Protein AF-A0A838JSY7-F1 (afdb_monomer_lite)

Foldseek 3Di:
DPQDFFQKEFEDACVCVDDQLLLLVVVRHAAYEYEAFEQQPPVRHGDGGPCRVVVQVNNVVNNHQYAYEYEAWADQQQVSLVSRCVRVPQLASYQYEYEQEQDDPPVRNRRHFPVRLLRNLVNNCVVNPPQAYEYEYELCGAVVVGNAEALCVSPRYAYAYEDEPDQDADQPSVVCVVCVVPFFDPSGRNDTHQKYQHYQAYCGSNDGTGMMTGRDDPQVVSVSSVNHPPHDDDDPDPPPPPPPPPPPDDDDDDDDDDDDDDDDDDDDDDDDDDDDDDDDDPQDAPPLRHGPLQVQLLVQLVLLFQAFADDDQAWFQDPPHQQLQDLDQRDHSVSCRDHFYAFLSSLSNLQSNSVNDDPPSVVVRDSFQQCVCCVCCPPVVQKDWDDPPDDAAFQKKFWFHQDDDDPLSSIGIWTQHSVQFTQGADPPRTGDRPHHQVRQQVVSCVPRVGGTTIIHHCCRRSHHD

Radius of gyration: 28.92 Å; chains: 1; bounding box: 60×78×85 Å

Secondary structure (DSSP, 8-state):
--PPPPEEEEEE-TTSTT--HHHHHHTT--EEEEEEEESS-TTS--EE-TTHHHHHHHHHHTTPEEEEEEE--SS-HHHHHHHHHHHH---TTEEEEEE--PPPTT-GGGPPPHHHHHHHHHHHHHHHTT---EEEEEHHHHHSSSS-SBGGGGSS-EEEEE--S-SS-B-HHHHHHHHGGGS-S--BBTB--SEEEEEEEEEETTEEEEEEEE-S-HHHHHHHTT-TTT--------TTSTTSSSS-------------------------------------B-TTS-BHHHHHHHHHHHTTTTPPB----S----TTS-TTSSSSPPPPHHHHHHH-B-TTHHHHHHHHHTT---TTSTT-TTTTHHHHIIIIIIIS---EE--TTS---TT-EEEE---SSSGGGS-EEEEE-TTSSEEEEETTTEEE----HHHHHHHHHHHSS----EEE-GGGTTS--

pLDDT: mean 79.58, std 21.8, range [27.89, 98.88]

Sequence (465 aa):
MTKSRPIWGIDVSHWQQAIDMKKVKHEGYDFVVVKATEGPYRDGSSYTDDRYKQHMRNAQAADLIVGAYHFLVETPAKPQVEHFLSTVGDVRGKIIMIDFEEYPAPHDALTPTNNTLKDFVHELRSRIGKHPILIYASRGFWNSGKPTGDAGQFGDVTTWDAYYLTMDRVKPKAFYGKYKNRGWGKPWGGQEPMIWQFTPAGNVAGLNIDVNAFQGTRKELLDLAGLGDGDARPEHDRDRDEHAEHDRDHERDHDKDRDEHAEHDRDHDREHDRHPDHKRGRKHRSKDGIPEWVSEPLEYLEGTKGGRYVAWESGRFTDSAPAWVAGNQPPPPTHIRERGAFCAALPNLAMRKNGVRHSDMANAWYGGVLWYGNYFVDERNLAKRLRPDRDYPPGTLFIRRYTGPALAQQGHVGIMGRHGRLLQSDVPLGINEERTLAQTQAFLTRGEGGGFQWIVLPQHWLKPD

Structure (mmCIF, N/CA/C/O backbone):
data_AF-A0A838JSY7-F1
#
_entry.id   AF-A0A838JSY7-F1
#
loop_
_atom_site.group_PDB
_atom_site.id
_atom_site.type_symbol
_atom_site.label_atom_id
_atom_site.label_alt_id
_atom_site.label_comp_id
_atom_site.label_asym_id
_atom_site.label_entity_id
_atom_site.label_seq_id
_atom_site.pdbx_PDB_ins_code
_atom_site.Cartn_x
_atom_site.Cartn_y
_atom_site.Cartn_z
_atom_site.occupancy
_atom_site.B_iso_or_equiv
_atom_site.auth_seq_id
_atom_site.auth_comp_id
_atom_site.auth_asym_id
_atom_site.auth_atom_id
_atom_site.pdbx_PDB_model_num
ATOM 1 N N . MET A 1 1 ? 6.281 -16.673 25.455 1.00 32.84 1 MET A N 1
ATOM 2 C CA . MET A 1 1 ? 4.805 -16.685 25.411 1.00 32.84 1 MET A CA 1
ATOM 3 C C . MET A 1 1 ? 4.395 -16.775 23.954 1.00 32.84 1 MET A C 1
ATOM 5 O O . MET A 1 1 ? 4.788 -15.919 23.170 1.00 32.84 1 MET A O 1
ATOM 9 N N . THR A 1 2 ? 3.732 -17.856 23.553 1.00 34.97 2 THR A N 1
ATOM 10 C CA . THR A 1 2 ? 3.165 -17.995 22.206 1.00 34.97 2 THR A CA 1
ATOM 11 C C . THR A 1 2 ? 2.094 -16.925 22.038 1.00 34.97 2 THR A C 1
ATOM 13 O O . THR A 1 2 ? 1.073 -16.986 22.716 1.00 34.97 2 THR A O 1
ATOM 16 N N . LYS A 1 3 ? 2.354 -15.912 21.198 1.00 47.22 3 LYS A N 1
ATOM 17 C CA . LYS A 1 3 ? 1.354 -14.898 20.840 1.00 47.22 3 LYS A CA 1
ATOM 18 C C . LYS A 1 3 ? 0.095 -15.636 20.359 1.00 47.22 3 LYS A C 1
ATOM 20 O O . LYS A 1 3 ? 0.211 -16.537 19.523 1.00 47.22 3 LYS A O 1
ATOM 25 N N . SER A 1 4 ? -1.053 -15.314 20.953 1.00 57.81 4 SER A N 1
ATOM 26 C CA . SER A 1 4 ? -2.366 -15.872 20.613 1.00 57.81 4 SER A CA 1
ATOM 27 C C . SER A 1 4 ? -2.629 -15.780 19.104 1.00 57.81 4 SER A C 1
ATOM 29 O O . SER A 1 4 ? -2.008 -14.979 18.397 1.00 57.81 4 SER A O 1
ATOM 31 N N . ARG A 1 5 ? -3.537 -16.615 18.579 1.00 82.06 5 ARG A N 1
ATOM 32 C CA . ARG A 1 5 ? -4.037 -16.438 17.204 1.00 82.06 5 ARG A CA 1
ATOM 33 C C . ARG A 1 5 ? -4.505 -14.983 17.032 1.00 82.06 5 ARG A C 1
ATOM 35 O O . ARG A 1 5 ? -5.220 -14.504 17.911 1.00 82.06 5 ARG A O 1
ATOM 42 N N . PRO A 1 6 ? -4.130 -14.293 15.938 1.00 93.06 6 PRO A N 1
ATOM 43 C CA . PRO A 1 6 ? -4.590 -12.930 15.714 1.00 93.06 6 PRO A CA 1
ATOM 44 C C . PRO A 1 6 ? -6.106 -12.910 15.508 1.00 93.06 6 PRO A C 1
ATOM 46 O O . PRO A 1 6 ? -6.691 -13.887 15.024 1.00 93.06 6 PRO A O 1
ATOM 49 N N . ILE A 1 7 ? -6.723 -11.774 15.821 1.00 97.06 7 ILE A N 1
ATOM 50 C CA . ILE A 1 7 ? -8.101 -11.502 15.412 1.00 97.06 7 ILE A CA 1
ATOM 51 C C . ILE A 1 7 ? -8.062 -11.068 13.948 1.00 97.06 7 ILE A C 1
ATOM 53 O O . ILE A 1 7 ? -7.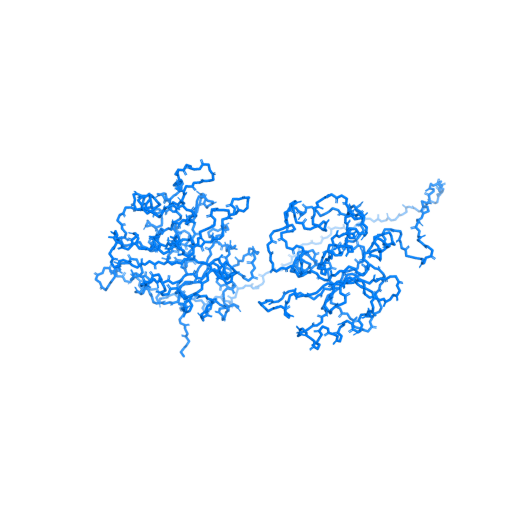283 -10.192 13.572 1.00 97.06 7 ILE A O 1
ATOM 57 N N . TRP A 1 8 ? -8.865 -11.708 13.105 1.00 98.38 8 TRP A N 1
ATOM 58 C CA . TRP A 1 8 ? -8.861 -11.438 11.670 1.00 98.38 8 TRP A CA 1
ATOM 59 C C . TRP A 1 8 ? -9.826 -10.316 11.324 1.00 98.38 8 TRP A C 1
ATOM 61 O O . TRP A 1 8 ? -10.948 -10.281 11.832 1.00 98.38 8 TRP A O 1
ATOM 71 N N . GLY A 1 9 ? -9.425 -9.464 10.391 1.00 98.56 9 GLY A N 1
ATOM 72 C CA . GLY A 1 9 ? -10.315 -8.473 9.806 1.00 98.56 9 GLY A CA 1
ATOM 73 C C . GLY A 1 9 ? -10.041 -8.242 8.336 1.00 98.56 9 GLY A C 1
ATOM 74 O O . GLY A 1 9 ? -9.095 -8.790 7.767 1.00 98.56 9 GLY A O 1
ATOM 75 N N . ILE A 1 10 ? -10.895 -7.431 7.735 1.00 98.81 10 ILE A N 1
ATOM 76 C CA . ILE A 1 10 ? -10.790 -6.994 6.345 1.00 98.81 10 ILE A CA 1
ATOM 77 C C . ILE A 1 10 ? -10.924 -5.476 6.275 1.00 98.81 10 ILE A C 1
ATOM 79 O O . ILE A 1 10 ? -11.451 -4.851 7.196 1.00 98.81 10 ILE A O 1
ATOM 83 N N . ASP A 1 11 ? -10.489 -4.883 5.182 1.00 98.81 11 ASP A N 1
ATOM 84 C CA . ASP A 1 11 ? -10.873 -3.525 4.824 1.00 98.81 11 ASP A CA 1
ATOM 85 C C . ASP A 1 11 ? -11.440 -3.509 3.406 1.00 98.81 11 ASP A C 1
ATOM 87 O O . ASP A 1 11 ? -11.142 -4.374 2.582 1.00 98.81 11 ASP A O 1
ATOM 91 N N . VAL A 1 12 ? -12.420 -2.631 3.188 1.00 97.12 12 VAL A N 1
ATOM 92 C CA . VAL A 1 12 ? -13.239 -2.636 1.970 1.00 97.12 12 VAL A CA 1
ATOM 93 C C . VAL A 1 12 ? -13.610 -1.227 1.535 1.00 97.12 12 VAL A C 1
ATOM 95 O O . VAL A 1 12 ? -13.719 -0.302 2.340 1.00 97.12 12 VAL A O 1
ATOM 98 N N . SER A 1 13 ? -13.897 -1.092 0.248 1.00 94.25 13 SER A N 1
ATOM 99 C CA . SER A 1 13 ? -14.425 0.122 -0.374 1.00 94.25 13 SER A CA 1
ATOM 100 C C . SER A 1 13 ? -15.535 -0.236 -1.372 1.00 94.25 13 SER A C 1
ATOM 102 O O . SER A 1 13 ? -16.024 -1.376 -1.412 1.00 94.25 13 SER A O 1
ATOM 104 N N . HIS A 1 14 ? -15.926 0.716 -2.215 1.00 88.00 14 HIS A N 1
ATOM 105 C CA . HIS A 1 14 ? -16.816 0.473 -3.343 1.00 88.00 14 HIS A CA 1
ATOM 106 C C . HIS A 1 14 ? -16.330 -0.620 -4.301 1.00 88.00 14 HIS A C 1
ATOM 108 O O . HIS A 1 14 ? -17.163 -1.246 -4.954 1.00 88.00 14 HIS A O 1
ATOM 114 N N . TRP A 1 15 ? -15.027 -0.917 -4.366 1.00 76.50 15 TRP A N 1
ATOM 115 C CA . TRP A 1 15 ? -14.500 -2.005 -5.199 1.00 76.50 15 TRP A CA 1
ATOM 116 C C . TRP A 1 15 ? -15.091 -3.376 -4.826 1.00 76.50 15 TRP A C 1
ATOM 118 O O . TRP A 1 15 ? -15.269 -4.239 -5.686 1.00 76.50 15 TRP A O 1
ATOM 128 N N . GLN A 1 16 ? -15.500 -3.564 -3.569 1.00 90.00 16 GLN A N 1
ATOM 129 C CA . GLN A 1 16 ? -16.112 -4.792 -3.055 1.00 90.00 16 GLN A CA 1
ATOM 130 C C . GLN A 1 16 ? -17.654 -4.748 -3.121 1.00 90.00 16 GLN A C 1
ATOM 132 O O . GLN A 1 16 ? -18.345 -4.991 -2.131 1.00 90.00 16 GLN A O 1
ATOM 137 N N . GLN A 1 17 ? -18.214 -4.443 -4.298 1.00 81.12 17 GLN A N 1
ATOM 138 C CA . GLN A 1 17 ? -19.629 -4.069 -4.511 1.00 81.12 17 GLN A CA 1
ATOM 139 C C . GLN A 1 17 ? -20.702 -5.029 -3.954 1.00 81.12 17 GLN A C 1
ATOM 141 O O . GLN A 1 17 ? -21.817 -4.586 -3.672 1.00 81.12 17 GLN A O 1
ATOM 146 N N . ALA A 1 18 ? -20.403 -6.325 -3.819 1.00 82.94 18 ALA A N 1
ATOM 147 C CA . ALA A 1 18 ? -21.372 -7.371 -3.470 1.00 82.94 18 ALA A CA 1
ATOM 148 C C . ALA A 1 18 ? -20.892 -8.292 -2.334 1.00 82.94 18 ALA A C 1
ATOM 150 O O . ALA A 1 18 ? -21.233 -9.474 -2.296 1.00 82.94 18 ALA A O 1
ATOM 151 N N . ILE A 1 19 ? -20.062 -7.779 -1.424 1.00 91.81 19 ILE A N 1
ATOM 152 C CA . ILE A 1 19 ? -19.544 -8.582 -0.316 1.00 91.81 19 ILE A CA 1
ATOM 153 C C . ILE A 1 19 ? -20.658 -9.016 0.654 1.00 91.81 19 ILE A C 1
ATOM 155 O O . ILE A 1 19 ? -21.426 -8.201 1.170 1.00 91.81 19 ILE A O 1
ATOM 159 N N . ASP A 1 20 ? -20.725 -10.320 0.927 1.00 95.62 20 ASP A N 1
ATOM 160 C CA . ASP A 1 20 ? -21.596 -10.889 1.954 1.00 95.62 20 ASP A CA 1
ATOM 161 C C . ASP A 1 20 ? -20.886 -10.863 3.315 1.00 95.62 20 ASP A C 1
ATOM 163 O O . ASP A 1 20 ? -20.069 -11.729 3.635 1.00 95.62 20 ASP A O 1
ATOM 167 N N . MET A 1 21 ? -21.228 -9.869 4.138 1.00 98.06 21 MET A N 1
ATOM 168 C CA . MET A 1 21 ? -20.642 -9.695 5.471 1.00 98.06 21 MET A CA 1
ATOM 169 C C . MET A 1 21 ? -20.983 -10.835 6.443 1.00 98.06 21 MET A C 1
ATOM 171 O O . MET A 1 21 ? -20.209 -11.102 7.362 1.00 98.06 21 MET A O 1
ATOM 175 N N . LYS A 1 22 ? -22.098 -11.554 6.246 1.00 98.19 22 LYS A N 1
ATOM 176 C CA . LYS A 1 22 ? -22.415 -12.735 7.066 1.00 98.19 22 LYS A CA 1
ATOM 177 C C . LYS A 1 22 ? -21.476 -13.881 6.723 1.00 98.19 22 LYS A C 1
ATOM 179 O O . LYS A 1 22 ? -20.979 -14.551 7.625 1.00 98.19 22 LYS A O 1
ATOM 184 N N . LYS A 1 23 ? -21.184 -14.070 5.434 1.00 98.31 23 LYS A N 1
ATOM 185 C CA . LYS A 1 23 ? -20.181 -15.042 4.986 1.00 98.31 23 LYS A CA 1
ATOM 186 C C . LYS A 1 23 ? -18.781 -14.676 5.484 1.00 98.31 23 LYS A C 1
ATOM 188 O O . LYS A 1 23 ? -18.083 -15.557 5.970 1.00 98.31 23 LYS A O 1
ATOM 193 N N . VAL A 1 24 ? -18.408 -13.392 5.460 1.00 98.50 24 VAL A N 1
ATOM 194 C CA . VAL A 1 24 ? -17.163 -12.894 6.082 1.00 98.50 24 VAL A CA 1
ATOM 195 C C . VAL A 1 24 ? -17.100 -13.293 7.563 1.00 98.50 24 VAL A C 1
ATOM 197 O O . VAL A 1 24 ? -16.128 -13.912 7.993 1.00 98.50 24 VAL A O 1
ATOM 200 N N . LYS A 1 25 ? -18.154 -13.017 8.343 1.00 98.25 25 LYS A N 1
ATOM 201 C CA . LYS A 1 25 ? -18.220 -13.411 9.759 1.00 98.25 25 LYS A CA 1
ATOM 202 C C . LYS A 1 25 ? -18.092 -14.927 9.943 1.00 98.25 25 LYS A C 1
ATOM 204 O O . LYS A 1 25 ? -17.312 -15.375 10.781 1.00 98.25 25 LYS A O 1
ATOM 209 N N . HIS A 1 26 ? -18.815 -15.711 9.143 1.00 98.12 26 HIS A N 1
ATOM 210 C CA . HIS A 1 26 ? -18.790 -17.177 9.179 1.00 98.12 26 HIS A CA 1
ATOM 211 C C . HIS A 1 26 ? -17.412 -17.760 8.823 1.00 98.12 26 HIS A C 1
ATOM 213 O O . HIS A 1 26 ? -16.977 -18.737 9.422 1.00 98.12 26 HIS A O 1
ATOM 219 N N . GLU A 1 27 ? -16.673 -17.138 7.901 1.00 97.88 27 GLU A N 1
ATOM 220 C CA . GLU A 1 27 ? -15.285 -17.509 7.587 1.00 97.88 27 GLU A CA 1
ATOM 221 C C . GLU A 1 27 ? -14.301 -17.162 8.724 1.00 97.88 27 GLU A C 1
ATOM 223 O O . GLU A 1 27 ? -13.111 -17.481 8.644 1.00 97.88 27 GLU A O 1
ATOM 228 N N . GLY A 1 28 ? -14.783 -16.560 9.817 1.00 97.31 28 GLY A N 1
ATOM 229 C CA . GLY A 1 28 ? -14.047 -16.304 11.050 1.00 97.31 28 GLY A CA 1
ATOM 230 C C . GLY A 1 28 ? -13.231 -15.017 11.006 1.00 97.31 28 GLY A C 1
ATOM 231 O O . GLY A 1 28 ? -12.067 -15.039 11.417 1.00 97.31 28 GLY A O 1
ATOM 232 N N . TYR A 1 29 ? -13.816 -13.957 10.450 1.00 98.50 29 TYR A N 1
ATOM 233 C CA . TYR A 1 29 ? -13.357 -12.570 10.547 1.00 98.50 29 TYR A CA 1
ATOM 234 C C . TYR A 1 29 ? -14.232 -11.821 11.555 1.00 98.50 29 TYR A C 1
ATOM 236 O O . TYR A 1 29 ? -15.436 -12.059 11.618 1.00 98.50 29 TYR A O 1
ATOM 244 N N . ASP A 1 30 ? -13.647 -10.929 12.351 1.00 98.00 30 ASP A N 1
ATOM 245 C CA . ASP A 1 30 ? -14.337 -10.279 13.472 1.00 98.00 30 ASP A CA 1
ATOM 246 C C . ASP A 1 30 ? -14.423 -8.758 13.361 1.00 98.00 30 ASP A C 1
ATOM 248 O O . ASP A 1 30 ? -15.244 -8.164 14.064 1.00 98.00 30 ASP A O 1
ATOM 252 N N . PHE A 1 31 ? -13.644 -8.132 12.474 1.00 98.75 31 PHE A N 1
ATOM 253 C CA . PHE A 1 31 ? -13.748 -6.701 12.205 1.00 98.75 31 PHE A CA 1
ATOM 254 C C . PHE A 1 31 ? -13.648 -6.351 10.720 1.00 98.75 31 PHE A C 1
ATOM 256 O O . PHE A 1 31 ? -13.080 -7.098 9.921 1.00 98.75 31 PHE A O 1
ATOM 263 N N . VAL A 1 32 ? -14.201 -5.193 10.365 1.00 98.88 32 VAL A N 1
ATOM 264 C CA . VAL A 1 32 ? -14.081 -4.591 9.036 1.00 98.88 32 VAL A CA 1
ATOM 265 C C . VAL A 1 32 ? -13.934 -3.080 9.131 1.00 98.88 32 VAL A C 1
ATOM 267 O O . VAL A 1 32 ? -14.686 -2.436 9.860 1.00 98.88 32 VAL A O 1
ATOM 270 N N . VAL A 1 33 ? -13.003 -2.505 8.371 1.00 98.88 33 VAL A N 1
ATOM 271 C CA . VAL A 1 33 ? -12.860 -1.047 8.234 1.00 98.88 33 VAL A CA 1
ATOM 272 C C . VAL A 1 33 ? -13.234 -0.632 6.813 1.00 98.88 33 VAL A C 1
ATOM 274 O O . VAL A 1 33 ? -12.748 -1.192 5.838 1.00 98.88 33 VAL A O 1
ATOM 277 N N . VAL A 1 34 ? -14.170 0.305 6.687 1.00 98.88 34 VAL A N 1
ATOM 278 C CA . VAL A 1 34 ? -14.813 0.656 5.414 1.00 98.88 34 VAL A CA 1
ATOM 279 C C . VAL A 1 34 ? -14.362 2.044 4.965 1.00 98.88 34 VAL A C 1
ATOM 281 O O . VAL A 1 34 ? -14.390 2.978 5.772 1.00 98.88 34 VAL A O 1
ATOM 284 N N . LYS A 1 35 ? -14.014 2.219 3.684 1.00 98.75 35 LYS A N 1
ATOM 285 C CA . LYS A 1 35 ? -13.744 3.551 3.117 1.00 98.75 35 LYS A CA 1
ATOM 286 C C . LYS A 1 35 ? -14.969 4.429 3.306 1.00 98.75 35 LYS A C 1
ATOM 288 O O . LYS A 1 35 ? -16.049 4.063 2.852 1.00 98.75 35 LYS A O 1
ATOM 293 N N . ALA A 1 36 ? -14.814 5.566 3.973 1.00 98.69 36 ALA A N 1
ATOM 294 C CA . ALA A 1 36 ? -15.892 6.536 4.134 1.00 98.69 36 ALA A CA 1
ATOM 295 C C . ALA A 1 36 ? -15.728 7.685 3.146 1.00 98.69 36 ALA A C 1
ATOM 297 O O . ALA A 1 36 ? -16.630 7.978 2.359 1.00 98.69 36 ALA A O 1
ATOM 298 N N . THR A 1 37 ? -14.562 8.321 3.178 1.00 98.62 37 THR A N 1
ATOM 299 C CA . THR A 1 37 ? -14.247 9.482 2.350 1.00 98.62 37 THR A CA 1
ATOM 300 C C . THR A 1 37 ? -12.809 9.417 1.855 1.00 98.62 37 THR A C 1
ATOM 302 O O . THR A 1 37 ? -11.969 8.689 2.383 1.00 98.62 37 THR A O 1
ATOM 305 N N . GLU A 1 38 ? -12.538 10.188 0.820 1.00 96.25 38 GLU A N 1
ATOM 306 C CA . GLU A 1 38 ? -11.199 10.583 0.393 1.00 96.25 38 GLU A CA 1
ATOM 307 C C . GLU A 1 38 ? -11.133 12.102 0.539 1.00 96.25 38 GLU A C 1
ATOM 309 O O . GLU A 1 38 ? -12.178 12.760 0.628 1.00 96.25 38 GLU A O 1
ATOM 314 N N . GLY A 1 39 ? -9.935 12.678 0.583 1.00 87.44 39 GLY A N 1
ATOM 315 C CA . GLY A 1 39 ? -9.794 14.106 0.332 1.00 87.44 39 GLY A CA 1
ATOM 316 C C . GLY A 1 39 ? -10.414 14.514 -1.015 1.00 87.44 39 GLY A C 1
ATOM 317 O O . GLY A 1 39 ? -10.988 13.679 -1.722 1.00 87.44 39 GLY A O 1
ATOM 318 N N . PRO A 1 40 ? -10.353 15.800 -1.401 1.00 87.12 40 PRO A N 1
ATOM 319 C CA . PRO A 1 40 ? -10.834 16.209 -2.712 1.00 87.12 40 PRO A CA 1
ATOM 320 C C . PRO A 1 40 ? -10.281 15.279 -3.792 1.00 87.12 40 PRO A C 1
ATOM 322 O O . PRO A 1 40 ? -9.079 15.004 -3.829 1.00 87.12 40 PRO A O 1
ATOM 325 N N . TYR A 1 41 ? -11.171 14.767 -4.637 1.00 78.94 41 TYR A N 1
ATOM 326 C CA . TYR A 1 41 ? -10.801 13.881 -5.722 1.00 78.94 41 TYR A CA 1
ATOM 327 C C . TYR A 1 41 ? -9.922 14.634 -6.725 1.00 78.94 41 TYR A C 1
ATOM 329 O O . TYR A 1 41 ? -9.701 15.842 -6.630 1.00 78.94 41 TYR A O 1
ATOM 337 N N . ARG A 1 42 ? -9.418 13.929 -7.735 1.00 84.31 42 ARG A N 1
ATOM 338 C CA . ARG A 1 42 ? -8.457 14.467 -8.720 1.00 84.31 42 ARG A CA 1
ATOM 339 C C . ARG A 1 42 ? -8.957 15.704 -9.471 1.00 84.31 42 ARG A C 1
ATOM 341 O O . ARG A 1 42 ? -8.150 16.461 -10.001 1.00 84.31 42 ARG A O 1
ATOM 348 N N . ASP A 1 43 ? -10.271 15.887 -9.532 1.00 84.69 43 ASP A N 1
ATOM 349 C CA . ASP A 1 43 ? -10.962 17.024 -10.143 1.00 84.69 43 ASP A CA 1
ATOM 350 C C . ASP A 1 43 ? -11.359 18.124 -9.133 1.00 84.69 43 ASP A C 1
ATOM 352 O O . ASP A 1 43 ? -12.006 19.102 -9.503 1.00 84.69 43 ASP A O 1
ATOM 356 N N . GLY A 1 44 ? -10.971 17.980 -7.864 1.00 84.88 44 GLY A N 1
ATOM 357 C CA . GLY A 1 44 ? -11.297 18.886 -6.764 1.00 84.88 44 GLY A CA 1
ATOM 358 C C . GLY A 1 44 ? -12.674 18.658 -6.133 1.00 84.88 44 GLY A C 1
ATOM 359 O O . GLY A 1 44 ? -13.041 19.398 -5.220 1.00 84.88 44 GLY A O 1
ATOM 360 N N . SER A 1 45 ? -13.444 17.663 -6.585 1.00 85.44 45 SER A N 1
ATOM 361 C CA . SER A 1 45 ? -14.755 17.342 -6.009 1.00 85.44 45 SER A CA 1
ATOM 362 C C . SER A 1 45 ? -14.640 16.617 -4.663 1.00 85.44 45 SER A C 1
ATOM 364 O O . SER A 1 45 ? -13.689 15.884 -4.409 1.00 85.44 45 SER A O 1
ATOM 366 N N . SER A 1 46 ? -15.610 16.800 -3.764 1.00 90.94 46 SER A N 1
ATOM 367 C CA . SER A 1 46 ? -15.686 15.996 -2.535 1.00 90.94 46 SER A CA 1
ATOM 368 C C . SER A 1 46 ? -16.084 14.555 -2.863 1.00 90.94 46 SER A C 1
ATOM 370 O O . SER A 1 46 ? -17.089 14.340 -3.540 1.00 90.94 46 SER A O 1
ATOM 372 N N . TYR A 1 47 ? -15.352 13.569 -2.334 1.00 93.25 47 TYR A N 1
ATOM 373 C CA . TYR A 1 47 ? -15.602 12.150 -2.604 1.00 93.25 47 TYR A CA 1
ATOM 374 C C . TYR A 1 47 ? -16.039 11.372 -1.355 1.00 93.25 47 TYR A C 1
ATOM 376 O O . TYR A 1 47 ? -15.290 11.224 -0.386 1.00 93.25 47 TYR A O 1
ATOM 384 N N . THR A 1 48 ? -17.261 10.839 -1.389 1.00 97.44 48 THR A N 1
ATOM 385 C CA . THR A 1 48 ? -17.770 9.858 -0.420 1.00 97.44 48 THR A CA 1
ATOM 386 C C . THR A 1 48 ? -17.880 8.512 -1.119 1.00 97.44 48 THR A C 1
ATOM 388 O O . THR A 1 48 ? -18.447 8.438 -2.207 1.00 97.44 48 THR A O 1
ATOM 391 N N . ASP A 1 49 ? -17.386 7.449 -0.486 1.00 96.31 49 ASP A N 1
ATOM 392 C CA . ASP A 1 49 ? -17.530 6.100 -1.029 1.00 96.31 49 ASP A CA 1
ATOM 393 C C . ASP A 1 49 ? -19.018 5.708 -1.072 1.00 96.31 49 ASP A C 1
ATOM 395 O O . ASP A 1 49 ? -19.721 5.709 -0.054 1.00 96.31 49 ASP A O 1
ATOM 399 N N . ASP A 1 50 ? -19.515 5.394 -2.268 1.00 95.38 50 ASP A N 1
ATOM 400 C CA . ASP A 1 50 ? -20.936 5.147 -2.528 1.00 95.38 50 ASP A CA 1
ATOM 401 C C . ASP A 1 50 ? -21.459 3.876 -1.835 1.00 95.38 50 ASP A C 1
ATOM 403 O O . ASP A 1 50 ? -22.669 3.730 -1.620 1.00 95.38 50 ASP A O 1
ATOM 407 N N . ARG A 1 51 ? -20.561 2.974 -1.412 1.00 92.19 51 ARG A N 1
ATOM 408 C CA . ARG A 1 51 ? -20.900 1.757 -0.667 1.00 92.19 51 ARG A CA 1
ATOM 409 C C . ARG A 1 51 ? -20.740 1.888 0.839 1.00 92.19 51 ARG A C 1
ATOM 411 O O . ARG A 1 51 ? -21.257 1.014 1.539 1.00 92.19 51 ARG A O 1
ATOM 418 N N . TYR A 1 52 ? -20.156 2.970 1.360 1.00 97.62 52 TYR A N 1
ATOM 419 C CA . TYR A 1 52 ? -19.887 3.141 2.796 1.00 97.62 52 TYR A CA 1
ATOM 420 C C . TYR A 1 52 ? -21.089 2.782 3.684 1.00 97.62 52 TYR A C 1
ATOM 422 O O . TYR A 1 52 ? -21.018 1.885 4.525 1.00 97.62 52 TYR A O 1
ATOM 430 N N . LYS A 1 53 ? -22.241 3.434 3.462 1.00 97.38 53 LYS A N 1
ATOM 431 C CA . LYS A 1 53 ? -23.449 3.230 4.285 1.00 97.38 53 LYS A CA 1
ATOM 432 C C . LYS A 1 53 ? -23.967 1.793 4.219 1.00 97.38 53 LYS A C 1
ATOM 434 O O . LYS A 1 53 ? -24.451 1.267 5.222 1.00 97.38 53 LYS A O 1
ATOM 439 N N . GLN A 1 54 ? -23.891 1.173 3.043 1.00 96.88 54 GLN A N 1
ATOM 440 C CA . GLN A 1 54 ? -24.367 -0.190 2.832 1.00 96.88 54 GLN A CA 1
ATOM 441 C C . GLN A 1 54 ? -23.440 -1.207 3.507 1.00 96.88 54 GLN A C 1
ATOM 443 O O . GLN A 1 54 ? -23.925 -2.087 4.219 1.00 96.88 54 GLN A O 1
ATOM 448 N N . HIS A 1 55 ? -22.125 -1.058 3.336 1.00 98.00 55 HIS A N 1
ATOM 449 C CA . HIS A 1 55 ? -21.115 -1.915 3.959 1.00 98.00 55 HIS A CA 1
ATOM 450 C C . HIS A 1 55 ? -21.159 -1.819 5.480 1.00 98.00 55 HIS A C 1
ATOM 452 O O . HIS A 1 55 ? -21.218 -2.852 6.141 1.00 98.00 55 HIS A O 1
ATOM 458 N N . MET A 1 56 ? -21.241 -0.605 6.036 1.00 98.31 56 MET A N 1
ATOM 459 C CA . MET A 1 56 ? -21.367 -0.389 7.482 1.00 98.31 56 MET A CA 1
ATOM 460 C C . MET A 1 56 ? -22.609 -1.077 8.055 1.00 98.31 56 MET A C 1
ATOM 462 O O . MET A 1 56 ? -22.507 -1.822 9.028 1.00 98.31 56 MET A O 1
ATOM 466 N N . ARG A 1 57 ? -23.778 -0.890 7.423 1.00 97.94 57 ARG A N 1
ATOM 467 C CA . ARG A 1 57 ? -25.032 -1.521 7.866 1.00 97.94 57 ARG A CA 1
ATOM 468 C C . ARG A 1 57 ? -24.946 -3.046 7.816 1.00 97.94 57 ARG A C 1
ATOM 470 O O . ARG A 1 57 ? -25.352 -3.711 8.766 1.00 97.94 57 ARG A O 1
ATOM 477 N N . ASN A 1 58 ? -24.426 -3.598 6.721 1.00 98.25 58 ASN A N 1
ATOM 478 C CA . ASN A 1 58 ? -24.297 -5.044 6.548 1.00 98.25 58 ASN A CA 1
ATOM 479 C C . ASN A 1 58 ? -23.308 -5.652 7.545 1.00 98.25 58 ASN A C 1
ATOM 481 O O . ASN A 1 58 ? -23.569 -6.724 8.082 1.00 98.25 58 ASN A O 1
ATOM 485 N N . ALA A 1 59 ? -22.200 -4.962 7.812 1.00 98.38 59 ALA A N 1
ATOM 486 C CA . ALA A 1 59 ? -21.196 -5.398 8.769 1.00 98.38 59 ALA A CA 1
ATOM 487 C C . ALA A 1 59 ? -21.729 -5.395 10.207 1.00 98.38 59 ALA A C 1
ATOM 489 O O . ALA A 1 59 ? -21.581 -6.387 10.917 1.00 98.38 59 ALA A O 1
ATOM 490 N N . GLN A 1 60 ? -22.433 -4.331 10.606 1.00 97.62 60 GLN A N 1
ATOM 491 C CA . GLN A 1 60 ? -23.105 -4.260 11.907 1.00 97.62 60 GLN A CA 1
ATOM 492 C C . GLN A 1 60 ? -24.163 -5.361 12.059 1.00 97.62 60 GLN A C 1
ATOM 494 O O . GLN A 1 60 ? -24.231 -6.016 13.096 1.00 97.62 60 GLN A O 1
ATOM 499 N N . ALA A 1 61 ? -24.960 -5.613 11.014 1.00 98.19 61 ALA A N 1
ATOM 500 C CA . ALA A 1 61 ? -25.955 -6.688 11.009 1.00 98.19 61 ALA A CA 1
ATOM 501 C C . ALA A 1 61 ? -25.335 -8.099 11.051 1.00 98.19 61 ALA A C 1
ATOM 503 O O . ALA A 1 61 ? -26.020 -9.054 11.414 1.00 98.19 61 ALA A O 1
ATOM 504 N N . ALA A 1 62 ? -24.060 -8.236 10.675 1.00 98.38 62 ALA A N 1
ATOM 505 C CA . ALA A 1 62 ? -23.284 -9.470 10.755 1.00 98.38 62 ALA A CA 1
ATOM 506 C C . ALA A 1 62 ? -22.453 -9.586 12.050 1.00 98.38 62 ALA A C 1
ATOM 508 O O . ALA A 1 62 ? -21.653 -10.512 12.169 1.00 98.38 62 ALA A O 1
ATOM 509 N N . ASP A 1 63 ? -22.627 -8.670 13.012 1.00 96.88 63 ASP A N 1
ATOM 510 C CA . ASP A 1 63 ? -21.884 -8.646 14.281 1.00 96.88 63 ASP A CA 1
ATOM 511 C C . ASP A 1 63 ? -20.351 -8.550 14.094 1.00 96.88 63 ASP A C 1
ATOM 513 O O . ASP A 1 63 ? -19.545 -9.166 14.804 1.00 96.88 63 ASP A O 1
ATOM 517 N N . LEU A 1 64 ? -19.926 -7.787 13.084 1.00 98.25 64 LEU A N 1
ATOM 518 C CA . LEU A 1 64 ? -18.534 -7.375 12.918 1.00 98.25 64 LEU A CA 1
ATOM 519 C C . LEU A 1 64 ? -18.281 -6.082 13.699 1.00 98.25 64 LEU A C 1
ATOM 521 O O . LEU A 1 64 ? -19.111 -5.171 13.698 1.00 98.25 64 LEU A O 1
ATOM 525 N N . ILE A 1 65 ? -17.107 -5.978 14.323 1.00 98.44 65 ILE A N 1
ATOM 526 C CA . ILE A 1 65 ? -16.601 -4.700 14.832 1.00 98.44 65 ILE A CA 1
ATOM 527 C C . ILE A 1 65 ? -16.302 -3.828 13.613 1.00 98.44 65 ILE A C 1
ATOM 529 O O . ILE A 1 65 ? -15.562 -4.232 12.718 1.00 98.44 65 ILE A O 1
ATOM 533 N N . VAL A 1 66 ? -16.913 -2.651 13.546 1.00 98.62 66 VAL A N 1
ATOM 534 C CA . VAL A 1 66 ? -16.826 -1.795 12.363 1.00 98.62 66 VAL A CA 1
ATOM 535 C C . VAL A 1 66 ? -15.825 -0.667 12.547 1.00 98.62 66 VAL A C 1
ATOM 537 O O . VAL A 1 66 ? -15.574 -0.196 13.654 1.00 98.62 66 VAL A O 1
ATOM 540 N N . GLY A 1 67 ? -15.284 -0.196 11.436 1.00 98.62 67 GLY A N 1
ATOM 541 C CA . GLY A 1 67 ? -14.464 0.995 11.365 1.00 98.62 67 GLY A CA 1
ATOM 542 C C . GLY A 1 67 ? -14.716 1.778 10.094 1.00 98.62 67 GLY A C 1
ATOM 543 O O . GLY A 1 67 ? -15.312 1.278 9.140 1.00 98.62 67 GLY A O 1
ATOM 544 N N . ALA A 1 68 ? -14.242 3.013 10.090 1.00 98.88 68 ALA A N 1
ATOM 545 C CA . ALA A 1 68 ? -14.276 3.896 8.945 1.00 98.88 68 ALA A CA 1
ATOM 546 C C . ALA A 1 68 ? -12.879 4.452 8.691 1.00 98.88 68 ALA A C 1
ATOM 548 O O . ALA A 1 68 ? -12.186 4.825 9.643 1.00 98.88 68 ALA A O 1
ATOM 549 N N . TYR A 1 69 ? -12.496 4.545 7.419 1.00 98.88 69 TYR A N 1
ATOM 550 C CA . TYR A 1 69 ? -11.253 5.201 7.044 1.00 98.88 69 TYR A CA 1
ATOM 551 C C . TYR A 1 69 ? -11.442 6.377 6.095 1.00 98.88 69 TYR A C 1
ATOM 553 O O . TYR A 1 69 ? -12.393 6.425 5.306 1.00 98.88 69 TYR A O 1
ATOM 561 N N . HIS A 1 70 ? -10.512 7.321 6.208 1.00 98.88 70 HIS A N 1
ATOM 562 C CA . HIS A 1 70 ? -10.358 8.462 5.321 1.00 98.88 70 HIS A CA 1
ATOM 563 C C . HIS A 1 70 ? -9.058 8.332 4.530 1.00 98.88 70 HIS A C 1
ATOM 565 O O . HIS A 1 70 ? -7.998 8.262 5.147 1.00 98.88 70 HIS A O 1
ATOM 571 N N . PHE A 1 71 ? -9.137 8.334 3.199 1.00 98.56 71 PHE A N 1
ATOM 572 C CA . PHE A 1 71 ? -7.957 8.429 2.336 1.00 98.56 71 PHE A CA 1
ATOM 573 C C . PHE A 1 71 ? -7.464 9.875 2.316 1.00 98.56 71 PHE A C 1
ATOM 575 O O . PHE A 1 71 ? -8.118 10.746 1.738 1.00 98.56 71 PHE A O 1
ATOM 582 N N . LEU A 1 72 ? -6.323 10.123 2.959 1.00 98.50 72 LEU A N 1
ATOM 583 C CA . LEU A 1 72 ? -5.752 11.456 3.106 1.00 98.50 72 LEU A CA 1
ATOM 584 C C . LEU A 1 72 ? -5.065 11.910 1.813 1.00 98.50 72 LEU A C 1
ATOM 586 O O . LEU A 1 72 ? -4.298 11.161 1.214 1.00 98.50 72 LEU A O 1
ATOM 590 N N . VAL A 1 73 ? -5.276 13.167 1.422 1.00 97.31 73 VAL A N 1
ATOM 591 C CA . VAL A 1 73 ? -4.556 13.793 0.298 1.00 97.31 73 VAL A CA 1
ATOM 592 C C . VAL A 1 73 ? -3.937 15.128 0.714 1.00 97.31 73 VAL A C 1
ATOM 594 O O . VAL A 1 73 ? -4.372 15.734 1.698 1.00 97.31 73 VAL A O 1
ATOM 597 N N . GLU A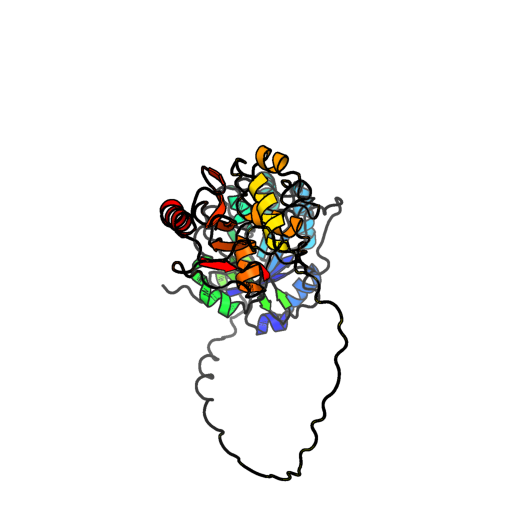 1 74 ? -2.950 15.609 -0.048 1.00 96.38 74 GLU A N 1
ATOM 598 C CA . GLU A 1 74 ? -2.218 16.874 0.160 1.00 96.38 74 GLU A CA 1
ATOM 599 C C . GLU A 1 74 ? -3.091 18.115 -0.119 1.00 96.38 74 GLU A C 1
ATOM 601 O O . GLU A 1 74 ? -2.879 18.894 -1.047 1.00 96.38 74 GLU A O 1
ATOM 606 N N . THR A 1 75 ? -4.124 18.291 0.701 1.00 94.38 75 THR A N 1
ATOM 607 C CA . THR A 1 75 ? -5.022 19.451 0.735 1.00 94.38 75 THR A CA 1
ATOM 608 C C . THR A 1 75 ? -5.275 19.854 2.193 1.00 94.38 75 THR A C 1
ATOM 610 O O . THR A 1 75 ? -4.964 19.082 3.104 1.00 94.38 75 THR A O 1
ATOM 613 N N . PRO A 1 76 ? -5.832 21.047 2.475 1.00 95.00 76 PRO A N 1
ATOM 614 C CA . PRO A 1 76 ? -6.060 21.483 3.850 1.00 95.00 76 PRO A CA 1
ATOM 615 C C . PRO A 1 76 ? -6.836 20.457 4.691 1.00 95.00 76 PRO A C 1
ATOM 617 O O . PRO A 1 76 ? -7.859 19.925 4.262 1.00 95.00 76 PRO A O 1
ATOM 620 N N . ALA A 1 77 ? -6.366 20.210 5.914 1.00 97.19 77 ALA A N 1
ATOM 621 C CA . ALA A 1 77 ? -6.908 19.187 6.808 1.00 97.19 77 ALA A CA 1
ATOM 622 C C . ALA A 1 77 ? -8.374 19.421 7.211 1.00 97.19 77 ALA A C 1
ATOM 624 O O . ALA A 1 77 ? -9.176 18.489 7.234 1.00 97.19 77 ALA A O 1
ATOM 625 N N . LYS A 1 78 ? -8.744 20.669 7.521 1.00 97.00 78 LYS A N 1
ATOM 626 C CA . LYS A 1 78 ? -10.058 20.996 8.095 1.00 97.00 78 LYS A CA 1
ATOM 627 C C . LYS A 1 78 ? -11.253 20.571 7.224 1.00 97.00 78 LYS A C 1
ATOM 629 O O . LYS A 1 78 ? -12.117 19.872 7.753 1.00 97.00 78 LYS A O 1
ATOM 634 N N . PRO A 1 79 ? -11.315 20.908 5.919 1.00 97.06 79 PRO A N 1
ATOM 635 C CA . PRO A 1 79 ? -12.377 20.410 5.043 1.00 97.06 79 PRO A CA 1
ATOM 636 C C . PRO A 1 79 ? -12.443 18.880 4.975 1.00 97.06 79 PRO A C 1
ATOM 638 O O . PRO A 1 79 ? -13.534 18.313 4.978 1.00 97.06 79 PRO A O 1
ATOM 641 N N . GLN A 1 80 ? -11.288 18.208 4.959 1.00 98.19 80 GLN A N 1
ATOM 642 C CA . GLN A 1 80 ? -11.225 16.749 4.914 1.00 98.19 80 GLN A CA 1
ATOM 643 C C . GLN A 1 80 ? -11.787 16.118 6.205 1.00 98.19 80 GLN A C 1
ATOM 645 O O . GLN A 1 80 ? -12.615 15.209 6.137 1.00 98.19 80 GLN A O 1
ATOM 650 N N . VAL A 1 81 ? -11.424 16.644 7.384 1.00 98.69 81 VAL A N 1
ATOM 651 C CA . VAL A 1 81 ? -11.963 16.186 8.680 1.00 98.69 81 VAL A CA 1
ATOM 652 C C . VAL A 1 81 ? -13.465 16.449 8.792 1.00 98.69 81 VAL A C 1
ATOM 654 O O . VAL A 1 81 ? -14.209 15.584 9.256 1.00 98.69 81 VAL A O 1
ATOM 657 N N . GLU A 1 82 ? -13.938 17.620 8.363 1.00 98.25 82 GLU A N 1
ATOM 658 C CA . GLU A 1 82 ? -15.366 17.954 8.374 1.00 98.25 82 GLU A CA 1
ATOM 659 C C . GLU A 1 82 ? -16.180 16.997 7.492 1.00 98.25 82 GLU A C 1
ATOM 661 O O . GLU A 1 82 ? -17.222 16.479 7.910 1.00 98.25 82 GLU A O 1
ATOM 666 N N . HIS A 1 83 ? -15.680 16.695 6.294 1.00 98.38 83 HIS A N 1
ATOM 667 C CA . HIS A 1 83 ? -16.319 15.748 5.386 1.00 98.38 83 HIS A CA 1
ATOM 668 C C . HIS A 1 83 ? -16.294 14.312 5.924 1.00 98.38 83 HIS A C 1
ATOM 670 O O . HIS A 1 83 ? -17.309 13.610 5.883 1.00 98.38 83 HIS A O 1
ATOM 676 N N . PHE A 1 84 ? -15.170 13.885 6.500 1.00 98.75 84 PHE A N 1
ATOM 677 C CA . PHE A 1 84 ? -15.058 12.571 7.124 1.00 98.75 84 PHE A CA 1
ATOM 678 C C . PHE A 1 84 ? -16.037 12.413 8.295 1.00 98.75 84 PHE A C 1
ATOM 680 O O . PHE A 1 84 ? -16.834 11.476 8.305 1.00 98.75 84 PHE A O 1
ATOM 687 N N . LEU A 1 85 ? -16.068 13.358 9.239 1.00 98.62 85 LEU A N 1
ATOM 688 C CA . LEU A 1 85 ? -16.951 13.277 10.407 1.00 98.62 85 LEU A CA 1
ATOM 689 C C . LEU A 1 85 ? -18.434 13.446 10.057 1.00 98.62 85 LEU A C 1
ATOM 691 O O . LEU A 1 85 ? -19.275 12.788 10.667 1.00 98.62 85 LEU A O 1
ATOM 695 N N . SER A 1 86 ? -18.778 14.267 9.060 1.00 98.25 86 SER A N 1
ATOM 696 C CA . SER A 1 86 ? -20.167 14.358 8.576 1.00 98.25 86 SER A CA 1
ATOM 697 C C . SER A 1 86 ? -20.642 13.068 7.896 1.00 98.25 86 SER A C 1
ATOM 699 O O . SER A 1 86 ? -21.828 12.744 7.961 1.00 98.25 86 SER A O 1
ATOM 701 N N . THR A 1 87 ? -19.726 12.298 7.301 1.00 98.44 87 THR A N 1
ATOM 702 C CA . THR A 1 87 ? -20.023 10.988 6.705 1.00 98.44 87 THR A CA 1
ATOM 703 C C . THR A 1 87 ? -20.115 9.886 7.764 1.00 98.44 87 THR A C 1
ATOM 705 O O . THR A 1 87 ? -21.040 9.071 7.728 1.00 98.44 87 THR A O 1
ATOM 708 N N . VAL A 1 88 ? -19.178 9.860 8.718 1.00 98.12 88 VAL A N 1
ATOM 709 C CA . VAL A 1 88 ? -19.086 8.828 9.766 1.00 98.12 88 VAL A CA 1
ATOM 710 C C . VAL A 1 88 ? -20.153 9.001 10.851 1.00 98.12 88 VAL A C 1
ATOM 712 O O . VAL A 1 88 ? -20.664 8.003 11.376 1.00 98.12 88 VAL A O 1
ATOM 715 N N . GLY A 1 89 ? -20.509 10.241 11.188 1.00 96.94 89 GLY A N 1
ATOM 716 C CA . GLY A 1 89 ? -21.356 10.561 12.334 1.00 96.94 89 GLY A CA 1
ATOM 717 C C . GLY A 1 89 ? -20.640 10.288 13.660 1.00 96.94 89 GLY A C 1
ATOM 718 O O . GLY A 1 89 ? -19.451 10.565 13.798 1.00 96.94 89 GLY A O 1
ATOM 719 N N . ASP A 1 90 ? -21.361 9.735 14.639 1.00 95.00 90 ASP A N 1
ATOM 720 C CA . ASP A 1 90 ? -20.784 9.370 15.941 1.00 95.00 90 ASP A CA 1
ATOM 721 C C . ASP A 1 90 ? -19.640 8.357 15.778 1.00 95.00 90 ASP A C 1
ATOM 723 O O . ASP A 1 90 ? -19.817 7.307 15.158 1.00 95.00 90 ASP A O 1
ATOM 727 N N . VAL A 1 91 ? -18.467 8.669 16.324 1.00 97.62 91 VAL A N 1
ATOM 728 C CA . VAL A 1 91 ? -17.281 7.805 16.254 1.00 97.62 91 VAL A CA 1
ATOM 729 C C . VAL A 1 91 ? -17.320 6.668 17.274 1.00 97.62 91 VAL A C 1
ATOM 731 O O . VAL A 1 91 ? -16.615 5.677 17.096 1.00 97.62 91 VAL A O 1
ATOM 734 N N . ARG A 1 92 ? -18.153 6.760 18.321 1.00 96.06 92 ARG A N 1
ATOM 735 C CA . ARG A 1 92 ? -18.264 5.712 19.340 1.00 96.06 92 ARG A CA 1
ATOM 736 C C . ARG A 1 92 ? -18.696 4.389 18.703 1.00 96.06 92 ARG A C 1
ATOM 738 O O . ARG A 1 92 ? -19.647 4.327 17.925 1.00 96.06 92 ARG A O 1
ATOM 745 N N . GLY A 1 93 ? -17.994 3.312 19.048 1.00 96.25 93 GLY A N 1
ATOM 746 C CA . GLY A 1 93 ? -18.219 1.989 18.471 1.00 96.25 93 GLY A CA 1
ATOM 747 C C . GLY A 1 93 ? -17.637 1.798 17.072 1.00 96.25 93 GLY A C 1
ATOM 748 O O . GLY A 1 93 ? -17.975 0.809 16.422 1.00 96.25 93 GLY A O 1
ATOM 749 N N . LYS A 1 94 ? -16.782 2.717 16.601 1.00 98.31 94 LYS A N 1
ATOM 750 C CA . LYS A 1 94 ? -16.111 2.627 15.301 1.00 98.31 94 LYS A CA 1
ATOM 751 C C . LYS A 1 94 ? -14.604 2.791 15.455 1.00 98.31 94 LYS A C 1
ATOM 753 O O . LYS A 1 94 ? -14.133 3.738 16.080 1.00 98.31 94 LYS A O 1
ATOM 758 N N . ILE A 1 95 ? -13.844 1.898 14.828 1.00 98.62 95 ILE A N 1
ATOM 759 C CA . ILE A 1 95 ? -12.411 2.113 14.593 1.00 98.62 95 ILE A CA 1
ATOM 760 C C . ILE A 1 95 ? -12.270 3.298 13.627 1.00 98.62 95 ILE A C 1
ATOM 762 O O . ILE A 1 95 ? -12.939 3.326 12.593 1.00 98.62 95 ILE A O 1
ATOM 766 N N . ILE A 1 96 ? -11.423 4.274 13.955 1.00 98.62 96 ILE A N 1
ATOM 767 C CA . ILE A 1 96 ? -11.184 5.459 13.121 1.00 98.62 96 ILE A CA 1
ATOM 768 C C . ILE A 1 96 ? -9.761 5.409 12.576 1.00 98.62 96 ILE A C 1
ATOM 770 O O . ILE A 1 96 ? -8.804 5.411 13.350 1.00 98.62 96 ILE A O 1
ATOM 774 N N . MET A 1 97 ? -9.630 5.365 11.250 1.00 98.81 97 MET A N 1
ATOM 775 C CA . MET A 1 97 ? -8.345 5.213 10.569 1.00 98.81 97 MET A CA 1
ATOM 776 C C . MET A 1 97 ? -8.106 6.330 9.551 1.00 98.81 97 MET A C 1
ATOM 778 O O . MET A 1 97 ? -8.999 6.711 8.795 1.00 98.81 97 MET A O 1
ATOM 782 N N . ILE A 1 98 ? -6.879 6.831 9.517 1.00 98.81 98 ILE A N 1
ATOM 783 C CA . ILE A 1 98 ? -6.360 7.698 8.464 1.00 98.81 98 ILE A CA 1
ATOM 784 C C . ILE A 1 98 ? -5.522 6.812 7.551 1.00 98.81 98 ILE A C 1
ATOM 786 O O . ILE A 1 98 ? -4.542 6.219 8.001 1.00 98.81 98 ILE A O 1
ATOM 790 N N . ASP A 1 99 ? -5.929 6.706 6.297 1.00 98.75 99 ASP A N 1
ATOM 791 C CA . ASP A 1 99 ? -5.172 6.043 5.247 1.00 98.75 99 ASP A CA 1
ATOM 792 C C . ASP A 1 99 ? -4.167 7.049 4.668 1.00 98.75 99 ASP A C 1
ATOM 794 O O . ASP A 1 99 ? -4.545 8.054 4.059 1.00 98.75 99 ASP A O 1
ATOM 798 N N . PHE A 1 100 ? -2.892 6.837 5.004 1.00 98.12 100 PHE A N 1
ATOM 799 C CA . PHE A 1 100 ? -1.770 7.704 4.675 1.00 98.12 100 PHE A CA 1
ATOM 800 C C . PHE A 1 100 ? -0.820 6.970 3.732 1.00 98.12 100 PHE A C 1
ATOM 802 O O . PHE A 1 100 ? 0.120 6.289 4.156 1.00 98.12 100 PHE A O 1
ATOM 809 N N . GLU A 1 101 ? -1.074 7.121 2.437 1.00 94.31 101 GLU A N 1
ATOM 810 C CA . GLU A 1 101 ? -0.338 6.433 1.383 1.00 94.31 101 GLU A CA 1
ATOM 811 C C . GLU A 1 101 ? -0.065 7.310 0.156 1.00 94.31 101 GLU A C 1
ATOM 813 O O . GLU A 1 101 ? -0.494 8.461 0.071 1.00 94.31 101 GLU A O 1
ATOM 818 N N . GLU A 1 102 ? 0.714 6.775 -0.784 1.00 89.38 102 GLU A N 1
ATOM 819 C CA . GLU A 1 102 ? 1.052 7.460 -2.029 1.00 89.38 102 GLU A CA 1
ATOM 820 C C . GLU A 1 102 ? -0.194 7.655 -2.897 1.00 89.38 102 GLU A C 1
ATOM 822 O O . GLU A 1 102 ? -0.947 6.711 -3.154 1.00 89.38 102 GLU A O 1
ATOM 827 N N . TYR A 1 103 ? -0.393 8.873 -3.404 1.00 88.25 103 TYR A N 1
ATOM 828 C CA . TYR A 1 103 ? -1.482 9.125 -4.333 1.00 88.25 103 TYR A CA 1
ATOM 829 C C . TYR A 1 103 ? -1.085 8.657 -5.739 1.00 88.25 103 TYR A C 1
ATOM 831 O O . TYR A 1 103 ? -0.018 9.038 -6.225 1.00 88.25 103 TYR A O 1
ATOM 839 N N . PRO A 1 104 ? -1.918 7.873 -6.451 1.00 76.62 104 PRO A N 1
ATOM 840 C CA . PRO A 1 104 ? -1.494 7.290 -7.715 1.00 76.62 104 PRO A CA 1
ATOM 841 C C . PRO A 1 104 ? -1.167 8.328 -8.797 1.00 76.62 104 PRO A C 1
ATOM 843 O O . PRO A 1 104 ? -1.947 9.252 -9.062 1.00 76.62 104 PRO A O 1
ATOM 846 N N . ALA A 1 105 ? -0.081 8.075 -9.529 1.00 76.19 105 ALA A N 1
ATOM 847 C CA . ALA A 1 105 ? 0.252 8.776 -10.764 1.00 76.19 105 ALA A CA 1
ATOM 848 C C . ALA A 1 105 ? -0.954 8.860 -11.732 1.00 76.19 105 ALA A C 1
ATOM 850 O O . ALA A 1 105 ? -1.728 7.898 -11.851 1.00 76.19 105 ALA A O 1
ATOM 851 N N . PRO A 1 106 ? -1.117 9.977 -12.467 1.00 86.56 106 PRO A N 1
ATOM 852 C CA . PRO A 1 106 ? -0.202 11.125 -12.565 1.00 86.56 106 PRO A CA 1
ATOM 853 C C . PRO A 1 106 ? -0.443 12.225 -11.511 1.00 86.56 106 PRO A C 1
ATOM 855 O O . PRO A 1 106 ? -0.022 13.364 -11.702 1.00 86.56 106 PRO A O 1
ATOM 858 N N . HIS A 1 107 ? -1.183 11.933 -10.438 1.00 85.31 107 HIS A N 1
ATOM 859 C CA . HIS A 1 107 ? -1.589 12.926 -9.441 1.00 85.31 107 HIS A CA 1
ATOM 860 C C . HIS A 1 107 ? -0.728 12.853 -8.179 1.00 85.31 107 HIS A C 1
ATOM 862 O O . HIS A 1 107 ? -1.216 13.097 -7.082 1.00 85.31 107 HIS A O 1
ATOM 868 N N . ASP A 1 108 ? 0.561 12.550 -8.330 1.00 85.56 108 ASP A N 1
ATOM 869 C CA . ASP A 1 108 ? 1.497 12.338 -7.220 1.00 85.56 108 ASP A CA 1
ATOM 870 C C . ASP A 1 108 ? 1.609 13.578 -6.310 1.00 85.56 108 ASP A C 1
ATOM 872 O O . ASP A 1 108 ? 1.937 13.463 -5.134 1.00 85.56 108 ASP A O 1
ATOM 876 N N . ALA A 1 109 ? 1.263 14.766 -6.825 1.00 88.25 109 ALA A N 1
ATOM 877 C CA . ALA A 1 109 ? 1.155 16.011 -6.061 1.00 88.25 109 ALA A CA 1
ATOM 878 C C . ALA A 1 109 ? 0.069 15.993 -4.965 1.00 88.25 109 ALA A C 1
ATOM 880 O O . ALA A 1 109 ? 0.112 16.831 -4.072 1.00 88.25 109 ALA A O 1
ATOM 881 N N . LEU A 1 110 ? -0.892 15.065 -5.031 1.00 92.94 110 LEU A N 1
ATOM 882 C CA . LEU A 1 110 ? -1.891 14.829 -3.984 1.00 92.94 110 LEU A CA 1
ATOM 883 C C . LEU A 1 110 ? -1.389 13.873 -2.894 1.00 92.94 110 LEU A C 1
ATOM 885 O O . LEU A 1 110 ? -2.111 13.636 -1.929 1.00 92.94 110 LEU A O 1
ATOM 889 N N . THR A 1 111 ? -0.173 13.337 -3.016 1.00 93.69 111 THR A N 1
ATOM 890 C CA . THR A 1 111 ? 0.432 12.482 -1.991 1.00 93.69 111 THR A CA 1
ATOM 891 C C . THR A 1 111 ? 0.653 13.275 -0.704 1.00 93.69 111 THR A C 1
ATOM 893 O O . THR A 1 111 ? 1.419 14.244 -0.721 1.00 93.69 111 THR A O 1
ATOM 896 N N . PRO A 1 112 ? 0.019 12.883 0.413 1.00 95.44 112 PRO A N 1
ATOM 897 C CA . PRO A 1 112 ? 0.068 13.646 1.644 1.00 95.44 112 PRO A CA 1
ATOM 898 C C . PRO A 1 112 ? 1.461 13.617 2.291 1.00 95.44 112 PRO A C 1
ATOM 900 O O . PRO A 1 112 ? 2.170 12.609 2.296 1.00 95.44 112 PRO A O 1
ATOM 903 N N . THR A 1 113 ? 1.846 14.732 2.900 1.00 94.31 113 THR A N 1
ATOM 904 C CA . THR A 1 113 ? 3.096 14.893 3.649 1.00 94.31 113 THR A CA 1
ATOM 905 C C . THR A 1 113 ? 2.897 14.657 5.150 1.00 94.31 113 THR A C 1
ATOM 907 O O . THR A 1 113 ? 1.775 14.659 5.659 1.00 94.31 113 THR A O 1
ATOM 910 N N . ASN A 1 114 ? 3.999 14.536 5.909 1.00 94.19 114 ASN A N 1
ATOM 911 C CA . ASN A 1 114 ? 3.940 14.543 7.379 1.00 94.19 114 ASN A CA 1
ATOM 912 C C . ASN A 1 114 ? 3.185 15.762 7.923 1.00 94.19 114 ASN A C 1
ATOM 914 O O . ASN A 1 114 ? 2.503 15.648 8.934 1.00 94.19 114 ASN A O 1
ATOM 918 N N . ASN A 1 115 ? 3.324 16.931 7.291 1.00 95.12 115 ASN A N 1
ATOM 919 C CA . ASN A 1 115 ? 2.659 18.142 7.768 1.00 95.12 115 ASN A CA 1
ATOM 920 C C . ASN A 1 115 ? 1.143 18.020 7.608 1.00 95.12 115 ASN A C 1
ATOM 922 O O . ASN A 1 115 ? 0.417 18.255 8.568 1.00 95.12 115 ASN A O 1
ATOM 926 N N . THR A 1 116 ? 0.677 17.545 6.454 1.00 97.00 116 THR A N 1
ATOM 927 C CA . THR A 1 116 ? -0.750 17.299 6.214 1.00 97.00 116 THR A CA 1
ATOM 928 C C . THR A 1 116 ? -1.314 16.253 7.167 1.00 97.00 116 THR A C 1
ATOM 930 O O . THR A 1 116 ? -2.375 16.469 7.751 1.00 97.00 116 THR A O 1
ATOM 933 N N . LEU A 1 117 ? -0.588 15.156 7.404 1.00 97.94 117 LEU A N 1
ATOM 934 C CA . LEU A 1 117 ? -0.983 14.159 8.401 1.00 97.94 117 LEU A CA 1
ATOM 935 C C . LEU A 1 117 ? -1.052 14.761 9.810 1.00 97.94 117 LEU A C 1
ATOM 937 O O . LEU A 1 117 ? -2.014 14.518 10.535 1.00 97.94 117 LEU A O 1
ATOM 941 N N . LYS A 1 118 ? -0.067 15.576 10.197 1.00 97.75 118 LYS A N 1
ATOM 942 C CA . LYS A 1 118 ? -0.046 16.257 11.497 1.00 97.75 118 LYS A CA 1
ATOM 943 C C . LYS A 1 118 ? -1.241 17.183 11.674 1.00 97.75 118 LYS A C 1
ATOM 945 O O . LYS A 1 118 ? -1.888 17.130 12.719 1.00 97.75 118 LYS A O 1
ATOM 950 N N . ASP A 1 119 ? -1.541 17.989 10.665 1.00 98.12 119 ASP A N 1
ATOM 951 C CA . ASP A 1 119 ? -2.664 18.922 10.691 1.00 98.12 119 ASP A CA 1
ATOM 952 C C . ASP A 1 119 ? -4.000 18.171 10.726 1.00 98.12 119 ASP A C 1
ATOM 954 O O . ASP A 1 119 ? -4.894 18.537 11.490 1.00 98.12 119 ASP A O 1
ATOM 958 N N . PHE A 1 120 ? -4.120 17.073 9.972 1.00 98.69 120 PHE A N 1
ATOM 959 C CA . PHE A 1 120 ? -5.307 16.219 9.986 1.00 98.69 120 PHE A CA 1
ATOM 960 C C . PHE A 1 120 ? -5.514 15.549 11.342 1.00 98.69 120 PHE A C 1
ATOM 962 O O . PHE A 1 120 ? -6.612 15.617 11.890 1.00 98.69 120 PHE A O 1
ATOM 969 N N . VAL A 1 121 ? -4.473 14.942 11.921 1.00 98.62 121 VAL A N 1
ATOM 970 C CA . VAL A 1 121 ? -4.554 14.322 13.251 1.00 98.62 121 VAL A CA 1
ATOM 971 C C . VAL A 1 121 ? -4.904 15.368 14.307 1.00 98.62 121 VAL A C 1
ATOM 973 O O . VAL A 1 121 ? -5.754 15.103 15.154 1.00 98.62 121 VAL A O 1
ATOM 976 N N . HIS A 1 122 ? -4.303 16.560 14.250 1.00 98.31 122 HIS A N 1
ATOM 977 C CA . HIS A 1 122 ? -4.594 17.642 15.188 1.00 98.31 122 HIS A CA 1
ATOM 978 C C . HIS A 1 122 ? -6.055 18.104 15.104 1.00 98.31 122 HIS A C 1
ATOM 980 O O . HIS A 1 122 ? -6.749 18.147 16.125 1.00 98.31 122 HIS A O 1
ATOM 986 N N . GLU A 1 123 ? -6.541 18.398 13.895 1.00 98.50 123 GLU A N 1
ATOM 987 C CA . GLU A 1 123 ? -7.928 18.803 13.672 1.00 98.50 123 GLU A CA 1
ATOM 988 C C . GLU A 1 123 ? -8.891 17.688 14.094 1.00 98.50 123 GLU A C 1
ATOM 990 O O . GLU A 1 123 ? -9.804 17.939 14.880 1.00 98.50 123 GLU A O 1
ATOM 995 N N . LEU A 1 124 ? -8.665 16.442 13.664 1.00 98.50 124 LEU A N 1
ATOM 996 C CA . LEU A 1 124 ? -9.510 15.304 14.025 1.00 98.50 124 LEU A CA 1
ATOM 997 C C . LEU A 1 124 ? -9.565 15.115 15.546 1.00 98.50 124 LEU A C 1
ATOM 999 O O . LEU A 1 124 ? -10.652 15.020 16.120 1.00 98.50 124 LEU A O 1
ATOM 1003 N N . ARG A 1 125 ? -8.408 15.137 16.216 1.00 97.88 125 ARG A N 1
ATOM 1004 C CA . ARG A 1 125 ? -8.287 15.012 17.675 1.00 97.88 125 ARG A CA 1
ATOM 1005 C C . ARG A 1 125 ? -9.078 16.094 18.412 1.00 97.88 125 ARG A C 1
ATOM 1007 O O . ARG A 1 125 ? -9.715 15.786 19.419 1.00 97.88 125 ARG A O 1
ATOM 1014 N N . SER A 1 126 ? -9.099 17.327 17.899 1.00 97.88 126 SER A N 1
ATOM 1015 C CA . SER A 1 126 ? -9.890 18.425 18.478 1.00 97.88 126 SER A CA 1
ATOM 1016 C C . SER A 1 126 ? -11.405 18.162 18.451 1.00 97.88 126 SER A C 1
ATOM 1018 O O . SER A 1 126 ? -12.138 18.674 19.296 1.00 97.88 126 SER A O 1
ATOM 1020 N N . ARG A 1 127 ? -11.874 17.333 17.507 1.00 98.00 127 ARG A N 1
ATOM 1021 C CA . ARG A 1 127 ? -13.295 17.032 17.282 1.00 98.00 127 ARG A CA 1
ATOM 1022 C C . ARG A 1 127 ? -13.757 15.749 17.964 1.00 98.00 127 ARG A C 1
ATOM 1024 O O . ARG A 1 127 ? -14.912 15.680 18.372 1.00 98.00 127 ARG A O 1
ATOM 1031 N N . ILE A 1 128 ? -12.878 14.752 18.090 1.00 97.06 128 ILE A N 1
ATOM 1032 C CA . ILE A 1 128 ? -13.229 13.420 18.618 1.00 97.06 128 ILE A CA 1
ATOM 1033 C C . ILE A 1 128 ? -12.680 13.143 20.027 1.00 97.06 128 ILE A C 1
ATOM 1035 O O . ILE A 1 128 ? -12.896 12.068 20.587 1.00 97.06 128 ILE A O 1
ATOM 1039 N N . GLY A 1 129 ? -11.965 14.100 20.627 1.00 95.81 129 GLY A N 1
ATOM 1040 C CA . GLY A 1 129 ? -11.450 13.978 21.990 1.00 95.81 129 GLY A CA 1
ATOM 1041 C C . GLY A 1 129 ? -10.456 12.824 22.126 1.00 95.81 129 GLY A C 1
ATOM 1042 O O . GLY A 1 129 ? -9.508 12.727 21.357 1.00 95.81 129 GLY A O 1
ATOM 1043 N N . LYS A 1 130 ? -10.644 11.936 23.108 1.00 94.94 130 LYS A N 1
ATOM 1044 C CA . LYS A 1 130 ? -9.722 10.814 23.384 1.00 94.94 130 LYS A CA 1
ATOM 10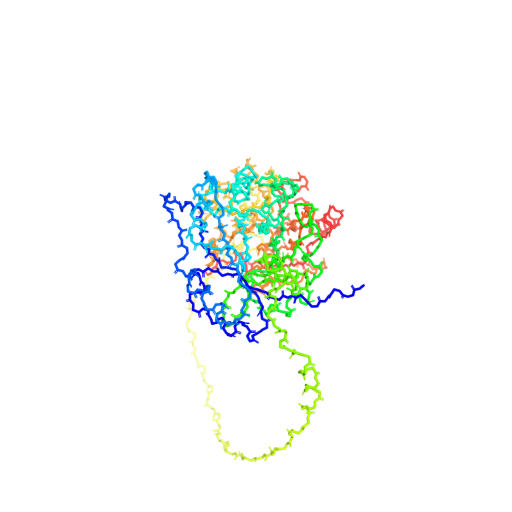45 C C . LYS A 1 130 ? -9.980 9.553 22.548 1.00 94.94 130 LYS A C 1
ATOM 1047 O O . LYS A 1 130 ? -9.329 8.543 22.783 1.00 94.94 130 LYS A O 1
ATOM 1052 N N . HIS A 1 131 ? -10.915 9.584 21.597 1.00 97.12 131 HIS A N 1
ATOM 1053 C CA . HIS A 1 131 ? -11.205 8.421 20.752 1.00 97.12 131 HIS A CA 1
ATOM 1054 C C . HIS A 1 131 ? -9.950 7.970 19.978 1.00 97.12 131 HIS A C 1
ATOM 1056 O O . HIS A 1 131 ? -9.297 8.835 19.393 1.00 97.12 131 HIS A O 1
ATOM 1062 N N . PRO A 1 132 ? -9.559 6.683 19.960 1.00 97.50 132 PRO A N 1
ATOM 1063 C CA . PRO A 1 132 ? -8.326 6.255 19.295 1.00 97.50 132 PRO A CA 1
ATOM 1064 C C . PRO A 1 132 ? -8.277 6.620 17.807 1.00 97.50 132 PRO A C 1
ATOM 1066 O O . PRO A 1 132 ? -9.287 6.569 17.108 1.00 97.50 132 PRO A O 1
ATOM 1069 N N . ILE A 1 133 ? -7.088 6.990 17.326 1.00 98.38 133 ILE A N 1
ATOM 1070 C CA . ILE A 1 133 ? -6.826 7.286 15.912 1.00 98.38 133 ILE A CA 1
ATOM 1071 C C . ILE A 1 133 ? -5.781 6.291 15.423 1.00 98.38 133 ILE A C 1
ATOM 1073 O O . ILE A 1 133 ? -4.691 6.210 15.995 1.00 98.38 133 ILE A O 1
ATOM 1077 N N . LEU A 1 134 ? -6.114 5.548 14.369 1.00 98.25 134 LEU A N 1
ATOM 1078 C CA . LEU A 1 134 ? -5.178 4.680 13.670 1.00 98.25 134 LEU A CA 1
ATOM 1079 C C . LEU A 1 134 ? -4.603 5.402 12.452 1.00 98.25 134 LEU A C 1
ATOM 1081 O O . LEU A 1 134 ? -5.329 6.076 11.727 1.00 98.25 134 LEU A O 1
ATOM 1085 N N . ILE A 1 135 ? -3.312 5.218 12.206 1.00 98.50 135 ILE A N 1
ATOM 1086 C CA . ILE A 1 135 ? -2.640 5.639 10.977 1.00 98.50 135 ILE A CA 1
ATOM 1087 C C . ILE A 1 135 ? -2.248 4.377 10.224 1.00 98.50 135 ILE A C 1
ATOM 1089 O O . ILE A 1 135 ? -1.478 3.560 10.735 1.00 98.50 135 ILE A O 1
ATOM 1093 N N . TYR A 1 136 ? -2.783 4.230 9.022 1.00 98.50 136 TYR A N 1
ATOM 1094 C CA . TYR A 1 136 ? -2.365 3.220 8.068 1.00 98.50 136 TYR A CA 1
ATOM 1095 C C . TYR A 1 136 ? -1.272 3.785 7.169 1.00 98.50 136 TYR A C 1
ATOM 1097 O O . TYR A 1 136 ? -1.392 4.911 6.693 1.00 98.50 136 TYR A O 1
ATOM 1105 N N . ALA A 1 137 ? -0.216 3.007 6.942 1.00 95.50 137 ALA A N 1
ATOM 1106 C CA . ALA A 1 137 ? 0.796 3.314 5.940 1.00 95.50 137 ALA A CA 1
ATOM 1107 C C . ALA A 1 137 ? 1.496 2.037 5.465 1.00 95.50 137 ALA A C 1
ATOM 1109 O O . ALA A 1 137 ? 1.705 1.087 6.231 1.00 95.50 137 ALA A O 1
ATOM 1110 N N . SER A 1 138 ? 1.941 2.042 4.208 1.00 89.19 138 SER A N 1
ATOM 1111 C CA . SER A 1 138 ? 2.867 1.020 3.722 1.00 89.19 138 SER A CA 1
ATOM 1112 C C . SER A 1 138 ? 4.302 1.321 4.155 1.00 89.19 138 SER A C 1
ATOM 1114 O O . SER A 1 138 ? 4.742 2.476 4.209 1.00 89.19 138 SER A O 1
ATOM 1116 N N . ARG A 1 139 ? 5.087 0.263 4.405 1.00 84.12 139 ARG A N 1
ATOM 1117 C CA . ARG A 1 139 ? 6.516 0.402 4.753 1.00 84.12 139 ARG A CA 1
ATOM 1118 C C . ARG A 1 139 ? 7.303 1.171 3.700 1.00 84.12 139 ARG A C 1
ATOM 1120 O O . ARG A 1 139 ? 8.219 1.908 4.052 1.00 84.12 139 ARG A O 1
ATOM 1127 N N . GLY A 1 140 ? 6.991 0.942 2.424 1.00 78.56 140 GLY A N 1
ATOM 1128 C CA . GLY A 1 140 ? 7.666 1.594 1.304 1.00 78.56 140 GLY A CA 1
ATOM 1129 C C . GLY A 1 140 ? 7.405 3.093 1.307 1.00 78.56 140 GLY A C 1
ATOM 1130 O O . GLY A 1 140 ? 8.350 3.872 1.238 1.00 78.56 140 GLY A O 1
ATOM 1131 N N . PHE A 1 141 ? 6.144 3.483 1.490 1.00 82.75 141 PHE A N 1
ATOM 1132 C CA . PHE A 1 141 ? 5.751 4.882 1.537 1.00 82.75 141 PHE A CA 1
ATOM 1133 C C . PHE A 1 141 ? 6.404 5.626 2.709 1.00 82.75 141 PHE A C 1
ATOM 1135 O O . PHE A 1 141 ? 7.110 6.610 2.488 1.00 82.75 141 PHE A O 1
ATOM 1142 N N . TRP A 1 142 ? 6.282 5.112 3.939 1.00 83.31 142 TRP A N 1
ATOM 1143 C CA . TRP A 1 142 ? 6.845 5.773 5.126 1.00 83.31 142 TRP A CA 1
ATOM 1144 C C . TRP A 1 142 ? 8.377 5.810 5.165 1.00 83.31 142 TRP A C 1
ATOM 1146 O O . TRP A 1 142 ? 8.979 6.701 5.761 1.00 83.31 142 TRP A O 1
ATOM 1156 N N . ASN A 1 143 ? 9.046 4.815 4.586 1.00 76.62 143 ASN A N 1
ATOM 1157 C CA . ASN A 1 143 ? 10.507 4.739 4.633 1.00 76.62 143 ASN A CA 1
ATOM 1158 C C . ASN A 1 143 ? 11.177 5.299 3.367 1.00 76.62 143 ASN A C 1
ATOM 1160 O O . ASN A 1 143 ? 12.400 5.240 3.258 1.00 76.62 143 ASN A O 1
ATOM 1164 N N . SER A 1 144 ? 10.407 5.880 2.438 1.00 72.38 144 SER A N 1
ATOM 1165 C CA . SER A 1 144 ? 10.914 6.524 1.213 1.00 72.38 144 SER A CA 1
ATOM 1166 C C . SER A 1 144 ? 11.634 7.860 1.465 1.00 72.38 144 SER A C 1
ATOM 1168 O O . SER A 1 144 ? 12.302 8.389 0.580 1.00 72.38 144 SER A O 1
ATOM 1170 N N . GLY A 1 145 ? 11.518 8.410 2.680 1.00 64.69 145 GLY A N 1
ATOM 1171 C CA . GLY A 1 145 ? 12.178 9.641 3.117 1.00 64.69 145 GLY A CA 1
ATOM 1172 C C . GLY A 1 145 ? 11.256 10.861 3.162 1.00 64.69 145 GLY A C 1
ATOM 1173 O O . GLY A 1 145 ? 11.561 11.807 3.890 1.00 64.69 145 GLY A O 1
ATOM 1174 N N . LYS A 1 146 ? 10.126 10.844 2.442 1.00 68.44 146 LYS A N 1
ATOM 1175 C CA . LYS A 1 146 ? 9.044 11.840 2.534 1.00 68.44 146 LYS A CA 1
ATOM 1176 C C . LYS A 1 146 ? 7.706 11.165 2.185 1.00 68.44 146 LYS A C 1
ATOM 1178 O O . LYS A 1 146 ? 7.390 11.108 1.000 1.00 68.44 146 LYS A O 1
ATOM 1183 N N . PRO A 1 147 ? 6.914 10.685 3.160 1.00 67.31 147 PRO A N 1
ATOM 1184 C CA . PRO A 1 147 ? 7.025 10.868 4.618 1.00 67.31 147 PRO A CA 1
ATOM 1185 C C . PRO A 1 147 ? 8.106 10.018 5.308 1.00 67.31 147 PRO A C 1
ATOM 1187 O O . PRO A 1 147 ? 8.698 9.158 4.668 1.00 67.31 147 PRO A O 1
ATOM 1190 N N . THR A 1 148 ? 8.409 10.308 6.590 1.00 81.00 148 THR A N 1
ATOM 1191 C CA . THR A 1 148 ? 9.304 9.508 7.468 1.00 81.00 148 THR A CA 1
ATOM 1192 C C . THR A 1 148 ? 9.247 9.941 8.952 1.00 81.00 148 THR A C 1
ATOM 1194 O O . THR A 1 148 ? 8.571 10.904 9.309 1.00 81.00 148 THR A O 1
ATOM 1197 N N . GLY A 1 149 ? 9.994 9.273 9.837 1.00 86.25 149 GLY A N 1
ATOM 1198 C CA . GLY A 1 149 ? 10.158 9.644 11.251 1.00 86.25 149 GLY A CA 1
ATOM 1199 C C . GLY A 1 149 ? 9.348 8.790 12.229 1.00 86.25 149 GLY A C 1
ATOM 1200 O O . GLY A 1 149 ? 8.868 7.716 11.871 1.00 86.25 149 GLY A O 1
ATOM 1201 N N . ASP A 1 150 ? 9.238 9.252 13.479 1.00 91.19 150 ASP A N 1
ATOM 1202 C CA . ASP A 1 150 ? 8.506 8.573 14.561 1.00 91.19 150 ASP A CA 1
ATOM 1203 C C . ASP A 1 150 ? 7.011 8.924 14.508 1.00 91.19 150 ASP A C 1
ATOM 1205 O O . ASP A 1 150 ? 6.660 10.092 14.356 1.00 91.19 150 ASP A O 1
ATOM 1209 N N . ALA A 1 151 ? 6.117 7.943 14.624 1.00 91.44 151 ALA A N 1
ATOM 1210 C CA . ALA A 1 151 ? 4.672 8.162 14.572 1.00 91.44 151 ALA A CA 1
ATOM 1211 C C . ALA A 1 151 ? 4.156 8.933 15.800 1.00 91.44 151 ALA A C 1
ATOM 1213 O O . ALA A 1 151 ? 3.154 9.638 15.713 1.00 91.44 151 ALA A O 1
ATOM 1214 N N . GLY A 1 152 ? 4.883 8.899 16.920 1.00 90.75 152 GLY A N 1
ATOM 1215 C CA . GLY A 1 152 ? 4.593 9.690 18.113 1.00 90.75 152 GLY A CA 1
ATOM 1216 C C . GLY A 1 152 ? 4.679 11.201 17.881 1.00 90.75 152 GLY A C 1
ATOM 1217 O O . GLY A 1 152 ? 4.120 11.967 18.663 1.00 90.75 152 GLY A O 1
ATOM 1218 N N . GLN A 1 153 ? 5.283 11.659 16.774 1.00 92.38 153 GLN A N 1
ATOM 1219 C CA . GLN A 1 153 ? 5.231 13.073 16.372 1.00 92.38 153 GLN A CA 1
ATOM 1220 C C . GLN A 1 153 ? 3.795 13.565 16.088 1.00 92.38 153 GLN A C 1
ATOM 1222 O O . GLN A 1 153 ? 3.554 14.774 16.075 1.00 92.38 153 GLN A O 1
ATOM 1227 N N . PHE A 1 154 ? 2.850 12.640 15.878 1.00 94.56 154 PHE A N 1
ATOM 1228 C CA . PHE A 1 154 ? 1.428 12.906 15.650 1.00 94.56 154 PHE A CA 1
ATOM 1229 C C . PHE A 1 154 ? 0.579 12.783 16.931 1.00 94.56 154 PHE A C 1
ATOM 1231 O O . PHE A 1 154 ? -0.635 12.959 16.888 1.00 94.56 154 PHE A O 1
ATOM 1238 N N . GLY A 1 155 ? 1.206 12.545 18.089 1.00 91.94 155 GLY A N 1
ATOM 1239 C CA . GLY A 1 155 ? 0.534 12.403 19.382 1.00 91.94 155 GLY A CA 1
ATOM 1240 C C . GLY A 1 155 ? 0.172 10.955 19.717 1.00 91.94 155 GLY A C 1
ATOM 1241 O O . GLY A 1 155 ? 0.869 10.024 19.323 1.00 91.94 155 GLY A O 1
ATOM 1242 N N . ASP A 1 156 ? -0.904 10.776 20.488 1.00 91.38 156 ASP A N 1
ATOM 1243 C CA . ASP A 1 156 ? -1.425 9.458 20.870 1.00 91.38 156 ASP A CA 1
ATOM 1244 C C . ASP A 1 156 ? -2.169 8.829 19.681 1.00 91.38 156 ASP A C 1
ATOM 1246 O O . ASP A 1 156 ? -3.350 9.108 19.441 1.00 91.38 156 ASP A O 1
ATOM 1250 N N . VAL A 1 157 ? -1.428 8.071 18.874 1.00 95.44 157 VAL A N 1
ATOM 1251 C CA . VAL A 1 157 ? -1.891 7.386 17.662 1.00 95.44 157 VAL A CA 1
ATOM 1252 C C . VAL A 1 157 ? -1.432 5.933 17.683 1.00 95.44 157 VAL A C 1
ATOM 1254 O O . VAL A 1 157 ? -0.405 5.598 18.265 1.00 95.44 157 VAL A O 1
ATOM 1257 N N . THR A 1 158 ? -2.198 5.069 17.028 1.00 95.44 158 THR A N 1
ATOM 1258 C CA . THR A 1 158 ? -1.863 3.656 16.814 1.00 95.44 158 THR A CA 1
ATOM 1259 C C . THR A 1 158 ? -1.499 3.430 15.349 1.00 95.44 158 THR A C 1
ATOM 1261 O O . THR A 1 158 ? -2.047 4.094 14.472 1.00 95.44 158 THR A O 1
ATOM 1264 N N . THR A 1 159 ? -0.603 2.489 15.053 1.00 96.19 159 THR A N 1
ATOM 1265 C CA . THR A 1 159 ? -0.171 2.209 13.676 1.00 96.19 159 THR A CA 1
ATOM 1266 C C . THR A 1 159 ? -0.780 0.923 13.107 1.00 96.19 159 THR A C 1
ATOM 1268 O O . THR A 1 159 ? -0.959 -0.081 13.808 1.00 96.19 159 THR A O 1
ATOM 1271 N N . TRP A 1 160 ? -1.094 0.968 11.811 1.00 98.00 160 TRP A N 1
ATOM 1272 C CA . TRP A 1 160 ? -1.558 -0.145 10.986 1.00 98.00 160 TRP A CA 1
ATOM 1273 C C . TRP A 1 160 ? -0.608 -0.305 9.796 1.00 98.00 160 TRP A C 1
ATOM 1275 O O . TRP A 1 160 ? -0.566 0.525 8.893 1.00 98.00 160 TRP A O 1
ATOM 1285 N N . ASP A 1 161 ? 0.185 -1.373 9.798 1.00 96.50 161 ASP A N 1
ATOM 1286 C CA . ASP A 1 161 ? 1.214 -1.615 8.784 1.00 96.50 161 ASP A CA 1
ATOM 1287 C C . ASP A 1 161 ? 0.645 -2.333 7.559 1.00 96.50 161 ASP A C 1
ATOM 1289 O O . ASP A 1 161 ? 0.045 -3.401 7.695 1.00 96.50 161 ASP A O 1
ATOM 1293 N N . ALA A 1 162 ? 0.903 -1.801 6.365 1.00 92.44 162 ALA A N 1
ATOM 1294 C CA . ALA A 1 162 ? 0.758 -2.543 5.118 1.00 92.44 162 ALA A CA 1
ATOM 1295 C C . ALA A 1 162 ? 2.100 -3.119 4.667 1.00 92.44 162 ALA A C 1
ATOM 1297 O O . ALA A 1 162 ? 3.059 -2.404 4.347 1.00 92.44 162 ALA A O 1
ATOM 1298 N N . TYR A 1 163 ? 2.153 -4.450 4.613 1.00 86.62 163 TYR A N 1
ATOM 1299 C CA . TYR A 1 163 ? 3.316 -5.167 4.117 1.00 86.62 163 TYR A CA 1
ATOM 1300 C C . TYR A 1 163 ? 2.921 -6.489 3.479 1.00 86.62 163 TYR A C 1
ATOM 1302 O O . TYR A 1 163 ? 2.596 -7.464 4.163 1.00 86.62 163 TYR A O 1
ATOM 1310 N N . TYR A 1 164 ? 3.002 -6.518 2.153 1.00 81.31 164 TYR A N 1
ATOM 1311 C CA . TYR A 1 164 ? 2.589 -7.654 1.347 1.00 81.31 164 TYR A CA 1
ATOM 1312 C C . TYR A 1 164 ? 3.804 -8.435 0.865 1.00 81.31 164 TYR A C 1
ATOM 1314 O O . TYR A 1 164 ? 4.772 -7.876 0.352 1.00 81.31 164 TYR A O 1
ATOM 1322 N N . LEU A 1 165 ? 3.746 -9.756 1.013 1.00 74.12 165 LEU A N 1
ATOM 1323 C CA . LEU A 1 165 ? 4.788 -10.654 0.504 1.00 74.12 165 LEU A CA 1
ATOM 1324 C C . LEU A 1 165 ? 4.479 -11.172 -0.907 1.00 74.12 165 LEU A C 1
ATOM 1326 O O . LEU A 1 165 ? 5.364 -11.720 -1.558 1.00 74.12 165 LEU A O 1
ATOM 1330 N N . THR A 1 166 ? 3.232 -11.027 -1.352 1.00 70.31 166 THR A N 1
ATOM 1331 C CA . THR A 1 166 ? 2.781 -11.291 -2.719 1.00 70.31 166 THR A CA 1
ATOM 1332 C C . THR A 1 166 ? 1.550 -10.439 -3.028 1.00 70.31 166 THR A C 1
ATOM 1334 O O . THR A 1 166 ? 0.805 -10.078 -2.112 1.00 70.31 166 THR A O 1
ATOM 1337 N N . MET A 1 167 ? 1.350 -10.155 -4.313 1.00 74.06 167 MET A N 1
ATOM 1338 C CA . MET A 1 167 ? 0.119 -9.580 -4.863 1.00 74.06 167 MET A CA 1
ATOM 1339 C C . MET A 1 167 ? -0.831 -10.662 -5.401 1.00 74.06 167 MET A C 1
ATOM 1341 O O . MET A 1 167 ? -1.957 -10.355 -5.783 1.00 74.06 167 MET A O 1
ATOM 1345 N N . ASP A 1 168 ? -0.389 -11.924 -5.439 1.00 73.75 168 ASP A N 1
ATOM 1346 C CA . ASP A 1 168 ? -1.195 -13.045 -5.913 1.00 73.75 168 ASP A CA 1
ATOM 1347 C C . ASP A 1 168 ? -2.345 -13.350 -4.964 1.00 73.75 168 ASP A C 1
ATOM 1349 O O . ASP A 1 168 ? -2.264 -13.138 -3.752 1.00 73.75 168 ASP A O 1
ATOM 1353 N N . ARG A 1 169 ? -3.397 -13.963 -5.509 1.00 77.44 169 ARG A N 1
ATOM 1354 C CA . ARG A 1 169 ? -4.538 -14.391 -4.709 1.00 77.44 169 ARG A CA 1
ATOM 1355 C C . ARG A 1 169 ? -4.149 -15.509 -3.739 1.00 77.44 169 ARG A C 1
ATOM 1357 O O . ARG A 1 169 ? -3.646 -16.553 -4.155 1.00 77.44 169 ARG A O 1
ATOM 1364 N N . VAL A 1 170 ? -4.446 -15.339 -2.450 1.00 81.38 170 VAL A N 1
ATOM 1365 C CA . VAL A 1 170 ? -4.063 -16.290 -1.389 1.00 81.38 170 VAL A CA 1
ATOM 1366 C C . VAL A 1 170 ? -5.248 -16.792 -0.565 1.00 81.38 170 VAL A C 1
ATOM 1368 O O . VAL A 1 170 ? -6.294 -16.153 -0.472 1.00 81.38 170 VAL A O 1
ATOM 1371 N N . LYS A 1 171 ? -5.053 -17.936 0.108 1.00 95.00 171 LYS A N 1
ATOM 1372 C CA . LYS A 1 171 ? -5.870 -18.357 1.259 1.00 95.00 171 LYS A CA 1
ATOM 1373 C C . LYS A 1 171 ? -5.317 -17.677 2.524 1.00 95.00 171 LYS A C 1
ATOM 1375 O O . LYS A 1 171 ? -4.262 -18.109 3.003 1.00 95.00 171 LYS A O 1
ATOM 1380 N N . PRO A 1 172 ? -5.974 -16.644 3.087 1.00 92.62 172 PRO A N 1
ATOM 1381 C CA . PRO A 1 172 ? -5.301 -15.696 3.981 1.00 92.62 172 PRO A CA 1
ATOM 1382 C C . PRO A 1 172 ? -4.731 -16.314 5.262 1.00 92.62 172 PRO A C 1
ATOM 1384 O O . PRO A 1 172 ? -3.565 -16.105 5.580 1.00 92.62 172 PRO A O 1
ATOM 1387 N N . LYS A 1 173 ? -5.511 -17.137 5.974 1.00 95.25 173 LYS A N 1
ATOM 1388 C CA . LYS A 1 173 ? -5.095 -17.719 7.266 1.00 95.25 173 LYS A CA 1
ATOM 1389 C C . LYS A 1 173 ? -3.909 -18.683 7.125 1.00 95.25 173 LYS A C 1
ATOM 1391 O O . LYS A 1 173 ? -2.981 -18.646 7.931 1.00 95.25 173 LYS A O 1
ATOM 1396 N N . ALA A 1 174 ? -3.903 -19.500 6.069 1.00 93.00 174 ALA A N 1
ATOM 1397 C CA . ALA A 1 174 ? -2.785 -20.391 5.753 1.00 93.00 174 ALA A CA 1
ATOM 1398 C C . ALA A 1 174 ? -1.533 -19.598 5.342 1.00 93.00 174 ALA A C 1
ATOM 1400 O O . ALA A 1 174 ? -0.427 -19.892 5.798 1.00 93.00 174 ALA A O 1
ATOM 1401 N N . PHE A 1 175 ? -1.717 -18.558 4.523 1.00 88.06 175 PHE A N 1
ATOM 1402 C CA . PHE A 1 175 ? -0.641 -17.666 4.106 1.00 88.06 175 PHE A CA 1
ATOM 1403 C C . PHE A 1 175 ? -0.003 -16.948 5.302 1.00 88.06 175 PHE A C 1
ATOM 1405 O O . PHE A 1 175 ? 1.212 -17.021 5.486 1.00 88.06 175 PHE A O 1
ATOM 1412 N N . TYR A 1 176 ? -0.812 -16.352 6.179 1.00 92.12 176 TYR A N 1
ATOM 1413 C CA . TYR A 1 176 ? -0.329 -15.743 7.414 1.00 92.12 176 TYR A CA 1
ATOM 1414 C C . TYR A 1 176 ? 0.434 -16.752 8.278 1.00 92.12 176 TYR A C 1
ATOM 1416 O O . TYR A 1 176 ? 1.525 -16.445 8.745 1.00 92.12 176 TYR A O 1
ATOM 1424 N N . GLY A 1 177 ? -0.075 -17.978 8.452 1.00 89.06 177 GLY A N 1
ATOM 1425 C CA . GLY A 1 177 ? 0.598 -19.015 9.244 1.00 89.06 177 GLY A CA 1
ATOM 1426 C C . GLY A 1 177 ? 2.053 -19.262 8.820 1.00 89.06 177 GLY A C 1
ATOM 1427 O O . GLY A 1 177 ? 2.930 -19.391 9.677 1.00 89.06 177 GLY A O 1
ATOM 1428 N N . LYS A 1 178 ? 2.325 -19.233 7.508 1.00 86.19 178 LYS A N 1
ATOM 1429 C CA . LYS A 1 178 ? 3.668 -19.393 6.925 1.00 86.19 178 LYS A CA 1
ATOM 1430 C C . LYS A 1 178 ? 4.578 -18.178 7.144 1.00 86.19 178 LYS A C 1
ATOM 1432 O O . LYS A 1 178 ? 5.797 -18.332 7.207 1.00 86.19 178 LYS A O 1
ATOM 1437 N N . TYR A 1 179 ? 4.006 -16.980 7.263 1.00 82.62 179 TYR A N 1
ATOM 1438 C CA . TYR A 1 179 ? 4.751 -15.717 7.237 1.00 82.62 179 TYR A CA 1
ATOM 1439 C C . TYR A 1 179 ? 4.557 -14.819 8.466 1.00 82.62 179 TYR A C 1
ATOM 1441 O O . TYR A 1 179 ? 5.076 -13.705 8.488 1.00 82.62 179 TYR A O 1
ATOM 1449 N N . LYS A 1 180 ? 3.889 -15.302 9.518 1.00 82.88 180 LYS A N 1
ATOM 1450 C CA . LYS A 1 180 ? 3.510 -14.530 10.716 1.00 82.88 180 LYS A CA 1
ATOM 1451 C C . LYS A 1 180 ? 4.653 -13.761 11.383 1.00 82.88 180 LYS A C 1
ATOM 1453 O O . LYS A 1 180 ? 4.422 -12.719 11.974 1.00 82.88 180 LYS A O 1
ATOM 1458 N N . ASN A 1 181 ? 5.893 -14.229 11.245 1.00 81.38 181 ASN A N 1
ATOM 1459 C CA . ASN A 1 181 ? 7.077 -13.586 11.825 1.00 81.38 181 ASN A CA 1
ATOM 1460 C C . ASN A 1 181 ? 7.605 -12.388 11.004 1.00 81.38 181 ASN A C 1
ATOM 1462 O O . ASN A 1 181 ? 8.647 -11.839 11.345 1.00 81.38 181 ASN A O 1
ATOM 1466 N N . ARG A 1 182 ? 6.953 -12.014 9.894 1.00 79.56 182 ARG A N 1
ATOM 1467 C CA . ARG A 1 182 ? 7.406 -10.946 8.979 1.00 79.56 182 ARG A CA 1
ATOM 1468 C C . ARG A 1 182 ? 6.702 -9.599 9.188 1.00 79.56 182 ARG A C 1
ATOM 1470 O O . ARG A 1 182 ? 7.231 -8.571 8.763 1.00 79.56 182 ARG A O 1
ATOM 1477 N N . GLY A 1 183 ? 5.514 -9.615 9.788 1.00 73.88 183 GLY A N 1
ATOM 1478 C CA . GLY A 1 183 ? 4.653 -8.439 9.931 1.00 73.88 183 GLY A CA 1
ATOM 1479 C C . GLY A 1 183 ? 4.913 -7.566 11.149 1.00 73.88 183 GLY A C 1
ATOM 1480 O O . GLY A 1 183 ? 4.574 -6.394 11.139 1.00 73.88 183 GLY A O 1
ATOM 1481 N N . TRP A 1 184 ? 5.526 -8.137 12.184 1.00 86.56 184 TRP A N 1
ATOM 1482 C CA . TRP A 1 184 ? 5.623 -7.526 13.510 1.00 86.56 184 TRP A CA 1
ATOM 1483 C C . TRP A 1 184 ? 7.024 -6.968 13.797 1.00 86.56 184 TRP A C 1
ATOM 1485 O O . TRP A 1 184 ? 7.976 -7.239 13.062 1.00 86.56 184 TRP A O 1
ATOM 1495 N N . GLY A 1 185 ? 7.160 -6.207 14.883 1.00 89.56 185 GLY A N 1
ATOM 1496 C CA . GLY A 1 185 ? 8.345 -5.398 15.193 1.00 89.56 185 GLY A CA 1
ATOM 1497 C C . GLY A 1 185 ? 8.062 -3.919 14.949 1.00 89.56 185 GLY A C 1
ATOM 1498 O O . GLY A 1 185 ? 6.913 -3.523 15.002 1.00 89.56 185 GLY A O 1
ATOM 1499 N N . LYS A 1 186 ? 9.077 -3.097 14.668 1.00 89.81 186 LYS A N 1
ATOM 1500 C CA . LYS A 1 186 ? 8.915 -1.650 14.421 1.00 89.81 186 LYS A CA 1
ATOM 1501 C C . LYS A 1 186 ? 9.161 -1.312 12.942 1.00 89.81 186 LYS A C 1
ATOM 1503 O O . LYS A 1 186 ? 10.243 -0.823 12.619 1.00 89.81 186 LYS A O 1
ATOM 1508 N N . PRO A 1 187 ? 8.232 -1.649 12.028 1.00 81.69 187 PRO A N 1
ATOM 1509 C CA . PRO A 1 187 ? 8.456 -1.568 10.583 1.00 81.69 187 PRO A CA 1
ATOM 1510 C C . PRO A 1 187 ? 8.572 -0.133 10.056 1.00 81.69 187 PRO A C 1
ATOM 1512 O O . PRO A 1 187 ? 9.232 0.102 9.043 1.00 81.69 187 PRO A O 1
ATOM 1515 N N . TRP A 1 188 ? 7.932 0.812 10.736 1.00 87.50 188 TRP A N 1
ATOM 1516 C CA . TRP A 1 188 ? 7.984 2.243 10.477 1.00 87.50 188 TRP A CA 1
ATOM 1517 C C . TRP A 1 188 ? 7.473 2.990 11.713 1.00 87.50 188 TRP A C 1
ATOM 1519 O O . TRP A 1 188 ? 6.944 2.380 12.644 1.00 87.50 188 TRP A O 1
ATOM 1529 N N . GLY A 1 189 ? 7.680 4.305 11.771 1.00 88.19 189 GLY A N 1
ATOM 1530 C CA . GLY A 1 189 ? 7.085 5.123 12.830 1.00 88.19 189 GLY A CA 1
ATOM 1531 C C . GLY A 1 189 ? 7.605 4.863 14.249 1.00 88.19 189 GLY A C 1
ATOM 1532 O O . GLY A 1 189 ? 6.998 5.352 15.190 1.00 88.19 189 GLY A O 1
ATOM 1533 N N . GLY A 1 190 ? 8.675 4.084 14.449 1.00 88.62 190 GLY A N 1
ATOM 1534 C CA . GLY A 1 190 ? 9.244 3.813 15.781 1.00 88.62 190 GLY A CA 1
ATOM 1535 C C . GLY A 1 190 ? 8.373 2.959 16.724 1.00 88.62 190 GLY A C 1
ATOM 1536 O O . GLY A 1 190 ? 8.791 2.671 17.855 1.00 88.62 190 GLY A O 1
ATOM 1537 N N . GLN A 1 191 ? 7.209 2.494 16.259 1.00 90.19 191 GLN A N 1
ATOM 1538 C CA . GLN A 1 191 ? 6.187 1.782 17.034 1.00 90.19 191 GLN A CA 1
ATOM 1539 C C . GLN A 1 191 ? 5.887 0.405 16.421 1.00 90.19 191 GLN A C 1
ATOM 1541 O O . GLN A 1 191 ? 6.054 0.213 15.217 1.00 90.19 191 GLN A O 1
ATOM 1546 N N . GLU A 1 192 ? 5.479 -0.567 17.247 1.00 92.75 192 GLU A N 1
ATOM 1547 C CA . GLU A 1 192 ? 4.961 -1.846 16.737 1.00 92.75 192 GLU A CA 1
ATOM 1548 C C . GLU A 1 192 ? 3.483 -1.686 16.374 1.00 92.75 192 GLU A C 1
ATOM 1550 O O . GLU A 1 192 ? 2.723 -1.206 17.217 1.00 92.75 192 GLU A O 1
ATOM 1555 N N . PRO A 1 193 ? 3.067 -2.046 15.144 1.00 93.94 193 PRO A N 1
ATOM 1556 C CA . PRO A 1 193 ? 1.690 -1.882 14.716 1.00 93.94 193 PRO A CA 1
ATOM 1557 C C . PRO A 1 193 ? 0.766 -2.841 15.456 1.00 93.94 193 PRO A C 1
ATOM 1559 O O . PRO A 1 193 ? 1.111 -3.998 15.705 1.00 93.94 193 PRO A O 1
ATOM 1562 N N . MET A 1 194 ? -0.444 -2.372 15.754 1.00 95.38 194 MET A N 1
ATOM 1563 C CA . MET A 1 194 ? -1.498 -3.228 16.308 1.00 95.38 194 MET A CA 1
ATOM 1564 C C . MET A 1 194 ? -2.182 -4.063 15.225 1.00 95.38 194 MET A C 1
ATOM 1566 O O . MET A 1 194 ? -2.684 -5.152 15.510 1.00 95.38 194 MET A O 1
ATOM 1570 N N . ILE A 1 195 ? -2.198 -3.565 13.984 1.00 97.69 195 ILE A N 1
ATOM 1571 C CA . ILE A 1 195 ? -2.798 -4.242 12.834 1.00 97.69 195 ILE A CA 1
ATOM 1572 C C . ILE A 1 195 ? -1.768 -4.363 11.715 1.00 97.69 195 ILE A C 1
ATOM 1574 O O . ILE A 1 195 ? -1.050 -3.416 11.408 1.00 97.69 195 ILE A O 1
ATOM 1578 N N . TRP A 1 196 ? -1.713 -5.538 11.094 1.00 97.38 196 TRP A N 1
ATOM 1579 C CA . TRP A 1 196 ? -0.932 -5.791 9.891 1.00 97.38 196 TRP A CA 1
ATOM 1580 C C . TRP A 1 196 ? -1.854 -6.222 8.749 1.00 97.38 196 TRP A C 1
ATOM 1582 O O . TRP A 1 196 ? -2.452 -7.301 8.815 1.00 97.38 196 TRP A O 1
ATOM 1592 N N . GLN A 1 197 ? -1.923 -5.413 7.691 1.00 98.06 197 GLN A N 1
ATOM 1593 C CA . GLN A 1 197 ? -2.482 -5.809 6.401 1.00 98.06 197 GLN A CA 1
ATOM 1594 C C . GLN A 1 197 ? -1.425 -6.612 5.644 1.00 98.06 197 GLN A C 1
ATOM 1596 O O . GLN A 1 197 ? -0.424 -6.082 5.149 1.00 98.06 197 GLN A O 1
ATOM 1601 N N . PHE A 1 198 ? -1.606 -7.928 5.615 1.00 92.56 198 PHE A N 1
ATOM 1602 C CA . PHE A 1 198 ? -0.564 -8.857 5.169 1.00 92.56 198 PHE A CA 1
ATOM 1603 C C . PHE A 1 198 ? -0.754 -9.353 3.738 1.00 92.56 198 PHE A C 1
ATOM 1605 O O . PHE A 1 198 ? 0.151 -9.966 3.165 1.00 92.56 198 PHE A O 1
ATOM 1612 N N . THR A 1 199 ? -1.927 -9.115 3.158 1.00 87.44 199 THR A N 1
ATOM 1613 C CA . THR A 1 199 ? -2.206 -9.410 1.756 1.00 87.44 199 THR A CA 1
ATOM 1614 C C . THR A 1 199 ? -3.274 -8.460 1.224 1.00 87.44 199 THR A C 1
ATOM 1616 O O . THR A 1 199 ? -4.267 -8.246 1.922 1.00 87.44 199 THR A O 1
ATOM 1619 N N . PRO A 1 200 ? -3.106 -7.962 -0.012 1.00 87.25 200 PRO A N 1
ATOM 1620 C CA . PRO A 1 200 ? -4.132 -7.198 -0.702 1.00 87.25 200 PRO A CA 1
ATOM 1621 C C . PRO A 1 200 ? -5.046 -8.093 -1.558 1.00 87.25 200 PRO A C 1
ATOM 1623 O O . PRO A 1 200 ? -5.858 -7.636 -2.360 1.00 87.25 200 PRO A O 1
ATOM 1626 N N . ALA A 1 201 ? -4.835 -9.412 -1.488 1.00 86.44 201 ALA A N 1
ATOM 1627 C CA . ALA A 1 201 ? -5.410 -10.363 -2.422 1.00 86.44 201 ALA A CA 1
ATOM 1628 C C . ALA A 1 201 ? -5.930 -11.630 -1.729 1.00 86.44 201 ALA A C 1
ATOM 1630 O O . ALA A 1 201 ? -5.730 -12.768 -2.164 1.00 86.44 201 ALA A O 1
ATOM 1631 N N . GLY A 1 202 ? -6.598 -11.459 -0.592 1.00 90.06 202 GLY A N 1
ATOM 1632 C CA . GLY A 1 202 ? -7.209 -12.561 0.128 1.00 90.06 202 GLY A CA 1
ATOM 1633 C C . GLY A 1 202 ? -8.479 -13.069 -0.547 1.00 90.06 202 GLY A C 1
ATOM 1634 O O . GLY A 1 202 ? -9.366 -12.294 -0.899 1.00 90.06 202 GLY A O 1
ATOM 1635 N N . ASN A 1 203 ? -8.612 -14.391 -0.684 1.00 91.94 203 ASN A N 1
ATOM 1636 C CA . ASN A 1 203 ? -9.900 -15.005 -0.995 1.00 91.94 203 ASN A CA 1
ATOM 1637 C C . ASN A 1 203 ? -10.773 -15.029 0.268 1.00 91.94 203 ASN A C 1
ATOM 1639 O O . ASN A 1 203 ? -10.563 -15.875 1.137 1.00 91.94 203 ASN A O 1
ATOM 1643 N N . VAL A 1 204 ? -11.715 -14.086 0.353 1.00 94.75 204 VAL A N 1
ATOM 1644 C CA . VAL A 1 204 ? -12.679 -13.952 1.456 1.00 94.75 204 VAL A CA 1
ATOM 1645 C C . VAL A 1 204 ? -14.069 -13.776 0.873 1.00 94.75 204 VAL A C 1
ATOM 1647 O O . VAL A 1 204 ? -14.267 -12.985 -0.052 1.00 94.75 204 VAL A O 1
ATOM 1650 N N . ALA A 1 205 ? -15.030 -14.552 1.363 1.00 93.06 205 ALA A N 1
ATOM 1651 C CA . ALA A 1 205 ? -16.389 -14.617 0.836 1.00 93.06 205 ALA A CA 1
ATOM 1652 C C . ALA A 1 205 ? -16.472 -14.928 -0.678 1.00 93.06 205 ALA A C 1
ATOM 1654 O O . ALA A 1 205 ? -17.539 -14.806 -1.280 1.00 93.06 205 ALA A O 1
ATOM 1655 N N . GLY A 1 206 ? -15.392 -15.420 -1.298 1.00 87.69 206 GLY A N 1
ATOM 1656 C CA . GLY A 1 206 ? -15.275 -15.644 -2.745 1.00 87.69 206 GLY A CA 1
ATOM 1657 C C . GLY A 1 206 ? -14.761 -14.439 -3.547 1.00 87.69 206 GLY A C 1
ATOM 1658 O O . GLY A 1 206 ? -14.555 -14.564 -4.756 1.00 87.69 206 GLY A O 1
ATOM 1659 N N . LEU A 1 207 ? -14.487 -13.306 -2.900 1.00 87.31 207 LEU A N 1
ATOM 1660 C CA . LEU A 1 207 ? -13.978 -12.075 -3.514 1.00 87.31 207 LEU A CA 1
ATOM 1661 C C . LEU A 1 207 ? -12.466 -11.911 -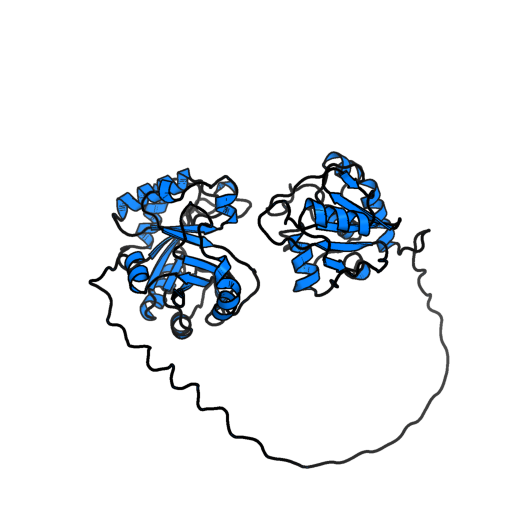3.307 1.00 87.31 207 LEU A C 1
ATOM 1663 O O . LEU A 1 207 ? -11.822 -12.761 -2.688 1.00 87.31 207 LEU A O 1
ATOM 1667 N N . ASN A 1 208 ? -11.899 -10.867 -3.911 1.00 89.38 208 ASN A N 1
ATOM 1668 C CA . ASN A 1 208 ? -10.530 -10.419 -3.675 1.00 89.38 208 ASN A CA 1
ATOM 1669 C C . ASN A 1 208 ? -10.552 -9.267 -2.664 1.00 89.38 208 ASN A C 1
ATOM 1671 O O . ASN A 1 208 ? -11.148 -8.231 -2.963 1.00 89.38 208 ASN A O 1
ATOM 1675 N N . ILE A 1 209 ? -9.982 -9.482 -1.479 1.00 91.38 209 ILE A N 1
ATOM 1676 C CA . ILE A 1 209 ? -10.156 -8.612 -0.309 1.00 91.38 209 ILE A CA 1
ATOM 1677 C C . ILE A 1 209 ? -8.810 -8.365 0.379 1.00 91.38 209 ILE A C 1
ATOM 1679 O O . ILE A 1 209 ? -8.011 -9.297 0.508 1.00 91.38 209 ILE A O 1
ATOM 1683 N N . ASP A 1 210 ? -8.596 -7.147 0.870 1.00 96.38 210 ASP A N 1
ATOM 1684 C CA . ASP A 1 210 ? -7.479 -6.800 1.746 1.00 96.38 210 ASP A CA 1
ATOM 1685 C C . ASP A 1 210 ? -7.678 -7.435 3.130 1.00 96.38 210 ASP A C 1
ATOM 1687 O O . ASP A 1 210 ? -8.750 -7.331 3.737 1.00 96.38 210 ASP A O 1
ATOM 1691 N N . VAL A 1 211 ? -6.673 -8.167 3.627 1.00 98.38 211 VAL A N 1
ATOM 1692 C CA . VAL A 1 211 ? -6.814 -8.970 4.853 1.00 98.38 211 VAL A CA 1
ATOM 1693 C C . VAL A 1 211 ? -5.810 -8.589 5.926 1.00 98.38 211 VAL A C 1
ATOM 1695 O O . VAL A 1 211 ? -4.602 -8.489 5.694 1.00 98.38 211 VAL A O 1
ATOM 1698 N N . ASN A 1 212 ? -6.345 -8.481 7.140 1.00 98.62 212 ASN A N 1
ATOM 1699 C CA . ASN A 1 212 ? -5.690 -7.915 8.301 1.00 98.62 212 ASN A CA 1
ATOM 1700 C C . ASN A 1 212 ? -5.598 -8.912 9.449 1.00 98.62 212 ASN A C 1
ATOM 1702 O O . ASN A 1 212 ? -6.531 -9.671 9.731 1.00 98.62 212 ASN A O 1
ATOM 1706 N N . ALA A 1 213 ? -4.470 -8.869 10.145 1.00 97.94 213 ALA A N 1
ATOM 1707 C CA . ALA A 1 213 ? -4.276 -9.514 11.429 1.00 97.94 213 ALA A CA 1
ATOM 1708 C C . ALA A 1 213 ? -4.166 -8.431 12.504 1.00 97.94 213 ALA A C 1
ATOM 1710 O O . ALA A 1 213 ? -3.309 -7.560 12.403 1.00 97.94 213 ALA A O 1
ATOM 1711 N N . PHE A 1 214 ? -5.004 -8.500 13.532 1.00 97.00 214 PHE A N 1
ATOM 1712 C CA . PHE A 1 214 ? -4.889 -7.688 14.738 1.00 97.00 214 PHE A CA 1
ATOM 1713 C C . PHE A 1 214 ? -4.166 -8.487 15.827 1.00 97.00 214 PHE A C 1
ATOM 1715 O O . PHE A 1 214 ? -4.560 -9.616 16.145 1.00 97.00 214 PHE A O 1
ATOM 1722 N N . GLN A 1 215 ? -3.102 -7.912 16.386 1.00 89.25 215 GLN A N 1
ATOM 1723 C CA . GLN A 1 215 ? -2.286 -8.542 17.421 1.00 89.25 215 GLN A CA 1
ATOM 1724 C C . GLN A 1 215 ? -2.672 -8.011 18.804 1.00 89.25 215 GLN A C 1
ATOM 1726 O O . GLN A 1 215 ? -1.988 -7.164 19.370 1.00 89.25 215 GLN A O 1
ATOM 1731 N N . GLY A 1 216 ? -3.759 -8.553 19.346 1.00 90.94 216 GLY A N 1
ATOM 1732 C CA . GLY A 1 216 ? -4.251 -8.234 20.680 1.00 90.94 216 GLY A CA 1
ATOM 1733 C C . GLY A 1 216 ? -5.475 -9.067 21.052 1.00 90.94 216 GLY A C 1
ATOM 1734 O O . GLY A 1 216 ? -5.875 -9.995 20.346 1.00 90.94 216 GLY A O 1
ATOM 1735 N N . THR A 1 217 ? -6.071 -8.720 22.178 1.00 93.31 217 THR A N 1
ATOM 1736 C CA . THR A 1 217 ? -7.308 -9.276 22.722 1.00 93.31 217 THR A CA 1
ATOM 1737 C C . THR A 1 217 ? -8.538 -8.620 22.096 1.00 93.31 217 THR A C 1
ATOM 1739 O O . THR A 1 217 ? -8.491 -7.503 21.581 1.00 93.31 217 THR A O 1
ATOM 1742 N N . ARG A 1 218 ? -9.695 -9.286 22.181 1.00 92.00 218 ARG A N 1
ATOM 1743 C CA . ARG A 1 218 ? -10.965 -8.705 21.715 1.00 92.00 218 ARG A CA 1
ATOM 1744 C C . ARG A 1 218 ? -11.281 -7.389 22.427 1.00 92.00 218 ARG A C 1
ATOM 1746 O O . ARG A 1 218 ? -11.794 -6.472 21.794 1.00 92.00 218 ARG A O 1
ATOM 1753 N N . LYS A 1 219 ? -10.935 -7.292 23.712 1.00 92.44 219 LYS A N 1
ATOM 1754 C CA . LYS A 1 219 ? -11.050 -6.063 24.492 1.00 92.44 219 LYS A CA 1
ATOM 1755 C C . LYS A 1 219 ? -10.238 -4.925 23.874 1.00 92.44 219 LYS A C 1
ATOM 1757 O O . LYS A 1 219 ? -10.807 -3.877 23.609 1.00 92.44 219 LYS A O 1
ATOM 1762 N N . GLU A 1 220 ? -8.957 -5.138 23.580 1.00 94.75 220 GLU A N 1
ATOM 1763 C CA . GLU A 1 220 ? -8.114 -4.100 22.963 1.00 94.75 220 GLU A CA 1
ATOM 1764 C C . GLU A 1 220 ? -8.664 -3.658 21.597 1.00 94.75 220 GLU A C 1
ATOM 1766 O O . GLU A 1 220 ? -8.618 -2.477 21.259 1.00 94.75 220 GLU A O 1
ATOM 1771 N N . LEU A 1 221 ? -9.255 -4.578 20.828 1.00 95.25 221 LEU A N 1
ATOM 1772 C CA . LEU A 1 221 ? -9.925 -4.241 19.569 1.00 95.25 221 LEU A CA 1
ATOM 1773 C C . LEU A 1 221 ? -11.196 -3.394 19.776 1.00 95.25 221 LEU A C 1
ATOM 1775 O O . LEU A 1 221 ? -11.463 -2.481 18.998 1.00 95.25 221 LEU A O 1
ATOM 1779 N N . LEU A 1 222 ? -11.981 -3.671 20.821 1.00 95.38 222 LEU A N 1
ATOM 1780 C CA . LEU A 1 222 ? -13.137 -2.850 21.205 1.00 95.38 222 LEU A CA 1
ATOM 1781 C C . LEU A 1 222 ? -12.710 -1.487 21.766 1.00 95.38 222 LEU A C 1
ATOM 1783 O O . LEU A 1 222 ? -13.381 -0.483 21.520 1.00 95.38 222 LEU A O 1
ATOM 1787 N N . ASP A 1 223 ? -11.580 -1.430 22.466 1.00 94.75 223 ASP A N 1
ATOM 1788 C CA . ASP A 1 223 ? -10.991 -0.188 22.962 1.00 94.75 223 ASP A CA 1
ATOM 1789 C C . ASP A 1 223 ? -10.557 0.710 21.793 1.00 94.75 223 ASP A C 1
ATOM 1791 O O . ASP A 1 223 ? -10.854 1.903 21.828 1.00 94.75 223 ASP A O 1
ATOM 1795 N N . LEU A 1 224 ? -10.004 0.151 20.702 1.00 95.25 224 LEU A N 1
ATOM 1796 C CA . LEU A 1 224 ? -9.757 0.892 19.449 1.00 95.25 224 LEU A CA 1
ATOM 1797 C C . LEU A 1 224 ? -11.033 1.478 18.824 1.00 95.25 224 LEU A C 1
ATOM 1799 O O . LEU A 1 224 ? -10.971 2.496 18.137 1.00 95.25 224 LEU A O 1
ATOM 1803 N N . ALA A 1 225 ? -12.188 0.857 19.066 1.00 96.06 225 ALA A N 1
ATOM 1804 C CA . ALA A 1 225 ? -13.493 1.366 18.653 1.00 96.06 225 ALA A CA 1
ATOM 1805 C C . ALA A 1 225 ? -14.128 2.325 19.684 1.00 96.06 225 ALA A C 1
ATOM 1807 O O . ALA A 1 225 ? -15.262 2.770 19.500 1.00 96.06 225 ALA A O 1
ATOM 1808 N N . GLY A 1 226 ? -13.429 2.643 20.778 1.00 92.81 226 GLY A N 1
ATOM 1809 C CA . GLY A 1 226 ? -13.899 3.534 21.839 1.00 92.81 226 GLY A CA 1
ATOM 1810 C C . GLY A 1 226 ? -14.953 2.922 22.773 1.00 92.81 226 GLY A C 1
ATOM 1811 O O . GLY A 1 226 ? -15.756 3.675 23.332 1.00 92.81 226 GLY A O 1
ATOM 1812 N N . LEU A 1 227 ? -14.993 1.586 22.922 1.00 84.88 227 LEU A N 1
ATOM 1813 C CA . LEU A 1 227 ? -16.048 0.892 23.680 1.00 84.88 227 LEU A CA 1
ATOM 1814 C C . LEU A 1 227 ? -15.710 0.469 25.124 1.00 84.88 227 LEU A C 1
ATOM 1816 O O . LEU A 1 227 ? -16.647 0.420 25.911 1.00 84.88 227 LEU A O 1
ATOM 1820 N N . GLY A 1 228 ? -14.454 0.294 25.556 1.00 66.94 228 GLY A N 1
ATOM 1821 C CA . GLY A 1 228 ? -14.121 0.139 26.988 1.00 66.94 228 GLY A CA 1
ATOM 1822 C C . GLY A 1 228 ? -14.745 -1.070 27.721 1.00 66.94 228 GLY A C 1
ATOM 1823 O O . GLY A 1 228 ? -15.569 -1.809 27.189 1.00 66.94 228 GLY A O 1
ATOM 1824 N N . ASP A 1 229 ? -14.389 -1.254 29.001 1.00 51.06 229 ASP A N 1
ATOM 1825 C CA . ASP A 1 229 ? -14.828 -2.382 29.859 1.00 51.06 229 ASP A CA 1
ATOM 1826 C C . ASP A 1 229 ? -16.327 -2.410 30.222 1.00 51.06 229 ASP A C 1
ATOM 1828 O O . ASP A 1 229 ? -16.783 -3.340 30.883 1.00 51.06 229 ASP A O 1
ATOM 1832 N N . GLY A 1 230 ? -17.110 -1.407 29.815 1.00 47.59 230 GLY A N 1
ATOM 1833 C CA . GLY A 1 230 ? -18.519 -1.270 30.206 1.00 47.59 230 GLY A CA 1
ATOM 1834 C C . GLY A 1 230 ? -19.549 -1.764 29.187 1.00 47.59 230 GLY A C 1
ATOM 1835 O O . GLY A 1 230 ? -20.695 -1.969 29.572 1.00 47.59 230 GLY A O 1
ATOM 1836 N N . ASP A 1 231 ? -19.167 -1.951 27.917 1.00 45.25 231 ASP A N 1
ATOM 1837 C CA . ASP A 1 231 ? -20.123 -2.095 26.798 1.00 45.25 231 ASP A CA 1
ATOM 1838 C C . ASP A 1 231 ? -19.901 -3.348 25.924 1.00 45.25 231 ASP A C 1
ATOM 1840 O O . ASP A 1 231 ? -20.522 -3.506 24.866 1.00 45.25 231 ASP A O 1
ATOM 1844 N N . ALA A 1 232 ? -19.034 -4.274 26.346 1.00 43.66 232 ALA A N 1
ATOM 1845 C CA . ALA A 1 232 ? -18.872 -5.550 25.657 1.00 43.66 232 ALA A CA 1
ATOM 1846 C C . ALA A 1 232 ? -20.152 -6.395 25.807 1.00 43.66 232 ALA A C 1
ATOM 1848 O O . ALA A 1 232 ? -20.524 -6.809 26.905 1.00 43.66 232 ALA A O 1
ATOM 1849 N N . ARG A 1 233 ? -20.842 -6.665 24.690 1.00 47.97 233 ARG A N 1
ATOM 1850 C CA . ARG A 1 233 ? -21.931 -7.657 24.657 1.00 47.97 233 ARG A CA 1
ATOM 1851 C C . ARG A 1 233 ? -21.374 -9.027 25.073 1.00 47.97 233 ARG A C 1
ATOM 1853 O O . ARG A 1 233 ? -20.249 -9.338 24.675 1.00 47.97 233 ARG A O 1
ATOM 1860 N N . PRO A 1 234 ? -22.133 -9.830 25.842 1.00 37.34 234 PRO A N 1
ATOM 1861 C CA . PRO A 1 234 ? -21.634 -11.072 26.422 1.00 37.34 234 PRO A CA 1
ATOM 1862 C C . PRO A 1 234 ? -21.085 -12.014 25.348 1.00 37.34 234 PRO A C 1
ATOM 1864 O O . PRO A 1 234 ? -21.687 -12.191 24.287 1.00 37.34 234 PRO A O 1
ATOM 1867 N N . GLU A 1 235 ? -19.921 -12.591 25.638 1.00 44.22 235 GLU A N 1
ATOM 1868 C CA . GLU A 1 235 ? -19.255 -13.580 24.799 1.00 44.22 235 GLU A CA 1
ATOM 1869 C C . GLU A 1 235 ? -20.164 -14.806 24.637 1.00 44.22 235 GLU A C 1
ATOM 1871 O O . GLU A 1 235 ? -20.480 -15.498 25.602 1.00 44.22 235 GLU A O 1
ATOM 1876 N N . HIS A 1 236 ? -20.609 -15.082 23.410 1.00 38.19 236 HIS A N 1
ATOM 1877 C CA . HIS A 1 236 ? -21.129 -16.405 23.085 1.00 38.19 236 HIS A CA 1
ATOM 1878 C C . HIS A 1 236 ? -19.930 -17.342 22.902 1.00 38.19 236 HIS A C 1
ATOM 1880 O O . HIS A 1 236 ? -19.235 -17.272 21.887 1.00 38.19 236 HIS A O 1
ATOM 1886 N N . ASP A 1 237 ? -19.708 -18.162 23.929 1.00 37.12 237 ASP A N 1
ATOM 1887 C CA . ASP A 1 237 ? -18.745 -19.262 24.042 1.00 37.12 237 ASP A CA 1
ATOM 1888 C C . ASP A 1 237 ? -18.506 -19.978 22.698 1.00 37.12 237 ASP A C 1
ATOM 1890 O O . ASP A 1 237 ? -19.394 -20.656 22.174 1.00 37.12 237 ASP A O 1
ATOM 1894 N N . ARG A 1 238 ? -17.298 -19.828 22.135 1.00 43.56 238 ARG A N 1
ATOM 1895 C CA . ARG A 1 238 ? -16.829 -20.558 20.938 1.00 43.56 238 ARG A CA 1
ATOM 1896 C C . ARG A 1 238 ? -15.923 -21.748 21.281 1.00 43.56 238 ARG A C 1
ATOM 1898 O O . ARG A 1 238 ? -15.412 -22.395 20.374 1.00 43.56 238 ARG A O 1
ATOM 1905 N N . ASP A 1 239 ? -15.785 -22.093 22.558 1.00 35.00 239 ASP A N 1
ATOM 1906 C CA . ASP A 1 239 ? -14.857 -23.135 23.020 1.00 35.00 239 ASP A CA 1
ATOM 1907 C C . ASP A 1 239 ? -15.443 -24.565 22.979 1.00 35.00 239 ASP A C 1
ATOM 1909 O O . ASP A 1 239 ? -14.898 -25.483 23.588 1.00 35.00 239 ASP A O 1
ATOM 1913 N N . ARG A 1 240 ? -16.547 -24.806 22.254 1.00 35.19 240 ARG A N 1
ATOM 1914 C CA . ARG A 1 240 ? -17.161 -26.150 22.150 1.00 35.19 240 ARG A CA 1
ATOM 1915 C C . ARG A 1 240 ? -16.889 -26.925 20.861 1.00 35.19 240 ARG A C 1
ATOM 1917 O O . ARG A 1 240 ? -17.170 -28.120 20.844 1.00 35.19 240 ARG A O 1
ATOM 1924 N N . ASP A 1 241 ? -16.293 -26.317 19.838 1.00 34.19 241 ASP A N 1
ATOM 1925 C CA . ASP A 1 241 ? -16.142 -26.982 18.533 1.00 34.19 241 ASP A CA 1
ATOM 1926 C C . ASP A 1 241 ? -14.772 -27.656 18.308 1.00 34.19 241 ASP A C 1
ATOM 1928 O O . ASP A 1 241 ? -14.612 -28.406 17.348 1.00 34.19 241 ASP A O 1
ATOM 1932 N N . GLU A 1 242 ? -13.795 -27.505 19.214 1.00 37.75 242 GLU A N 1
ATOM 1933 C CA . GLU A 1 242 ? -12.462 -28.127 19.059 1.00 37.75 242 GLU A CA 1
ATOM 1934 C C . GLU A 1 242 ? -12.414 -29.636 19.394 1.00 37.75 242 GLU A C 1
ATOM 1936 O O . GLU A 1 242 ? -11.390 -30.284 19.185 1.00 37.75 242 GLU A O 1
ATOM 1941 N N . HIS A 1 243 ? -13.521 -30.242 19.843 1.00 32.56 243 HIS A N 1
ATOM 1942 C CA . HIS A 1 243 ? -13.586 -31.677 20.165 1.00 32.56 243 HIS A CA 1
ATOM 1943 C C . HIS A 1 243 ? -14.293 -32.557 19.118 1.00 32.56 243 HIS A C 1
ATOM 1945 O O . HIS A 1 243 ? -14.364 -33.769 19.309 1.00 32.56 243 HIS A O 1
ATOM 1951 N N . ALA A 1 244 ? -14.789 -32.000 18.007 1.00 32.78 244 ALA A N 1
ATOM 1952 C CA . ALA A 1 244 ? -15.600 -32.756 17.041 1.00 32.78 244 ALA A CA 1
ATOM 1953 C C . ALA A 1 244 ? -14.864 -33.213 15.762 1.00 32.78 244 ALA A C 1
ATOM 1955 O O . ALA A 1 244 ? -15.437 -33.973 14.981 1.00 32.78 244 ALA A O 1
ATOM 1956 N N . GLU A 1 245 ? -13.613 -32.799 15.530 1.00 33.31 245 GLU A N 1
ATOM 1957 C CA . GLU A 1 245 ? -12.887 -33.104 14.278 1.00 33.31 245 GLU A CA 1
ATOM 1958 C C . GLU A 1 245 ? -11.971 -34.342 14.340 1.00 33.31 245 GLU A C 1
ATOM 1960 O O . GLU A 1 245 ? -11.313 -34.656 13.354 1.00 33.31 245 GLU A O 1
ATOM 1965 N N . HIS A 1 246 ? -11.940 -35.089 15.451 1.00 34.09 246 HIS A N 1
ATOM 1966 C CA . HIS A 1 246 ? -11.013 -36.222 15.605 1.00 34.09 246 HIS A CA 1
ATOM 1967 C C . HIS A 1 246 ? -11.605 -37.618 15.310 1.00 34.09 246 HIS A C 1
ATOM 1969 O O . HIS A 1 246 ? -10.879 -38.599 15.411 1.00 34.09 246 HIS A O 1
ATOM 1975 N N . ASP A 1 247 ? -12.878 -37.719 14.907 1.00 33.50 247 ASP A N 1
ATOM 1976 C CA . ASP A 1 247 ? -13.590 -39.007 14.773 1.00 33.50 247 ASP A CA 1
ATOM 1977 C C . ASP A 1 247 ? -14.409 -39.138 13.473 1.00 33.50 247 ASP A C 1
ATOM 1979 O O . ASP A 1 247 ? -15.571 -39.540 13.502 1.00 33.50 247 ASP A O 1
ATOM 1983 N N . ARG A 1 248 ? -13.847 -38.803 12.301 1.00 32.91 248 ARG A N 1
ATOM 1984 C CA . ARG A 1 248 ? -14.443 -39.192 11.000 1.00 32.91 248 ARG A CA 1
ATOM 1985 C C . ARG A 1 248 ? -13.398 -39.416 9.910 1.00 32.91 248 ARG A C 1
ATOM 1987 O O . ARG A 1 248 ? -13.383 -38.699 8.924 1.00 32.91 248 ARG A O 1
ATOM 1994 N N . ASP A 1 249 ? -12.569 -40.437 10.078 1.00 32.38 249 ASP A N 1
ATOM 1995 C CA . ASP A 1 249 ? -11.792 -41.022 8.979 1.00 32.38 249 ASP A CA 1
ATOM 1996 C C . ASP A 1 249 ? -11.721 -42.540 9.167 1.00 32.38 249 ASP A C 1
ATOM 1998 O O . ASP A 1 249 ? -10.665 -43.092 9.442 1.00 32.38 249 ASP A O 1
ATOM 2002 N N . HIS A 1 250 ? -12.855 -43.233 9.048 1.00 35.59 250 HIS A N 1
ATOM 2003 C CA . HIS A 1 250 ? -12.903 -44.656 8.701 1.00 35.59 250 HIS A CA 1
ATOM 2004 C C . HIS A 1 250 ? -14.251 -44.980 8.046 1.00 35.59 250 HIS A C 1
ATOM 2006 O O . HIS A 1 250 ? -15.281 -44.440 8.433 1.00 35.59 250 HIS A O 1
ATOM 2012 N N . GLU A 1 251 ? -14.193 -45.882 7.065 1.00 30.92 251 GLU A N 1
ATOM 2013 C CA . GLU A 1 251 ? -15.285 -46.448 6.258 1.00 30.92 251 GLU A CA 1
ATOM 2014 C C . GLU A 1 251 ? -15.689 -45.679 4.988 1.00 30.92 251 GLU A C 1
ATOM 2016 O O . GLU A 1 251 ? -16.652 -44.910 4.961 1.00 30.92 251 GLU A O 1
ATOM 2021 N N . ARG A 1 252 ? -15.054 -46.041 3.865 1.00 30.22 252 ARG A N 1
ATOM 2022 C CA . ARG A 1 252 ? -15.674 -46.970 2.895 1.00 30.22 252 ARG A CA 1
ATOM 2023 C C . ARG A 1 252 ? -14.708 -47.318 1.763 1.00 30.22 252 ARG A C 1
ATOM 2025 O O . ARG A 1 252 ? -14.382 -46.481 0.930 1.00 30.22 252 ARG A O 1
ATOM 2032 N N . ASP A 1 253 ? -14.322 -48.586 1.756 1.00 32.19 253 ASP A N 1
ATOM 2033 C CA . ASP A 1 253 ? -13.790 -49.323 0.614 1.00 32.19 253 ASP A CA 1
ATOM 2034 C C . ASP A 1 253 ? -14.840 -50.384 0.224 1.00 32.19 253 ASP A C 1
ATOM 2036 O O . ASP A 1 253 ? -15.623 -50.798 1.083 1.00 32.19 253 ASP A O 1
ATOM 2040 N N . HIS A 1 254 ? -14.797 -50.834 -1.035 1.00 32.34 254 HIS A N 1
ATOM 2041 C CA . HIS A 1 254 ? -15.682 -51.792 -1.736 1.00 32.34 254 HIS A CA 1
ATOM 2042 C C . HIS A 1 254 ? -16.913 -51.198 -2.453 1.00 32.34 254 HIS A C 1
ATOM 2044 O O . HIS A 1 254 ? -17.902 -50.838 -1.827 1.00 32.34 254 HIS A O 1
ATOM 2050 N N . ASP A 1 255 ? -16.911 -51.201 -3.793 1.00 31.17 255 ASP A N 1
ATOM 2051 C CA . ASP A 1 255 ? -17.323 -52.410 -4.522 1.00 31.17 255 ASP A CA 1
ATOM 2052 C C . ASP A 1 255 ? -16.843 -52.418 -5.986 1.00 31.17 255 ASP A C 1
ATOM 2054 O O . ASP A 1 255 ? -16.550 -51.378 -6.577 1.00 31.17 255 ASP A O 1
ATOM 2058 N N . LYS A 1 256 ? -16.700 -53.629 -6.523 1.00 30.41 256 LYS A N 1
ATOM 2059 C CA . LYS A 1 256 ? -16.035 -53.986 -7.777 1.00 30.41 256 LYS A CA 1
ATOM 2060 C C . LYS A 1 256 ? -17.015 -54.309 -8.921 1.00 30.41 256 LYS A C 1
ATOM 2062 O O . LYS A 1 256 ? -18.121 -54.775 -8.685 1.00 30.41 256 LYS A O 1
ATOM 2067 N N . ASP A 1 257 ? -16.452 -54.229 -10.132 1.00 31.70 257 ASP A N 1
ATOM 2068 C CA . ASP A 1 257 ? -16.633 -55.115 -11.299 1.00 31.70 257 ASP A CA 1
ATOM 2069 C C . ASP A 1 257 ? -17.803 -54.939 -12.301 1.00 31.70 257 ASP A C 1
ATOM 2071 O O . ASP A 1 257 ? -18.962 -54.767 -11.932 1.00 31.70 257 ASP A O 1
ATOM 2075 N N . ARG A 1 258 ? -17.408 -55.186 -13.576 1.00 30.25 258 ARG A N 1
ATOM 2076 C CA . ARG A 1 258 ? -18.142 -55.601 -14.807 1.00 30.25 258 ARG A CA 1
ATOM 2077 C C . ARG A 1 258 ? -18.656 -54.489 -15.744 1.00 30.25 258 ARG A C 1
ATOM 2079 O O . ARG A 1 258 ? -19.242 -53.523 -15.284 1.00 30.25 258 ARG A O 1
ATOM 2086 N N . ASP A 1 259 ? -18.453 -54.507 -17.071 1.00 30.09 259 ASP A N 1
ATOM 2087 C CA . ASP A 1 259 ? -18.169 -55.588 -18.037 1.00 30.09 259 ASP A CA 1
ATOM 2088 C C . ASP A 1 259 ? -17.365 -55.105 -19.274 1.00 30.09 259 ASP A C 1
ATOM 2090 O O . ASP A 1 259 ? -17.357 -53.922 -19.619 1.00 30.09 259 ASP A O 1
ATOM 2094 N N . GLU A 1 260 ? -16.713 -56.071 -19.933 1.00 32.00 260 GLU A N 1
ATOM 2095 C CA . GLU A 1 260 ? -15.904 -55.995 -21.161 1.00 32.00 260 GLU A CA 1
ATOM 2096 C C . GLU A 1 260 ? -16.714 -56.157 -22.476 1.00 32.00 260 GLU A C 1
ATOM 2098 O O . GLU A 1 260 ? -17.878 -56.555 -22.471 1.00 32.00 260 GLU A O 1
ATOM 2103 N N . HIS A 1 261 ? -15.984 -55.975 -23.594 1.00 31.50 261 HIS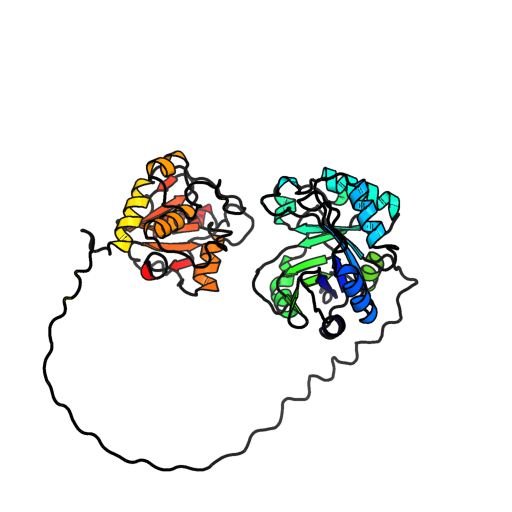 A N 1
ATOM 2104 C CA . HIS A 1 261 ? -16.217 -56.369 -25.002 1.00 31.50 261 HIS A CA 1
ATOM 2105 C C . HIS A 1 261 ? -16.772 -55.270 -25.939 1.00 31.50 261 HIS A C 1
ATOM 2107 O O . HIS A 1 261 ? -17.693 -54.545 -25.592 1.00 31.50 261 HIS A O 1
ATOM 2113 N N . ALA A 1 262 ? -16.264 -55.064 -27.162 1.00 29.30 262 ALA A N 1
ATOM 2114 C CA . ALA A 1 262 ? -15.549 -55.972 -28.061 1.00 29.30 262 ALA A CA 1
ATOM 2115 C C . ALA A 1 262 ? -14.543 -55.246 -28.986 1.00 29.30 262 ALA A C 1
ATOM 2117 O O . ALA A 1 262 ? -14.766 -54.112 -29.410 1.00 29.30 262 ALA A O 1
ATOM 2118 N N . GLU A 1 263 ? -13.468 -55.962 -29.325 1.00 32.78 263 GLU A N 1
ATOM 2119 C CA . GLU A 1 263 ? -12.524 -55.690 -30.414 1.00 32.78 263 GLU A CA 1
ATOM 2120 C C . GLU A 1 263 ? -13.100 -56.099 -31.780 1.00 32.78 263 GLU A C 1
ATOM 2122 O O . GLU A 1 263 ? -13.802 -57.104 -31.882 1.00 32.78 263 GLU A O 1
ATOM 2127 N N . HIS A 1 264 ? -12.723 -55.368 -32.832 1.00 30.98 264 HIS A N 1
ATOM 2128 C CA . HIS A 1 264 ? -12.486 -55.864 -34.197 1.00 30.98 264 HIS A CA 1
ATOM 2129 C C . HIS A 1 264 ? -12.006 -54.679 -35.058 1.00 30.98 264 HIS A C 1
ATOM 2131 O O . HIS A 1 264 ? -12.495 -53.569 -34.882 1.00 30.98 264 HIS A O 1
ATOM 2137 N N . ASP A 1 265 ? -11.198 -54.792 -36.102 1.00 30.33 265 ASP A N 1
ATOM 2138 C CA . ASP A 1 265 ? -10.039 -55.606 -36.461 1.00 30.33 265 ASP A CA 1
ATOM 2139 C C . ASP A 1 265 ? -9.544 -54.940 -37.776 1.00 30.33 265 ASP A C 1
ATOM 2141 O O . ASP A 1 265 ? -10.366 -54.534 -38.600 1.00 30.33 265 ASP A O 1
ATOM 2145 N N . ARG A 1 266 ? -8.222 -54.905 -37.976 1.00 30.44 266 ARG A N 1
ATOM 2146 C CA . ARG A 1 266 ? -7.479 -54.857 -39.263 1.00 30.44 266 ARG A CA 1
ATOM 2147 C C . ARG A 1 266 ? -7.076 -53.550 -39.972 1.00 30.44 266 ARG A C 1
ATOM 2149 O O . ARG A 1 266 ? -7.866 -52.763 -40.481 1.00 30.44 266 ARG A O 1
ATOM 2156 N N . ASP A 1 267 ? -5.745 -53.519 -40.069 1.00 30.89 267 ASP A N 1
ATOM 2157 C CA . ASP A 1 267 ? -4.782 -52.981 -41.033 1.00 30.89 267 ASP A CA 1
ATOM 2158 C C . ASP A 1 267 ? -5.119 -53.002 -42.540 1.00 30.89 267 ASP A C 1
ATOM 2160 O O . ASP A 1 267 ? -5.967 -53.764 -43.000 1.00 30.89 267 ASP A O 1
ATOM 2164 N N . HIS A 1 268 ? -4.247 -52.262 -43.257 1.00 30.64 268 HIS A N 1
ATOM 2165 C CA . HIS A 1 268 ? -3.959 -52.130 -44.705 1.00 30.64 268 HIS A CA 1
ATOM 2166 C C . HIS A 1 268 ? -4.399 -50.753 -45.253 1.00 30.64 268 HIS A C 1
ATOM 2168 O O . HIS A 1 268 ? -5.518 -50.322 -45.024 1.00 30.64 268 HIS A O 1
ATOM 2174 N N . ASP A 1 269 ? -3.575 -49.923 -45.903 1.00 28.47 269 ASP A N 1
ATOM 2175 C CA . ASP A 1 269 ? -2.379 -50.174 -46.706 1.00 28.47 269 ASP A CA 1
ATOM 2176 C C . ASP A 1 269 ? -1.415 -48.972 -46.728 1.00 28.47 269 ASP A C 1
ATOM 2178 O O . ASP A 1 269 ? -1.796 -47.810 -46.572 1.00 28.47 269 ASP A O 1
ATOM 2182 N N . ARG A 1 270 ? -0.138 -49.283 -46.979 1.00 31.14 270 ARG A N 1
ATOM 2183 C CA . ARG A 1 270 ? 0.884 -48.346 -47.457 1.00 31.14 270 ARG A CA 1
ATOM 2184 C C . ARG A 1 270 ? 0.734 -48.192 -48.966 1.00 31.14 270 ARG A C 1
ATOM 2186 O O . ARG A 1 270 ? 0.804 -49.196 -49.659 1.00 31.14 270 ARG A O 1
ATOM 2193 N N . GLU A 1 271 ? 0.767 -46.963 -49.472 1.00 27.89 271 GLU A N 1
ATOM 2194 C CA . GLU A 1 271 ? 1.376 -46.707 -50.778 1.00 27.89 271 GLU A CA 1
ATOM 2195 C C . GLU A 1 271 ? 1.992 -45.304 -50.856 1.00 27.89 271 GLU A C 1
ATOM 2197 O O . GLU A 1 271 ? 1.420 -44.296 -50.441 1.00 27.89 271 GLU A O 1
ATOM 2202 N N . HIS A 1 272 ? 3.233 -45.296 -51.337 1.00 30.91 272 HIS A N 1
ATOM 2203 C CA . HIS A 1 272 ? 4.018 -44.143 -51.754 1.00 30.91 272 HIS A CA 1
ATOM 2204 C C . HIS A 1 272 ? 3.322 -43.413 -52.912 1.00 30.91 272 HIS A C 1
ATOM 2206 O O . HIS A 1 272 ? 2.920 -44.079 -53.855 1.00 30.91 272 HIS A O 1
ATOM 2212 N N . ASP A 1 273 ? 3.323 -42.074 -52.935 1.00 28.02 273 ASP A N 1
ATOM 2213 C CA . ASP A 1 273 ? 4.184 -41.331 -53.869 1.00 28.02 273 ASP A CA 1
ATOM 2214 C C . ASP A 1 273 ? 4.071 -39.794 -53.745 1.00 28.02 273 ASP A C 1
ATOM 2216 O O . ASP A 1 273 ? 2.995 -39.228 -53.581 1.00 28.02 273 ASP A O 1
ATOM 2220 N N . ARG A 1 274 ? 5.225 -39.152 -53.978 1.00 28.12 274 ARG A N 1
ATOM 2221 C CA . ARG A 1 274 ? 5.447 -37.795 -54.530 1.00 28.12 274 ARG A CA 1
ATOM 2222 C C . ARG A 1 274 ? 5.242 -36.556 -53.646 1.00 28.12 274 ARG A C 1
ATOM 2224 O O . ARG A 1 274 ? 4.181 -35.950 -53.545 1.00 28.12 274 ARG A O 1
ATOM 2231 N N . HIS A 1 275 ? 6.396 -36.074 -53.183 1.00 31.09 275 HIS A N 1
ATOM 2232 C CA . HIS A 1 275 ? 6.715 -34.658 -52.988 1.00 31.09 275 HIS A CA 1
ATOM 2233 C C . HIS A 1 275 ? 6.290 -33.783 -54.184 1.00 31.09 275 HIS A C 1
ATOM 2235 O O . HIS A 1 275 ? 6.476 -34.176 -55.338 1.00 31.09 275 HIS A O 1
ATOM 2241 N N . PRO A 1 276 ? 5.943 -32.517 -53.905 1.00 31.88 276 PRO A N 1
ATOM 2242 C CA . PRO A 1 276 ? 6.697 -31.446 -54.537 1.00 31.88 276 PRO A CA 1
ATOM 2243 C C . PRO A 1 276 ? 7.348 -30.519 -53.508 1.00 31.88 276 PRO A C 1
ATOM 2245 O O . PRO A 1 276 ? 6.828 -30.229 -52.430 1.00 31.88 276 PRO A O 1
ATOM 2248 N N . ASP A 1 277 ? 8.545 -30.088 -53.881 1.00 33.53 277 ASP A N 1
ATOM 2249 C CA . ASP A 1 277 ? 9.329 -29.023 -53.282 1.00 33.53 277 ASP A CA 1
ATOM 2250 C C . ASP A 1 277 ? 8.506 -27.752 -53.035 1.00 33.53 277 ASP A C 1
ATOM 2252 O O . ASP A 1 277 ? 8.069 -27.087 -53.971 1.00 33.53 277 ASP A O 1
ATOM 2256 N N . HIS A 1 278 ? 8.436 -27.322 -51.775 1.00 33.56 278 HIS A N 1
ATOM 2257 C CA . HIS A 1 278 ? 8.306 -25.906 -51.446 1.00 33.56 278 HIS A CA 1
ATOM 2258 C C . HIS A 1 278 ? 9.339 -25.522 -50.382 1.00 33.56 278 HIS A C 1
ATOM 2260 O O . HIS A 1 278 ? 9.129 -25.611 -49.177 1.00 33.56 278 HIS A O 1
ATOM 2266 N N . LYS A 1 279 ? 10.506 -25.124 -50.903 1.00 30.83 279 LYS A N 1
ATOM 2267 C CA . LYS A 1 279 ? 11.460 -24.133 -50.380 1.00 30.83 279 LYS A CA 1
ATOM 2268 C C . LYS A 1 279 ? 11.474 -23.963 -48.856 1.00 30.83 279 LYS A C 1
ATOM 2270 O O . LYS A 1 279 ? 10.822 -23.086 -48.293 1.00 30.83 279 LYS A O 1
ATOM 2275 N N . ARG A 1 280 ? 12.371 -24.713 -48.210 1.00 35.03 280 ARG A N 1
ATOM 2276 C CA . ARG A 1 280 ? 12.938 -24.360 -46.901 1.00 35.03 280 ARG A CA 1
ATOM 2277 C C . ARG A 1 280 ? 13.494 -22.934 -46.969 1.00 35.03 280 ARG A C 1
ATOM 2279 O O . ARG A 1 280 ? 14.500 -22.691 -47.634 1.00 35.03 280 ARG A O 1
ATOM 2286 N N . GLY A 1 281 ? 12.846 -22.001 -46.275 1.00 30.88 281 GLY A N 1
ATOM 2287 C CA . GLY A 1 281 ? 13.387 -20.668 -46.042 1.00 30.88 281 GLY A CA 1
ATOM 2288 C C . GLY A 1 281 ? 14.768 -20.780 -45.395 1.00 30.88 281 GLY A C 1
ATOM 2289 O O . GLY A 1 281 ? 14.929 -21.421 -44.352 1.00 30.88 281 GLY A O 1
ATOM 2290 N N . ARG A 1 282 ? 15.779 -20.199 -46.046 1.00 37.19 282 ARG A N 1
ATOM 2291 C CA . ARG A 1 282 ? 17.120 -20.004 -45.488 1.00 37.19 282 ARG A CA 1
ATOM 2292 C C . ARG A 1 282 ? 16.977 -19.339 -44.116 1.00 37.19 282 ARG A C 1
ATOM 2294 O O . ARG A 1 282 ? 16.547 -18.198 -44.028 1.00 37.19 282 ARG A O 1
ATOM 2301 N N . LYS A 1 283 ? 17.333 -20.055 -43.047 1.00 44.81 283 LYS A N 1
ATOM 2302 C CA . LYS A 1 283 ? 17.472 -19.467 -41.711 1.00 44.81 283 LYS A CA 1
ATOM 2303 C C . LYS A 1 283 ? 18.677 -18.528 -41.737 1.00 44.81 283 LYS A C 1
ATOM 2305 O O . LYS A 1 283 ? 19.805 -19.005 -41.845 1.00 44.81 283 LYS A O 1
ATOM 2310 N N . HIS A 1 284 ? 18.434 -17.226 -41.645 1.00 52.84 284 HIS A N 1
ATOM 2311 C CA . HIS A 1 284 ? 19.471 -16.228 -41.415 1.00 52.84 284 HIS A CA 1
ATOM 2312 C C . HIS A 1 284 ? 20.153 -16.502 -40.056 1.00 52.84 284 HIS A C 1
ATOM 2314 O O . HIS A 1 284 ? 19.562 -16.362 -38.983 1.00 52.84 284 HIS A O 1
ATOM 2320 N N . ARG A 1 285 ? 21.388 -17.011 -40.103 1.00 55.97 285 ARG A N 1
ATOM 2321 C CA . ARG A 1 285 ? 22.319 -17.099 -38.967 1.00 55.97 285 ARG A CA 1
ATOM 2322 C C . ARG A 1 285 ? 23.420 -16.068 -39.200 1.00 55.97 285 ARG A C 1
ATOM 2324 O O . ARG A 1 285 ? 23.858 -15.917 -40.340 1.00 55.97 285 ARG A O 1
ATOM 2331 N N . SER A 1 286 ? 23.865 -15.387 -38.146 1.00 63.72 286 SER A N 1
ATOM 2332 C CA . SER A 1 286 ? 24.996 -14.461 -38.230 1.00 63.72 286 SER A CA 1
ATOM 2333 C C . SER A 1 286 ? 26.309 -15.218 -38.480 1.00 63.72 286 SER A C 1
ATOM 2335 O O . SER A 1 286 ? 26.357 -16.452 -38.404 1.00 63.72 286 SER A O 1
ATOM 2337 N N . LYS A 1 287 ? 27.391 -14.486 -38.783 1.00 59.47 287 LYS A N 1
ATOM 2338 C CA . LYS A 1 287 ? 28.722 -15.058 -39.076 1.00 59.47 287 LYS A CA 1
ATOM 2339 C C . LYS A 1 287 ? 29.264 -15.975 -37.967 1.00 59.47 287 LYS A C 1
ATOM 2341 O O . LYS A 1 287 ? 30.060 -16.857 -38.268 1.00 59.47 287 LYS A O 1
ATOM 2346 N N . ASP A 1 288 ? 28.760 -15.841 -36.740 1.00 68.00 288 ASP A N 1
ATOM 2347 C CA . ASP A 1 288 ? 29.206 -16.605 -35.567 1.00 68.00 288 ASP A CA 1
ATOM 2348 C C . ASP A 1 288 ? 28.313 -17.825 -35.264 1.00 68.00 288 ASP A C 1
ATOM 2350 O O . ASP A 1 288 ? 28.400 -18.431 -34.199 1.00 68.00 288 ASP A O 1
ATOM 2354 N N . GLY A 1 289 ? 27.394 -18.184 -36.170 1.00 81.81 289 GLY A N 1
ATOM 2355 C CA . GLY A 1 289 ? 26.467 -19.308 -35.985 1.00 81.81 289 GLY A CA 1
ATOM 2356 C C . GLY A 1 289 ? 25.313 -19.033 -35.010 1.00 81.81 289 GLY A C 1
ATOM 2357 O O . GLY A 1 289 ? 24.477 -19.916 -34.786 1.00 81.81 289 GLY A O 1
ATOM 2358 N N . ILE A 1 290 ? 25.236 -17.811 -34.480 1.00 89.56 290 ILE A N 1
ATOM 2359 C CA . ILE A 1 290 ? 24.177 -17.315 -33.599 1.00 89.56 290 ILE A CA 1
ATOM 2360 C C . ILE A 1 290 ? 22.942 -16.969 -34.457 1.00 89.56 290 ILE A C 1
ATOM 2362 O O . ILE A 1 290 ? 23.090 -16.402 -35.545 1.00 89.56 290 ILE A O 1
ATOM 2366 N N . PRO A 1 291 ? 21.709 -17.320 -34.040 1.00 92.44 291 PRO A N 1
ATOM 2367 C CA . PRO A 1 291 ? 20.509 -16.894 -34.759 1.00 92.44 291 PRO A CA 1
ATOM 2368 C C . PRO A 1 291 ? 20.435 -15.367 -34.872 1.00 92.44 291 PRO A C 1
ATOM 2370 O O . PRO A 1 291 ? 20.762 -14.677 -33.913 1.00 92.44 291 PRO A O 1
ATOM 2373 N N . GLU A 1 292 ? 19.981 -14.828 -36.004 1.00 89.81 292 GLU A N 1
ATOM 2374 C CA . GLU A 1 292 ? 19.918 -13.371 -36.226 1.00 89.81 292 GLU A CA 1
ATOM 2375 C C . GLU A 1 292 ? 19.069 -12.648 -35.167 1.00 89.81 292 GLU A C 1
ATOM 2377 O O . GLU A 1 292 ? 19.532 -11.680 -34.573 1.00 89.81 292 GLU A O 1
ATOM 2382 N N . TRP A 1 293 ? 17.924 -13.232 -34.788 1.00 91.94 293 TRP A N 1
ATOM 2383 C CA . TRP A 1 293 ? 17.079 -12.758 -33.682 1.00 91.94 293 TRP A CA 1
ATOM 2384 C C . TRP A 1 293 ? 17.764 -12.808 -32.302 1.00 91.94 293 TRP A C 1
ATOM 2386 O O . TRP A 1 293 ? 17.216 -12.327 -31.325 1.00 91.94 293 TRP A O 1
ATOM 2396 N N . VAL A 1 294 ? 18.953 -13.390 -32.175 1.00 94.38 294 VAL A N 1
ATOM 2397 C CA . VAL A 1 294 ? 19.803 -13.262 -30.979 1.00 94.38 294 VAL A CA 1
ATOM 2398 C C . VAL A 1 294 ? 20.976 -12.320 -31.248 1.00 94.38 294 VAL A C 1
ATOM 2400 O O . VAL A 1 294 ? 21.363 -11.569 -30.364 1.00 94.38 294 VAL A O 1
ATOM 2403 N N . SER A 1 295 ? 21.538 -12.326 -32.457 1.00 93.06 295 SER A N 1
ATOM 2404 C CA . SER A 1 295 ? 22.710 -11.523 -32.821 1.00 93.06 295 SER A CA 1
ATOM 2405 C C . SER A 1 295 ? 22.417 -10.019 -32.829 1.00 93.06 295 SER A C 1
ATOM 2407 O O . SER A 1 295 ? 23.142 -9.261 -32.197 1.00 93.06 295 SER A O 1
ATOM 2409 N N . GLU A 1 296 ? 21.343 -9.584 -33.491 1.00 92.56 296 GLU A N 1
ATOM 2410 C CA . GLU A 1 296 ? 20.980 -8.164 -33.614 1.00 92.56 296 GLU A CA 1
ATOM 2411 C C . GLU A 1 296 ? 20.744 -7.428 -32.279 1.00 92.56 296 GLU A C 1
ATOM 2413 O O . GLU A 1 296 ? 21.256 -6.315 -32.109 1.00 92.56 296 GLU A O 1
ATOM 2418 N N . PRO A 1 297 ? 20.000 -7.984 -31.301 1.00 93.88 297 PRO A N 1
ATOM 2419 C CA . PRO A 1 297 ? 19.809 -7.315 -30.017 1.00 93.88 297 PRO A CA 1
ATOM 2420 C C . PRO A 1 297 ? 21.096 -7.297 -29.187 1.00 93.88 297 PRO A C 1
ATOM 2422 O O . PRO A 1 297 ? 21.326 -6.330 -28.463 1.00 93.88 297 PRO A O 1
ATOM 2425 N N . LEU A 1 298 ? 21.958 -8.316 -29.302 1.00 95.50 298 LEU A N 1
ATOM 2426 C CA . LEU A 1 298 ? 23.257 -8.320 -28.626 1.00 95.50 298 LEU A CA 1
ATOM 2427 C C . LEU A 1 298 ? 24.195 -7.265 -29.219 1.00 95.50 298 LEU A C 1
ATOM 2429 O O . LEU A 1 298 ? 24.787 -6.514 -28.455 1.00 95.50 298 LEU A O 1
ATOM 2433 N N . GLU A 1 299 ? 24.254 -7.123 -30.546 1.00 94.81 299 GLU A N 1
ATOM 2434 C CA . GLU A 1 299 ? 25.022 -6.055 -31.211 1.00 94.81 299 GLU A CA 1
ATOM 2435 C C . GLU A 1 299 ? 24.551 -4.662 -30.783 1.00 94.81 299 GLU A C 1
ATOM 2437 O O . GLU A 1 299 ? 25.358 -3.768 -30.513 1.00 94.81 299 GLU A O 1
ATOM 2442 N N . TYR A 1 300 ? 23.234 -4.477 -30.665 1.00 95.00 300 TYR A N 1
ATOM 2443 C CA . TYR A 1 300 ? 22.673 -3.240 -30.134 1.00 95.00 300 TYR A CA 1
ATOM 2444 C C . TYR A 1 300 ? 23.170 -2.961 -28.705 1.00 95.00 300 TYR A C 1
ATOM 2446 O O . TYR A 1 300 ? 23.645 -1.856 -28.428 1.00 95.00 300 TYR A O 1
ATOM 2454 N N . LEU A 1 301 ? 23.099 -3.953 -27.809 1.00 95.06 301 LEU A N 1
ATOM 2455 C CA . LEU A 1 301 ? 23.550 -3.813 -26.421 1.00 95.06 301 LEU A CA 1
ATOM 2456 C C . LEU A 1 301 ? 25.066 -3.623 -26.310 1.00 95.06 301 LEU A C 1
ATOM 2458 O O . LEU A 1 301 ? 25.522 -2.826 -25.493 1.00 95.06 301 LEU A O 1
ATOM 2462 N N . GLU A 1 302 ? 25.858 -4.283 -27.148 1.00 95.38 302 GLU A N 1
ATOM 2463 C CA . GLU A 1 302 ? 27.307 -4.085 -27.223 1.00 95.38 302 GLU A CA 1
ATOM 2464 C C . GLU A 1 302 ? 27.653 -2.627 -27.557 1.00 95.38 302 GLU A C 1
ATOM 2466 O O . GLU A 1 302 ? 28.589 -2.065 -26.984 1.00 95.38 302 GLU A O 1
ATOM 2471 N N . GLY A 1 303 ? 26.848 -1.974 -28.401 1.00 95.00 303 GLY A N 1
ATOM 2472 C CA . GLY A 1 303 ? 26.957 -0.544 -28.679 1.00 95.00 303 GLY A CA 1
ATOM 2473 C C . GLY A 1 303 ? 26.712 0.353 -27.459 1.00 95.00 303 GLY A C 1
ATOM 2474 O O . GLY A 1 303 ? 27.120 1.515 -27.470 1.00 95.00 303 GLY A O 1
ATOM 2475 N N . THR A 1 304 ? 26.064 -0.149 -26.405 1.00 93.94 304 THR A N 1
ATOM 2476 C CA . THR A 1 304 ? 25.764 0.612 -25.176 1.00 93.94 304 THR A CA 1
ATOM 2477 C C . THR A 1 304 ? 26.872 0.527 -24.117 1.00 93.94 304 THR A C 1
ATOM 2479 O O . THR A 1 304 ? 26.805 1.224 -23.103 1.00 93.94 304 THR A O 1
ATOM 2482 N N . LYS A 1 305 ? 27.912 -0.290 -24.350 1.00 95.00 305 LYS A N 1
ATOM 2483 C CA . LYS A 1 305 ? 29.054 -0.454 -23.436 1.00 95.00 305 LYS A CA 1
ATOM 2484 C C . LYS A 1 305 ? 29.757 0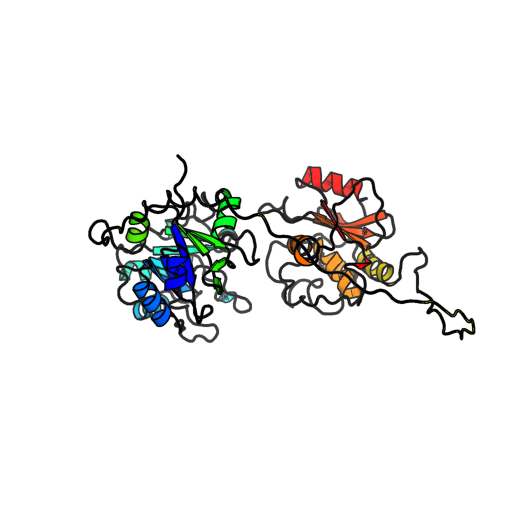.878 -23.149 1.00 95.00 305 LYS A C 1
ATOM 2486 O O . LYS A 1 305 ? 29.886 1.729 -24.029 1.00 95.00 305 LYS A O 1
ATOM 2491 N N . GLY A 1 306 ? 30.212 1.046 -21.908 1.00 91.31 306 GLY A N 1
ATOM 2492 C CA . GLY A 1 306 ? 30.832 2.275 -21.401 1.00 91.31 306 GLY A CA 1
ATOM 2493 C C . GLY A 1 306 ? 29.845 3.295 -20.823 1.00 91.31 306 GLY A C 1
ATOM 2494 O O . GLY A 1 306 ? 30.275 4.317 -20.292 1.00 91.31 306 GLY A O 1
ATOM 2495 N N . GLY A 1 307 ? 28.534 3.038 -20.891 1.00 88.81 307 GLY A N 1
ATOM 2496 C CA . GLY A 1 307 ? 27.544 3.834 -20.166 1.00 88.81 307 GLY A CA 1
ATOM 2497 C C . GLY A 1 307 ? 27.622 3.617 -18.657 1.00 88.81 307 GLY A C 1
ATOM 2498 O O . GLY A 1 307 ? 27.913 2.516 -18.201 1.00 88.81 307 GLY A O 1
ATOM 2499 N N . ARG A 1 308 ? 27.346 4.650 -17.856 1.00 85.44 308 ARG A N 1
ATOM 2500 C CA . ARG A 1 308 ? 27.398 4.545 -16.385 1.00 85.44 308 ARG A CA 1
ATOM 2501 C C . ARG A 1 308 ? 26.289 3.655 -15.813 1.00 85.44 308 ARG A C 1
ATOM 2503 O O . ARG A 1 308 ? 25.192 3.580 -16.367 1.00 85.44 308 ARG A O 1
ATOM 2510 N N . TYR A 1 309 ? 26.543 3.051 -14.655 1.00 80.62 309 TYR A N 1
ATOM 2511 C CA . TYR A 1 309 ? 25.479 2.433 -13.867 1.00 80.62 309 TYR A CA 1
ATOM 2512 C C . TYR A 1 309 ? 24.578 3.531 -13.295 1.00 80.62 309 TYR A C 1
ATOM 2514 O O . TYR A 1 309 ? 25.068 4.519 -12.745 1.00 80.62 309 TYR A O 1
ATOM 2522 N N . VAL A 1 310 ? 23.267 3.358 -13.426 1.00 74.25 310 VAL A N 1
ATOM 2523 C CA . VAL A 1 310 ? 22.262 4.217 -12.790 1.00 74.25 310 VAL A CA 1
ATOM 2524 C C . VAL A 1 310 ? 21.451 3.322 -11.873 1.00 74.25 310 VAL A C 1
ATOM 2526 O O . VAL A 1 310 ? 20.898 2.341 -12.350 1.00 74.25 310 VAL A O 1
ATOM 2529 N N . ALA A 1 311 ? 21.394 3.623 -10.576 1.00 64.12 311 ALA A N 1
ATOM 2530 C CA . ALA A 1 311 ? 20.533 2.879 -9.664 1.00 64.12 311 ALA A CA 1
ATOM 2531 C C . ALA A 1 311 ? 19.064 3.232 -9.941 1.00 64.12 311 ALA A C 1
ATOM 2533 O O . ALA A 1 311 ? 18.726 4.401 -10.126 1.00 64.12 311 ALA A O 1
ATOM 2534 N N . TRP A 1 312 ? 18.196 2.222 -9.978 1.00 58.81 312 TRP A N 1
ATOM 2535 C CA . TRP A 1 312 ? 16.749 2.417 -9.977 1.00 58.81 312 TRP A CA 1
ATOM 2536 C C . TRP A 1 312 ? 16.219 2.002 -8.610 1.00 58.81 312 TRP A C 1
ATOM 2538 O O . TRP A 1 312 ? 16.266 0.823 -8.263 1.00 58.81 312 TRP A O 1
ATOM 2548 N N . GLU A 1 313 ? 15.787 2.978 -7.817 1.00 48.53 313 GLU A N 1
ATOM 2549 C CA . GLU A 1 313 ? 15.533 2.780 -6.388 1.00 48.53 313 GLU A CA 1
ATOM 2550 C C . GLU A 1 313 ? 14.109 2.279 -6.101 1.00 48.53 313 GLU A C 1
ATOM 2552 O O . GLU A 1 313 ? 13.930 1.521 -5.152 1.00 48.53 313 GLU A O 1
ATOM 2557 N N . SER A 1 314 ? 13.115 2.636 -6.927 1.00 46.59 314 SER A N 1
ATOM 2558 C CA . SER A 1 314 ? 11.742 2.090 -6.953 1.00 46.59 314 SER A CA 1
ATOM 2559 C C . SER A 1 314 ? 10.885 2.850 -7.988 1.00 46.59 314 SER A C 1
ATOM 2561 O O . SER A 1 314 ? 11.392 3.737 -8.673 1.00 46.59 314 SER A O 1
ATOM 2563 N N . GLY A 1 315 ? 9.597 2.509 -8.110 1.00 45.78 315 GLY A N 1
ATOM 2564 C CA . GLY A 1 315 ? 8.606 3.315 -8.833 1.00 45.78 315 GLY A CA 1
ATOM 2565 C C . GLY A 1 315 ? 8.216 2.794 -10.217 1.00 45.78 315 GLY A C 1
ATOM 2566 O O . GLY A 1 315 ? 8.887 1.935 -10.800 1.00 45.78 315 GLY A O 1
ATOM 2567 N N . ARG A 1 316 ? 7.097 3.328 -10.729 1.00 48.19 316 ARG A N 1
ATOM 2568 C CA . ARG A 1 316 ? 6.596 3.028 -12.072 1.00 48.19 316 ARG A CA 1
ATOM 2569 C C . ARG A 1 316 ? 7.542 3.565 -13.133 1.00 48.19 316 ARG A C 1
ATOM 2571 O O . ARG A 1 316 ? 8.146 4.629 -13.033 1.00 48.19 316 ARG A O 1
ATOM 2578 N N . PHE A 1 317 ? 7.563 2.831 -14.219 1.00 48.31 317 PHE A N 1
ATOM 2579 C CA . PHE A 1 317 ? 8.096 3.259 -15.484 1.00 48.31 317 PHE A CA 1
ATOM 2580 C C . PHE A 1 317 ? 7.124 4.218 -16.176 1.00 48.31 317 PHE A C 1
ATOM 2582 O O . PHE A 1 317 ? 6.060 3.812 -16.626 1.00 48.31 317 PHE A O 1
ATOM 2589 N N . THR A 1 318 ? 7.464 5.505 -16.202 1.00 43.50 318 THR A N 1
ATOM 2590 C CA . THR A 1 318 ? 6.691 6.558 -16.876 1.00 43.50 318 THR A CA 1
ATOM 2591 C C . THR A 1 318 ? 7.157 6.748 -18.326 1.00 43.50 318 THR A C 1
ATOM 2593 O O . THR A 1 318 ? 8.268 6.363 -18.684 1.00 43.50 318 THR A O 1
ATOM 2596 N N . ASP A 1 319 ? 6.367 7.421 -19.168 1.00 41.69 319 ASP A N 1
ATOM 2597 C CA . ASP A 1 319 ? 6.814 7.835 -20.516 1.00 41.69 319 ASP A CA 1
ATOM 2598 C C . ASP A 1 319 ? 7.970 8.857 -20.477 1.00 41.69 319 ASP A C 1
ATOM 2600 O O . ASP A 1 319 ? 8.670 9.069 -21.467 1.00 41.69 319 ASP A O 1
ATOM 2604 N N . SER A 1 320 ? 8.190 9.474 -19.311 1.00 40.69 320 SER A N 1
ATOM 2605 C CA . SER A 1 320 ? 9.338 10.325 -18.982 1.00 40.69 320 SER A CA 1
ATOM 2606 C C . SER A 1 320 ? 10.505 9.566 -18.334 1.00 40.69 320 SER A C 1
ATOM 2608 O O . SER A 1 320 ? 11.565 10.159 -18.106 1.00 40.69 320 SER A O 1
ATOM 2610 N N . ALA A 1 321 ? 10.334 8.274 -18.028 1.00 45.41 321 ALA A N 1
ATOM 2611 C CA . ALA A 1 321 ? 11.374 7.437 -17.453 1.00 45.41 321 ALA A CA 1
ATOM 2612 C C . ALA A 1 321 ? 12.507 7.250 -18.470 1.00 45.41 321 ALA A C 1
ATOM 2614 O O . ALA A 1 321 ? 12.329 7.462 -19.674 1.00 45.41 321 ALA A O 1
ATOM 2615 N N . PRO A 1 322 ? 13.711 6.883 -18.015 1.00 50.47 322 PRO A N 1
ATOM 2616 C CA . PRO A 1 322 ? 14.850 6.848 -18.910 1.00 50.47 322 PRO A CA 1
ATOM 2617 C C . PRO A 1 322 ? 14.620 5.898 -20.101 1.00 50.47 322 PRO A C 1
ATOM 2619 O O . PRO A 1 322 ? 13.871 4.928 -20.014 1.00 50.47 322 PRO A O 1
ATOM 2622 N N . ALA A 1 323 ? 15.279 6.166 -21.228 1.00 47.66 323 ALA A N 1
ATOM 2623 C CA . ALA A 1 323 ? 14.900 5.689 -22.564 1.00 47.66 323 ALA A CA 1
ATOM 2624 C C . ALA A 1 323 ? 14.795 4.154 -22.783 1.00 47.66 323 ALA A C 1
ATOM 2626 O O . ALA A 1 323 ? 14.339 3.689 -23.833 1.00 47.66 323 ALA A O 1
ATOM 2627 N N . TRP A 1 324 ? 15.173 3.343 -21.798 1.00 59.25 324 TRP A N 1
ATOM 2628 C CA . TRP A 1 324 ? 15.040 1.884 -21.767 1.00 59.25 324 TRP A CA 1
ATOM 2629 C C . TRP A 1 324 ? 13.664 1.375 -21.309 1.00 59.25 324 TRP A C 1
ATOM 2631 O O . TRP A 1 324 ? 13.456 0.164 -21.249 1.00 59.25 324 TRP A O 1
ATOM 2641 N N . VAL A 1 325 ? 12.722 2.283 -21.058 1.00 52.72 325 VAL A N 1
ATOM 2642 C CA . VAL A 1 325 ? 11.450 1.984 -20.395 1.00 52.72 325 VAL A CA 1
ATOM 2643 C C . VAL A 1 325 ? 10.204 2.088 -21.295 1.00 52.72 325 VAL A C 1
ATOM 2645 O O . VAL A 1 325 ? 9.285 1.288 -21.153 1.00 52.72 325 VAL A O 1
ATOM 2648 N N . ALA A 1 326 ? 10.160 3.029 -22.240 1.00 51.34 326 ALA A N 1
ATOM 2649 C CA . ALA A 1 326 ? 8.962 3.273 -23.053 1.00 51.34 326 ALA A CA 1
ATOM 2650 C C . ALA A 1 326 ? 8.711 2.178 -24.114 1.00 51.34 326 ALA A C 1
ATOM 2652 O O . ALA A 1 326 ? 9.658 1.632 -24.677 1.00 51.34 326 ALA A O 1
ATOM 2653 N N . GLY A 1 327 ? 7.446 1.929 -24.481 1.00 53.47 327 GLY A N 1
ATOM 2654 C CA . GLY A 1 327 ? 7.032 0.979 -25.538 1.00 53.47 327 GLY A CA 1
ATOM 2655 C C . GLY A 1 327 ? 7.442 1.346 -26.979 1.00 53.47 327 GLY A C 1
ATOM 2656 O O . GLY A 1 327 ? 7.013 0.700 -27.931 1.00 53.47 327 GLY A O 1
ATOM 2657 N N . ASN A 1 328 ? 8.272 2.376 -27.153 1.00 60.28 328 ASN A N 1
ATOM 2658 C CA . ASN A 1 328 ? 8.796 2.830 -28.442 1.00 60.28 328 ASN A CA 1
ATOM 2659 C C . ASN A 1 328 ? 10.019 2.004 -28.888 1.00 60.28 328 ASN A C 1
ATOM 2661 O O . ASN A 1 328 ? 10.573 1.216 -28.119 1.00 60.28 328 ASN A O 1
ATOM 2665 N N . GLN A 1 329 ? 10.502 2.213 -30.116 1.00 72.50 329 GLN A N 1
ATOM 2666 C CA . GLN A 1 329 ? 11.788 1.657 -30.571 1.00 72.50 329 GLN A CA 1
ATOM 2667 C C . GLN A 1 329 ? 12.931 2.041 -29.607 1.00 72.50 329 GLN A C 1
ATOM 2669 O O . GLN A 1 329 ? 12.902 3.142 -29.045 1.00 72.50 329 GLN A O 1
ATOM 2674 N N . PRO A 1 330 ? 13.916 1.155 -29.362 1.00 78.94 330 PRO A N 1
ATOM 2675 C CA . PRO A 1 330 ? 15.039 1.478 -28.491 1.00 78.94 330 PRO A CA 1
ATOM 2676 C C . PRO A 1 330 ? 15.846 2.656 -29.075 1.00 78.94 330 PRO A C 1
ATOM 2678 O O . PRO A 1 330 ? 16.051 2.711 -30.291 1.00 78.94 330 PRO A O 1
ATOM 2681 N N . PRO A 1 331 ? 16.301 3.617 -28.246 1.00 82.19 331 PRO A N 1
ATOM 2682 C CA . PRO A 1 331 ? 17.066 4.776 -28.717 1.00 82.19 331 PRO A CA 1
ATOM 2683 C C . PRO A 1 331 ? 18.433 4.346 -29.278 1.00 82.19 331 PRO A C 1
ATOM 2685 O O . PRO A 1 331 ? 18.875 3.227 -29.018 1.00 82.19 331 PRO A O 1
ATOM 2688 N N . PRO A 1 332 ? 19.171 5.216 -29.988 1.00 89.06 332 PRO A N 1
ATOM 2689 C CA . PRO A 1 332 ? 20.532 4.904 -30.418 1.00 89.06 332 PRO A CA 1
ATOM 2690 C C . PRO A 1 332 ? 21.444 4.515 -29.236 1.00 89.06 332 PRO A C 1
ATOM 2692 O O . PRO A 1 332 ? 21.329 5.117 -28.165 1.00 89.06 332 PRO A O 1
ATOM 2695 N N . PRO A 1 333 ? 22.397 3.577 -29.404 1.00 92.25 333 PRO A N 1
ATOM 2696 C CA . PRO A 1 333 ? 23.277 3.166 -28.308 1.00 92.25 333 PRO A CA 1
ATOM 2697 C C . PRO A 1 333 ? 24.092 4.307 -27.677 1.00 92.25 333 PRO A C 1
ATOM 2699 O O . PRO A 1 333 ? 24.383 4.269 -26.483 1.00 92.25 333 PRO A O 1
ATOM 2702 N N . THR A 1 334 ? 24.409 5.356 -28.447 1.00 87.94 334 THR A N 1
ATOM 2703 C CA . THR A 1 334 ? 25.038 6.599 -27.958 1.00 87.94 334 THR A CA 1
ATOM 2704 C C . THR A 1 334 ? 24.241 7.242 -26.826 1.00 87.94 334 THR A C 1
ATOM 2706 O O . THR A 1 334 ? 24.813 7.585 -25.796 1.00 87.94 334 THR A O 1
ATOM 2709 N N . HIS A 1 335 ? 22.920 7.321 -26.976 1.00 86.12 335 HIS A N 1
ATOM 2710 C CA . HIS A 1 335 ? 22.031 7.885 -25.968 1.00 86.12 335 HIS A CA 1
ATOM 2711 C C . HIS A 1 335 ? 22.067 7.071 -24.669 1.00 86.12 335 HIS A C 1
ATOM 2713 O O . HIS A 1 335 ? 22.105 7.633 -23.576 1.00 86.12 335 HIS A O 1
ATOM 2719 N N . ILE A 1 336 ? 22.101 5.738 -24.773 1.00 87.00 336 ILE A N 1
ATOM 2720 C CA . ILE A 1 336 ? 22.209 4.866 -23.597 1.00 87.00 336 ILE A CA 1
ATOM 2721 C C . ILE A 1 336 ? 23.561 5.056 -22.898 1.00 87.00 336 ILE A C 1
ATOM 2723 O O . ILE A 1 336 ? 23.598 5.146 -21.673 1.00 87.00 336 ILE A O 1
ATOM 2727 N N . ARG A 1 337 ? 24.663 5.195 -23.648 1.00 88.62 337 ARG A N 1
ATOM 2728 C CA . ARG A 1 337 ? 25.984 5.475 -23.058 1.00 88.62 337 ARG A CA 1
ATOM 2729 C C . ARG A 1 337 ? 26.001 6.779 -22.263 1.00 88.62 337 ARG A C 1
ATOM 2731 O O . ARG A 1 337 ? 26.518 6.809 -21.152 1.00 88.62 337 ARG A O 1
ATOM 2738 N N . GLU A 1 338 ? 25.409 7.838 -22.806 1.00 82.44 338 GLU A N 1
ATOM 2739 C CA . GLU A 1 338 ? 25.371 9.156 -22.161 1.00 82.44 338 GLU A CA 1
ATOM 2740 C C . GLU A 1 338 ? 24.510 9.171 -20.893 1.00 82.44 338 GLU A C 1
ATOM 2742 O O . GLU A 1 338 ? 24.864 9.800 -19.893 1.00 82.44 338 GLU A O 1
ATOM 2747 N N . ARG A 1 339 ? 23.365 8.481 -20.915 1.00 80.81 339 ARG A N 1
ATOM 2748 C CA . ARG A 1 339 ? 22.408 8.499 -19.799 1.00 80.81 339 ARG A CA 1
ATOM 2749 C C . ARG A 1 339 ? 22.747 7.465 -18.724 1.00 80.81 339 ARG A C 1
ATOM 2751 O O . ARG A 1 339 ? 22.468 7.713 -17.547 1.00 80.81 339 ARG A O 1
ATOM 2758 N N . GLY A 1 340 ? 23.419 6.381 -19.105 1.00 82.19 340 GLY A N 1
ATOM 2759 C CA . GLY A 1 340 ? 23.629 5.197 -18.277 1.00 82.19 340 GLY A CA 1
ATOM 2760 C C . GLY A 1 340 ? 22.397 4.298 -18.241 1.00 82.19 340 GLY A C 1
ATOM 2761 O O . GLY A 1 340 ? 21.399 4.625 -18.867 1.00 82.19 340 GLY A O 1
ATOM 2762 N N . ALA A 1 341 ? 22.457 3.170 -17.534 1.00 82.19 341 ALA A N 1
ATOM 2763 C CA . ALA A 1 341 ? 21.315 2.268 -17.352 1.00 82.19 341 ALA A CA 1
ATOM 2764 C C . ALA A 1 341 ? 21.493 1.368 -16.118 1.00 82.19 341 ALA A C 1
ATOM 2766 O O . ALA A 1 341 ? 22.624 1.102 -15.707 1.00 82.19 341 ALA A O 1
ATOM 2767 N N . PHE A 1 342 ? 20.395 0.858 -15.552 1.00 82.88 342 PHE A N 1
ATOM 2768 C CA . PHE A 1 342 ? 20.436 -0.204 -14.533 1.00 82.88 342 PHE A CA 1
ATOM 2769 C C . PHE A 1 342 ? 20.469 -1.597 -15.193 1.00 82.88 342 PHE A C 1
ATOM 2771 O O . PHE A 1 342 ? 20.259 -1.725 -16.398 1.00 82.88 342 PHE A O 1
ATOM 2778 N N . CYS A 1 343 ? 20.712 -2.664 -14.428 1.00 86.62 343 CYS A N 1
ATOM 2779 C CA . CYS A 1 343 ? 20.922 -4.013 -14.975 1.00 86.62 343 CYS A CA 1
ATOM 2780 C C . CYS A 1 343 ? 19.754 -4.542 -15.831 1.00 86.62 343 CYS A C 1
ATOM 2782 O O . CYS A 1 343 ? 19.961 -4.999 -16.954 1.00 86.62 343 CYS A O 1
ATOM 2784 N N . ALA A 1 344 ? 18.520 -4.424 -15.347 1.00 84.31 344 ALA A N 1
ATOM 2785 C CA . ALA A 1 344 ? 17.325 -4.913 -16.036 1.00 84.31 344 ALA A CA 1
ATOM 2786 C C . ALA A 1 344 ? 16.837 -4.021 -17.200 1.00 84.31 344 ALA A C 1
ATOM 2788 O O . ALA A 1 344 ? 15.975 -4.432 -17.974 1.00 84.31 344 ALA A O 1
ATOM 2789 N N . ALA A 1 345 ? 17.475 -2.869 -17.429 1.00 82.50 345 ALA A N 1
ATOM 2790 C CA . ALA A 1 345 ? 17.270 -2.071 -18.634 1.00 82.50 345 ALA A CA 1
ATOM 2791 C C . ALA A 1 345 ? 17.768 -2.780 -19.902 1.00 82.50 345 ALA A C 1
ATOM 2793 O O . ALA A 1 345 ? 17.160 -2.655 -20.964 1.00 82.50 345 ALA A O 1
ATOM 2794 N N . LEU A 1 346 ? 18.872 -3.527 -19.802 1.00 89.56 346 LEU A N 1
ATOM 2795 C CA . LEU A 1 346 ? 19.485 -4.198 -20.950 1.00 89.56 346 LEU A CA 1
ATOM 2796 C C . LEU A 1 346 ? 18.567 -5.266 -21.566 1.00 89.56 346 LEU A C 1
ATOM 2798 O O . LEU A 1 346 ? 18.335 -5.208 -22.774 1.00 89.56 346 LEU A O 1
ATOM 2802 N N . PRO A 1 347 ? 17.979 -6.201 -20.795 1.00 89.12 347 PRO A N 1
ATOM 2803 C CA . PRO A 1 347 ? 17.025 -7.142 -21.371 1.00 89.12 347 PRO A CA 1
ATOM 2804 C C . PRO A 1 347 ? 15.760 -6.453 -21.913 1.00 89.12 347 PRO A C 1
ATOM 2806 O O . PRO A 1 347 ? 15.289 -6.847 -22.978 1.00 89.12 347 PRO A O 1
ATOM 2809 N N . ASN A 1 348 ? 15.272 -5.362 -21.305 1.00 83.19 348 ASN A N 1
ATOM 2810 C CA . ASN A 1 348 ? 14.146 -4.591 -21.865 1.00 83.19 348 ASN A CA 1
ATOM 2811 C C . ASN A 1 348 ? 14.476 -4.026 -23.258 1.00 83.19 348 ASN A C 1
ATOM 2813 O O . ASN A 1 348 ? 13.682 -4.140 -24.193 1.00 83.19 348 ASN A O 1
ATOM 2817 N N . LEU A 1 349 ? 15.664 -3.437 -23.409 1.00 86.19 349 LEU A N 1
ATOM 2818 C CA . LEU A 1 349 ? 16.148 -2.912 -24.684 1.00 86.19 349 LEU A CA 1
ATOM 2819 C C . LEU A 1 349 ? 16.317 -4.018 -25.736 1.00 86.19 349 LEU A C 1
ATOM 2821 O O . LEU A 1 349 ? 15.937 -3.815 -26.887 1.00 86.19 349 LEU A O 1
ATOM 2825 N N . ALA A 1 350 ? 16.833 -5.187 -25.344 1.00 90.19 350 ALA A N 1
ATOM 2826 C CA . ALA A 1 350 ? 16.993 -6.336 -26.235 1.00 90.19 350 ALA A CA 1
ATOM 2827 C C . ALA A 1 350 ? 15.647 -6.868 -26.753 1.00 90.19 350 ALA A C 1
ATOM 2829 O O . ALA A 1 350 ? 15.488 -7.075 -27.955 1.00 90.19 350 ALA A O 1
ATOM 2830 N N . MET A 1 351 ? 14.655 -7.027 -25.871 1.00 86.31 351 MET A N 1
ATOM 2831 C CA . MET A 1 351 ? 13.305 -7.461 -26.258 1.00 86.31 351 MET A CA 1
ATOM 2832 C C . MET A 1 351 ? 12.653 -6.468 -27.222 1.00 86.31 351 MET A C 1
ATOM 2834 O O . MET A 1 351 ? 12.153 -6.862 -28.276 1.00 86.31 351 MET A O 1
ATOM 2838 N N . ARG A 1 352 ? 12.743 -5.165 -26.920 1.00 83.38 352 ARG A N 1
ATOM 2839 C CA . ARG A 1 352 ? 12.229 -4.092 -27.785 1.00 83.38 352 ARG A CA 1
ATOM 2840 C C . ARG A 1 352 ? 12.921 -4.057 -29.142 1.00 83.38 352 ARG A C 1
ATOM 2842 O O . ARG A 1 352 ? 12.245 -3.902 -30.156 1.00 83.38 352 ARG A O 1
ATOM 2849 N N . LYS A 1 353 ? 14.247 -4.229 -29.174 1.00 86.69 353 LYS A N 1
ATOM 2850 C CA . LYS A 1 353 ? 15.027 -4.290 -30.419 1.00 86.69 353 LYS A CA 1
ATOM 2851 C C . LYS A 1 353 ? 14.540 -5.411 -31.339 1.00 86.69 353 LYS A C 1
ATOM 2853 O O . LYS A 1 353 ? 14.518 -5.222 -32.549 1.00 86.69 353 LYS A O 1
ATOM 2858 N N . ASN A 1 354 ? 14.082 -6.513 -30.755 1.00 87.62 354 ASN A N 1
ATOM 2859 C CA . ASN A 1 354 ? 13.527 -7.652 -31.478 1.00 87.62 354 ASN A CA 1
ATOM 2860 C C . ASN A 1 354 ? 12.024 -7.583 -31.739 1.00 87.62 354 ASN A C 1
ATOM 2862 O O . ASN A 1 354 ? 11.467 -8.517 -32.310 1.00 87.62 354 ASN A O 1
ATOM 2866 N N . GLY A 1 355 ? 11.345 -6.526 -31.292 1.00 81.81 355 GLY A N 1
ATOM 2867 C CA . GLY A 1 355 ? 9.892 -6.439 -31.386 1.00 81.81 355 GLY A CA 1
ATOM 2868 C C . GLY A 1 355 ? 9.153 -7.491 -30.552 1.00 81.81 355 GLY A C 1
ATOM 2869 O O . GLY A 1 355 ? 7.974 -7.726 -30.808 1.00 81.81 355 GLY A O 1
ATOM 2870 N N . VAL A 1 356 ? 9.812 -8.106 -29.561 1.00 80.81 356 VAL A N 1
ATOM 2871 C CA . VAL A 1 356 ? 9.152 -8.976 -28.582 1.00 80.81 356 VAL A CA 1
ATOM 2872 C C . VAL A 1 356 ? 8.238 -8.097 -27.739 1.00 80.81 356 VAL A C 1
ATOM 2874 O O . VAL A 1 356 ? 8.702 -7.219 -27.008 1.00 80.81 356 VAL A O 1
ATOM 2877 N N . ARG A 1 357 ? 6.927 -8.311 -27.867 1.00 67.62 357 ARG A N 1
ATOM 2878 C CA . ARG A 1 357 ? 5.920 -7.593 -27.085 1.00 67.62 357 ARG A CA 1
ATOM 2879 C C . ARG A 1 357 ? 5.502 -8.473 -25.924 1.00 67.62 357 ARG A C 1
ATOM 2881 O O . ARG A 1 357 ? 5.073 -9.603 -26.125 1.00 67.62 357 ARG A O 1
ATOM 2888 N N . HIS A 1 358 ? 5.555 -7.945 -24.710 1.00 63.22 358 HIS A N 1
ATOM 2889 C CA . HIS A 1 358 ? 4.820 -8.575 -23.624 1.00 63.22 358 HIS A CA 1
ATOM 2890 C C . HIS A 1 358 ? 3.352 -8.171 -23.732 1.00 63.22 358 HIS A C 1
ATOM 2892 O O . HIS A 1 358 ? 3.044 -6.983 -23.837 1.00 63.22 358 HIS A O 1
ATOM 2898 N N . SER A 1 359 ? 2.449 -9.152 -23.639 1.00 45.28 359 SER A N 1
ATOM 2899 C CA . SER A 1 359 ? 0.999 -8.937 -23.490 1.00 45.28 359 SER A CA 1
ATOM 2900 C C . SER A 1 359 ? 0.647 -8.085 -22.269 1.00 45.28 359 SER A C 1
ATOM 2902 O O . SER A 1 359 ? -0.487 -7.647 -22.133 1.00 45.28 359 SER A O 1
ATOM 2904 N N . ASP A 1 360 ? 1.630 -7.862 -21.398 1.00 50.25 360 ASP A N 1
ATOM 2905 C CA . ASP A 1 360 ? 1.486 -7.152 -20.149 1.00 50.25 360 ASP A CA 1
ATOM 2906 C C . ASP A 1 360 ? 2.612 -6.133 -19.913 1.00 50.25 360 ASP A C 1
ATOM 2908 O O . ASP A 1 360 ? 3.112 -5.965 -18.807 1.00 50.25 360 ASP A O 1
ATOM 2912 N N . MET A 1 361 ? 3.043 -5.429 -20.971 1.00 47.50 361 MET A N 1
ATOM 2913 C CA . MET A 1 361 ? 3.834 -4.201 -20.774 1.00 47.50 361 MET A CA 1
ATOM 2914 C C . MET A 1 361 ? 3.035 -3.131 -20.028 1.00 47.50 361 MET A C 1
ATOM 2916 O O . MET A 1 361 ? 3.639 -2.275 -19.388 1.00 47.50 361 MET A O 1
ATOM 2920 N N . ALA A 1 362 ? 1.698 -3.232 -20.064 1.00 41.53 362 ALA A N 1
ATOM 2921 C CA . ALA A 1 362 ? 0.833 -2.525 -19.142 1.00 41.53 362 ALA A CA 1
ATOM 2922 C C . ALA A 1 362 ? 1.229 -2.873 -17.707 1.00 41.53 362 ALA A C 1
ATOM 2924 O O . ALA A 1 362 ? 1.539 -1.905 -17.043 1.00 41.53 362 ALA A O 1
ATOM 2925 N N . ASN A 1 363 ? 1.351 -4.158 -17.294 1.00 41.53 363 ASN A N 1
ATOM 2926 C CA . ASN A 1 363 ? 1.852 -4.653 -15.985 1.00 41.53 363 ASN A CA 1
ATOM 2927 C C . ASN A 1 363 ? 3.379 -4.785 -15.797 1.00 41.53 363 ASN A C 1
ATOM 2929 O O . ASN A 1 363 ? 3.836 -5.304 -14.775 1.00 41.53 363 ASN A O 1
ATOM 2933 N N . ALA A 1 364 ? 4.206 -4.233 -16.691 1.00 46.00 364 ALA A N 1
ATOM 2934 C CA . ALA A 1 364 ? 5.662 -4.138 -16.507 1.00 46.00 364 ALA A CA 1
ATOM 2935 C C . ALA A 1 364 ? 6.053 -3.065 -15.462 1.00 46.00 364 ALA A C 1
ATOM 2937 O O . ALA A 1 364 ? 7.017 -2.318 -15.635 1.00 46.00 364 ALA A O 1
ATOM 2938 N N . TRP A 1 365 ? 5.310 -3.006 -14.350 1.00 46.81 365 TRP A N 1
ATOM 2939 C CA . TRP A 1 365 ? 5.330 -1.977 -13.301 1.00 46.81 365 TRP A CA 1
ATOM 2940 C C . TRP A 1 365 ? 6.638 -1.993 -12.496 1.00 46.81 365 TRP A C 1
ATOM 2942 O O . TRP A 1 365 ? 6.815 -1.177 -11.598 1.00 46.81 365 TRP A O 1
ATOM 2952 N N . TYR A 1 366 ? 7.561 -2.908 -12.827 1.00 48.75 366 TYR A N 1
ATOM 2953 C CA . TYR A 1 366 ? 8.767 -3.207 -12.060 1.00 48.75 366 TYR A CA 1
ATOM 2954 C C . TYR A 1 366 ? 9.930 -3.741 -12.897 1.00 48.75 366 TYR A C 1
ATOM 2956 O O . TYR A 1 366 ? 10.673 -4.573 -12.380 1.00 48.75 366 TYR A O 1
ATOM 2964 N N . GLY A 1 367 ? 10.136 -3.354 -14.161 1.00 51.59 367 GLY A N 1
ATOM 2965 C CA . GLY A 1 367 ? 11.222 -3.946 -14.976 1.00 51.59 367 GLY A CA 1
ATOM 2966 C C . GLY A 1 367 ? 12.659 -3.620 -14.520 1.00 51.59 367 GLY A C 1
ATOM 2967 O O . GLY A 1 367 ? 13.558 -3.550 -15.349 1.00 51.59 367 GLY A O 1
ATOM 2968 N N . GLY A 1 368 ? 12.862 -3.421 -13.217 1.00 65.44 368 GLY A N 1
ATOM 2969 C CA . GLY A 1 368 ? 13.981 -3.926 -12.433 1.00 65.44 368 GLY A CA 1
ATOM 2970 C C . GLY A 1 368 ? 13.930 -5.447 -12.188 1.00 65.44 368 GLY A C 1
ATOM 2971 O O . GLY A 1 368 ? 13.182 -6.204 -12.806 1.00 65.44 368 GLY A O 1
ATOM 2972 N N . VAL A 1 369 ? 14.774 -5.926 -11.276 1.00 65.81 369 VAL A N 1
ATOM 2973 C CA . VAL A 1 369 ? 15.054 -7.365 -11.128 1.00 65.81 369 VAL A CA 1
ATOM 2974 C C . VAL A 1 369 ? 13.906 -8.165 -10.497 1.00 65.81 369 VAL A C 1
ATOM 2976 O O . VAL A 1 369 ? 13.783 -9.369 -10.734 1.00 65.81 369 VAL A O 1
ATOM 2979 N N . LEU A 1 370 ? 13.038 -7.504 -9.726 1.00 68.12 370 LEU A N 1
ATOM 2980 C CA . LEU A 1 370 ? 11.851 -8.127 -9.139 1.00 68.12 370 LEU A CA 1
ATOM 2981 C C . LEU A 1 370 ? 10.918 -8.689 -10.222 1.00 68.12 370 LEU A C 1
ATOM 2983 O O . LEU A 1 370 ? 10.525 -9.849 -10.133 1.00 68.12 370 LEU A O 1
ATOM 2987 N N . TRP A 1 371 ? 10.647 -7.921 -11.284 1.00 73.81 371 TRP A N 1
ATOM 2988 C CA . TRP A 1 371 ? 9.797 -8.375 -12.388 1.00 73.81 371 TRP A CA 1
ATOM 2989 C C . TRP A 1 371 ? 10.365 -9.606 -13.086 1.00 73.81 371 TRP A C 1
ATOM 2991 O O . TRP A 1 371 ? 9.650 -10.576 -13.286 1.00 73.81 371 TRP A O 1
ATOM 3001 N N . TYR A 1 372 ? 11.666 -9.626 -13.383 1.00 76.31 372 TYR A N 1
ATOM 3002 C CA . TYR A 1 372 ? 12.303 -10.794 -14.000 1.00 76.31 372 TYR A CA 1
ATOM 3003 C C . TYR A 1 372 ? 12.197 -12.046 -13.116 1.00 76.31 372 TYR A C 1
ATOM 3005 O O . TYR A 1 372 ? 12.019 -13.156 -13.623 1.00 76.31 372 TYR A O 1
ATOM 3013 N N . GLY A 1 373 ? 12.282 -11.864 -11.796 1.00 71.81 373 GLY A N 1
ATOM 3014 C CA . GLY A 1 373 ? 12.077 -12.916 -10.808 1.00 71.81 373 GLY A CA 1
ATOM 3015 C C . GLY A 1 373 ? 10.649 -13.459 -10.772 1.00 71.81 373 GLY A C 1
ATOM 3016 O O . GLY A 1 373 ? 10.500 -14.675 -10.692 1.00 71.81 373 GLY A O 1
ATOM 3017 N N . ASN A 1 374 ? 9.640 -12.595 -10.854 1.00 72.12 374 ASN A N 1
ATOM 3018 C CA . ASN A 1 374 ? 8.230 -12.987 -10.807 1.00 72.12 374 ASN A CA 1
ATOM 3019 C C . ASN A 1 374 ? 7.769 -13.533 -12.166 1.00 72.12 374 ASN A C 1
ATOM 3021 O O . ASN A 1 374 ? 7.332 -14.675 -12.267 1.00 72.12 374 ASN A O 1
ATOM 3025 N N . TYR A 1 375 ? 7.993 -12.784 -13.244 1.00 76.00 375 TYR A N 1
ATOM 3026 C CA . TYR A 1 375 ? 7.505 -13.108 -14.582 1.00 76.00 375 TYR A CA 1
ATOM 3027 C C . TYR A 1 375 ? 8.083 -14.421 -15.127 1.00 76.00 375 TYR A C 1
ATOM 3029 O O . TYR A 1 375 ? 7.351 -15.337 -15.503 1.00 76.00 375 TYR A O 1
ATOM 3037 N N . PHE A 1 376 ? 9.413 -14.561 -15.174 1.00 81.88 376 PHE A N 1
ATOM 3038 C CA . PHE A 1 376 ? 10.011 -15.737 -15.816 1.00 81.88 376 PHE A CA 1
ATOM 3039 C C . PHE A 1 376 ? 10.024 -16.973 -14.931 1.00 81.88 376 PHE A C 1
ATOM 3041 O O . PHE A 1 376 ? 9.985 -18.088 -15.454 1.00 81.88 376 PHE A O 1
ATOM 3048 N N . VAL A 1 377 ? 10.133 -16.798 -13.618 1.00 75.25 377 VAL A N 1
ATOM 3049 C CA . VAL A 1 377 ? 10.285 -17.928 -12.704 1.00 75.25 377 VAL A CA 1
ATOM 3050 C C . VAL A 1 377 ? 8.941 -18.339 -12.098 1.00 75.25 377 VAL A C 1
ATOM 3052 O O . VAL A 1 377 ? 8.677 -19.535 -12.066 1.00 75.25 377 VAL A O 1
ATOM 3055 N N . ASP A 1 378 ? 8.101 -17.399 -11.649 1.00 74.06 378 ASP A N 1
ATOM 3056 C CA . ASP A 1 378 ? 6.826 -17.725 -10.990 1.00 74.06 378 ASP A CA 1
ATOM 3057 C C . ASP A 1 378 ? 5.666 -17.807 -11.996 1.00 74.06 378 ASP A C 1
ATOM 3059 O O . ASP A 1 378 ? 5.001 -18.835 -12.078 1.00 74.06 378 ASP A O 1
ATOM 3063 N N . GLU A 1 379 ? 5.448 -16.768 -12.807 1.00 74.19 379 GLU A N 1
ATOM 3064 C CA . GLU A 1 379 ? 4.247 -16.652 -13.650 1.00 74.19 379 GLU A CA 1
ATOM 3065 C C . GLU A 1 379 ? 4.300 -17.544 -14.894 1.00 74.19 379 GLU A C 1
ATOM 3067 O O . GLU A 1 379 ? 3.370 -18.294 -15.187 1.00 74.19 379 GLU A O 1
ATOM 3072 N N . ARG A 1 380 ? 5.391 -17.463 -15.665 1.00 76.19 380 ARG A N 1
ATOM 3073 C CA . ARG A 1 380 ? 5.526 -18.198 -16.934 1.00 76.19 380 ARG A CA 1
ATOM 3074 C C . ARG A 1 380 ? 6.191 -19.561 -16.759 1.00 76.19 380 ARG A C 1
ATOM 3076 O O . ARG A 1 380 ? 6.136 -20.370 -17.681 1.00 76.19 380 ARG A O 1
ATOM 3083 N N . ASN A 1 381 ? 6.843 -19.801 -15.616 1.00 81.94 381 ASN A N 1
ATOM 3084 C CA . ASN A 1 381 ? 7.627 -21.010 -15.337 1.00 81.94 381 ASN A CA 1
ATOM 3085 C C . ASN A 1 381 ? 8.622 -21.360 -16.475 1.00 81.94 381 ASN A C 1
ATOM 3087 O O . ASN A 1 381 ? 8.797 -22.514 -16.868 1.00 81.94 381 ASN A O 1
ATOM 3091 N N . LEU A 1 382 ? 9.251 -20.332 -17.054 1.00 86.00 382 LEU A N 1
ATOM 3092 C CA . LEU A 1 382 ? 10.210 -20.447 -18.162 1.00 86.00 382 LEU A CA 1
ATOM 3093 C C . LEU A 1 382 ? 11.665 -20.453 -17.675 1.00 86.00 382 LEU A C 1
ATOM 3095 O O . LEU A 1 382 ? 12.569 -20.864 -18.411 1.00 86.00 382 LEU A O 1
ATOM 3099 N N . ALA A 1 383 ? 11.903 -20.000 -16.445 1.00 90.06 383 ALA A N 1
ATOM 3100 C CA . ALA A 1 383 ? 13.219 -19.996 -15.838 1.00 90.06 383 ALA A CA 1
ATOM 3101 C C . ALA A 1 383 ? 13.597 -21.369 -15.271 1.00 90.06 383 ALA A C 1
ATOM 3103 O O . ALA A 1 383 ? 12.788 -22.086 -14.688 1.00 90.06 383 ALA A O 1
ATOM 3104 N N . LYS A 1 384 ? 14.874 -21.724 -15.391 1.00 94.00 384 LYS A N 1
ATOM 3105 C CA . LYS A 1 384 ? 15.452 -22.951 -14.827 1.00 94.00 384 LYS A CA 1
ATOM 3106 C C . LYS A 1 384 ? 16.510 -22.598 -13.801 1.00 94.00 384 LYS A C 1
ATOM 3108 O O . LYS A 1 384 ? 17.118 -21.537 -13.885 1.00 94.00 384 LYS A O 1
ATOM 3113 N N . ARG A 1 385 ? 16.763 -23.487 -12.839 1.00 93.50 385 ARG A N 1
ATOM 3114 C CA . ARG A 1 385 ? 17.869 -23.296 -11.893 1.00 93.50 385 ARG A CA 1
ATOM 3115 C C . ARG A 1 385 ? 19.194 -23.191 -12.641 1.00 93.50 385 ARG A C 1
ATOM 3117 O O . ARG A 1 385 ? 19.473 -23.995 -13.533 1.00 93.50 385 ARG A O 1
ATOM 3124 N N . LEU A 1 386 ? 19.995 -22.200 -12.257 1.00 93.62 386 LEU A N 1
ATOM 3125 C CA . LEU A 1 386 ? 21.351 -22.053 -12.758 1.00 93.62 386 LEU A CA 1
ATOM 3126 C C . LEU A 1 386 ? 22.176 -23.279 -12.355 1.00 93.62 386 LEU A C 1
ATOM 3128 O O . LEU A 1 386 ? 22.219 -23.653 -11.185 1.00 93.62 386 LEU A O 1
ATOM 3132 N N . ARG A 1 387 ? 22.862 -23.861 -13.335 1.00 90.94 387 ARG A N 1
ATOM 3133 C CA . ARG A 1 387 ? 23.929 -24.844 -13.134 1.00 90.94 387 ARG A CA 1
ATOM 3134 C C . ARG A 1 387 ? 25.275 -24.192 -13.467 1.00 90.94 387 ARG A C 1
ATOM 3136 O O . ARG A 1 387 ? 25.421 -23.766 -14.615 1.00 90.94 387 ARG A O 1
ATOM 3143 N N . PRO A 1 388 ? 26.189 -24.028 -12.494 1.00 78.12 388 PRO A N 1
ATOM 3144 C CA . PRO A 1 388 ? 27.414 -23.238 -12.654 1.00 78.12 388 PRO A CA 1
ATOM 3145 C C . PRO A 1 388 ? 28.483 -23.913 -13.528 1.00 78.12 388 PRO A C 1
ATOM 3147 O O . PRO A 1 388 ? 29.374 -23.242 -14.028 1.00 78.12 388 PRO A O 1
ATOM 3150 N N . ASP A 1 389 ? 28.376 -25.223 -13.718 1.00 80.06 389 ASP A N 1
ATOM 3151 C CA . ASP A 1 389 ? 29.253 -26.104 -14.497 1.00 80.06 389 ASP A CA 1
ATOM 3152 C C . ASP A 1 389 ? 28.855 -26.213 -15.980 1.00 80.06 389 ASP A C 1
ATOM 3154 O O . ASP A 1 389 ? 29.428 -27.000 -16.730 1.00 80.06 389 ASP A O 1
ATOM 3158 N N . ARG A 1 390 ? 27.847 -25.448 -16.411 1.00 86.88 390 ARG A N 1
ATOM 3159 C CA . ARG A 1 390 ? 27.262 -25.541 -17.747 1.00 86.88 390 ARG A CA 1
ATOM 3160 C C . ARG A 1 390 ? 27.521 -24.280 -18.566 1.00 86.88 390 ARG A C 1
ATOM 3162 O O . ARG A 1 390 ? 27.286 -23.173 -18.089 1.00 86.88 390 ARG A O 1
ATOM 3169 N N . ASP A 1 391 ? 27.842 -24.474 -19.843 1.00 89.00 391 ASP A N 1
ATOM 3170 C CA . ASP A 1 391 ? 27.836 -23.401 -20.835 1.00 89.00 391 ASP A CA 1
ATOM 3171 C C . ASP A 1 391 ? 26.415 -23.053 -21.286 1.00 89.00 391 ASP A C 1
ATOM 3173 O O . ASP A 1 391 ? 25.570 -23.920 -21.558 1.00 89.00 391 ASP A O 1
ATOM 3177 N N . TYR A 1 392 ? 26.161 -21.754 -21.402 1.00 94.69 392 TYR A N 1
ATOM 3178 C CA . TYR A 1 392 ? 24.887 -21.213 -21.852 1.00 94.69 392 TYR A CA 1
ATOM 3179 C C . TYR A 1 392 ? 25.074 -20.463 -23.171 1.00 94.69 392 TYR A C 1
ATOM 3181 O O . TYR A 1 392 ? 26.062 -19.745 -23.320 1.00 94.69 392 TYR A O 1
ATOM 3189 N N . PRO A 1 393 ? 24.146 -20.606 -24.133 1.00 95.25 393 PRO A N 1
ATOM 3190 C CA . PRO A 1 393 ? 24.267 -19.929 -25.417 1.00 95.25 393 PRO A CA 1
ATOM 3191 C C . PRO A 1 393 ? 24.139 -18.402 -25.265 1.00 95.25 393 PRO A C 1
ATOM 3193 O O . PRO A 1 393 ? 23.482 -17.941 -24.319 1.00 95.25 393 PRO A O 1
ATOM 3196 N N . PRO A 1 394 ? 24.681 -17.618 -26.218 1.00 96.44 394 PRO A N 1
ATOM 3197 C CA . PRO A 1 394 ? 24.438 -16.181 -26.306 1.00 96.44 394 PRO A CA 1
ATOM 3198 C C . PRO A 1 394 ? 22.944 -15.844 -26.228 1.00 96.44 394 PRO A C 1
ATOM 3200 O O . PRO A 1 394 ? 22.097 -16.590 -26.725 1.00 96.44 394 PRO A O 1
ATOM 3203 N N . GLY A 1 395 ? 22.617 -14.743 -25.556 1.00 95.69 395 GLY A N 1
ATOM 3204 C CA . GLY A 1 395 ? 21.246 -14.328 -25.265 1.00 95.69 395 GLY A CA 1
ATOM 3205 C C . GLY A 1 395 ? 20.594 -15.060 -24.087 1.00 95.69 395 GLY A C 1
ATOM 3206 O O . GLY A 1 395 ? 19.428 -14.811 -23.792 1.00 95.69 395 GLY A O 1
ATOM 3207 N N . THR A 1 396 ? 21.294 -15.960 -23.388 1.00 97.25 396 THR A N 1
ATOM 3208 C CA . THR A 1 396 ? 20.769 -16.520 -22.131 1.00 97.25 396 THR A CA 1
ATOM 3209 C C . THR A 1 396 ? 20.714 -15.436 -21.065 1.00 97.25 396 THR A C 1
ATOM 3211 O O . THR A 1 396 ? 21.719 -14.783 -20.796 1.00 97.25 396 THR A O 1
ATOM 3214 N N . LEU A 1 397 ? 19.549 -15.271 -20.448 1.00 95.81 397 LEU A N 1
ATOM 3215 C CA . LEU A 1 397 ? 19.333 -14.338 -19.353 1.00 95.81 397 LEU A CA 1
ATOM 3216 C C . LEU A 1 397 ? 19.617 -15.029 -18.018 1.00 95.81 397 LEU A C 1
ATOM 3218 O O . LEU A 1 397 ? 19.119 -16.126 -17.777 1.00 95.81 397 LEU A O 1
ATOM 3222 N N . PHE A 1 398 ? 20.376 -14.377 -17.144 1.00 95.06 398 PHE A N 1
ATOM 3223 C CA . PHE A 1 398 ? 20.682 -14.821 -15.786 1.00 95.06 398 PHE A CA 1
ATOM 3224 C C . PHE A 1 398 ? 19.967 -13.931 -14.785 1.00 95.06 398 PHE A C 1
ATOM 3226 O O . PHE A 1 398 ? 19.976 -12.711 -14.930 1.00 95.06 398 PHE A O 1
ATOM 3233 N N . ILE A 1 399 ? 19.356 -14.539 -13.769 1.00 91.50 399 ILE A N 1
ATOM 3234 C CA . ILE A 1 399 ? 18.511 -13.833 -12.808 1.00 91.50 399 ILE A CA 1
ATOM 3235 C C . ILE A 1 399 ? 18.918 -14.219 -11.389 1.00 91.50 399 ILE A C 1
ATOM 3237 O O . ILE A 1 399 ? 18.921 -15.392 -10.998 1.00 91.50 399 ILE A O 1
ATOM 3241 N N . ARG A 1 400 ? 19.235 -13.202 -10.594 1.00 87.56 400 ARG A N 1
ATOM 3242 C CA . ARG A 1 400 ? 19.264 -13.242 -9.136 1.00 87.56 400 ARG A CA 1
ATOM 3243 C C . ARG A 1 400 ? 18.037 -12.479 -8.675 1.00 87.56 400 ARG A C 1
ATOM 3245 O O . ARG A 1 400 ? 17.948 -11.293 -8.954 1.00 87.56 400 ARG A O 1
ATOM 3252 N N . ARG A 1 401 ? 17.107 -13.127 -7.976 1.00 76.62 401 ARG A N 1
ATOM 3253 C CA . ARG A 1 401 ? 15.891 -12.444 -7.521 1.00 76.62 401 ARG A CA 1
ATOM 3254 C C . ARG A 1 401 ? 16.213 -11.283 -6.585 1.00 76.62 401 ARG A C 1
ATOM 3256 O O . ARG A 1 401 ? 17.133 -11.374 -5.773 1.00 76.62 401 ARG A O 1
ATOM 3263 N N . TYR A 1 402 ? 15.395 -10.241 -6.675 1.00 69.62 402 TYR A N 1
ATOM 3264 C CA . TYR A 1 402 ? 15.250 -9.268 -5.603 1.00 69.62 402 TYR A CA 1
ATOM 3265 C C . TYR A 1 402 ? 14.657 -9.978 -4.379 1.00 69.62 402 TYR A C 1
ATOM 3267 O O . TYR A 1 402 ? 13.644 -10.667 -4.509 1.00 69.62 402 TYR A O 1
ATOM 3275 N N . THR A 1 403 ? 15.285 -9.858 -3.207 1.00 63.25 403 THR A N 1
ATOM 3276 C CA . THR A 1 403 ? 14.825 -10.555 -1.987 1.00 63.25 403 THR A CA 1
ATOM 3277 C C . THR A 1 403 ? 14.482 -9.633 -0.821 1.00 63.25 403 THR A C 1
ATOM 3279 O O . THR A 1 403 ? 14.065 -10.145 0.218 1.00 63.25 403 THR A O 1
ATOM 3282 N N . GLY A 1 404 ? 14.643 -8.310 -0.952 1.00 60.75 404 GLY A N 1
ATOM 3283 C CA . GLY A 1 404 ? 14.261 -7.367 0.103 1.00 60.75 404 GLY A CA 1
ATOM 3284 C C . GLY A 1 404 ? 15.201 -6.165 0.308 1.00 60.75 404 GLY A C 1
ATOM 3285 O O . GLY A 1 404 ? 15.959 -5.812 -0.591 1.00 60.75 404 GLY A O 1
ATOM 3286 N N . PRO A 1 405 ? 15.134 -5.511 1.487 1.00 45.09 405 PRO A N 1
ATOM 3287 C CA . PRO A 1 405 ? 15.177 -4.046 1.629 1.00 45.09 405 PRO A CA 1
ATOM 3288 C C . PRO A 1 405 ? 16.556 -3.363 1.553 1.00 45.09 405 PRO A C 1
ATOM 3290 O O . PRO A 1 405 ? 16.624 -2.144 1.658 1.00 45.09 405 PRO A O 1
ATOM 3293 N N . ALA A 1 406 ? 17.659 -4.093 1.378 1.00 48.50 406 ALA A N 1
ATOM 3294 C CA . ALA A 1 406 ? 18.993 -3.491 1.255 1.00 48.50 406 ALA A CA 1
ATOM 3295 C C . ALA A 1 406 ? 19.413 -3.344 -0.219 1.00 48.50 406 ALA A C 1
ATOM 3297 O O . ALA A 1 406 ? 19.089 -4.205 -1.032 1.00 48.50 406 ALA A O 1
ATOM 3298 N N . LEU A 1 407 ? 20.226 -2.330 -0.555 1.00 46.03 407 LEU A N 1
ATOM 3299 C CA . LEU A 1 407 ? 20.867 -2.188 -1.881 1.00 46.03 407 LEU A CA 1
ATOM 3300 C C . LEU A 1 407 ? 21.604 -3.473 -2.318 1.00 46.03 407 LEU A C 1
ATOM 3302 O O . LEU A 1 407 ? 21.511 -3.882 -3.469 1.00 46.03 407 LEU A O 1
ATOM 3306 N N . ALA A 1 408 ? 22.234 -4.183 -1.377 1.00 43.41 408 ALA A N 1
ATOM 3307 C CA . ALA A 1 408 ? 22.869 -5.484 -1.613 1.00 43.41 408 ALA A CA 1
ATOM 3308 C C . ALA A 1 408 ? 21.878 -6.600 -2.024 1.00 43.41 408 ALA A C 1
ATOM 3310 O O . ALA A 1 408 ? 22.264 -7.605 -2.609 1.00 43.41 408 ALA A O 1
ATOM 3311 N N . GLN A 1 409 ? 20.586 -6.447 -1.739 1.00 52.03 409 GLN A N 1
ATOM 3312 C CA . GLN A 1 409 ? 19.529 -7.422 -2.027 1.00 52.03 409 GLN A CA 1
ATOM 3313 C C . GLN A 1 409 ? 18.655 -7.018 -3.225 1.00 52.03 409 GLN A C 1
ATOM 3315 O O . GLN A 1 409 ? 17.616 -7.646 -3.453 1.00 52.03 409 GLN A O 1
ATOM 3320 N N . GLN A 1 410 ? 19.104 -6.037 -4.025 1.00 60.81 410 GLN A N 1
ATOM 3321 C CA . GLN A 1 410 ? 18.381 -5.508 -5.188 1.00 60.81 410 GLN A CA 1
ATOM 3322 C C . GLN A 1 410 ? 18.184 -6.505 -6.345 1.00 60.81 410 GLN A C 1
ATOM 3324 O O . GLN A 1 410 ? 17.535 -6.194 -7.346 1.00 60.81 410 GLN A O 1
ATOM 3329 N N . GLY A 1 411 ? 18.682 -7.733 -6.194 1.00 76.88 411 GLY A N 1
ATOM 3330 C CA . GLY A 1 411 ? 18.761 -8.690 -7.282 1.00 76.88 411 GLY A CA 1
ATOM 3331 C C . GLY A 1 411 ? 19.744 -8.218 -8.351 1.00 76.88 411 GLY A C 1
ATOM 3332 O O . GLY A 1 411 ? 20.288 -7.122 -8.296 1.00 76.88 411 GLY A O 1
ATOM 3333 N N . HIS A 1 412 ? 19.993 -9.062 -9.342 1.00 87.62 412 HIS A N 1
ATOM 3334 C CA . HIS A 1 412 ? 20.751 -8.673 -10.527 1.00 87.62 412 HIS A CA 1
ATOM 3335 C C . HIS A 1 412 ? 20.294 -9.462 -11.748 1.00 87.62 412 HIS A C 1
ATOM 3337 O O . HIS A 1 412 ? 19.875 -10.618 -11.617 1.00 87.62 412 HIS A O 1
ATOM 3343 N N . VAL A 1 413 ? 20.422 -8.868 -12.933 1.00 90.25 413 VAL A N 1
ATOM 3344 C CA . VAL A 1 413 ? 20.279 -9.590 -14.202 1.00 90.25 413 VAL A CA 1
ATOM 3345 C C . VAL A 1 413 ? 21.466 -9.335 -15.121 1.00 90.25 413 VAL A C 1
ATOM 3347 O O . VAL A 1 413 ? 22.050 -8.253 -15.123 1.00 90.25 413 VAL A O 1
ATOM 3350 N N . GLY A 1 414 ? 21.809 -10.341 -15.918 1.00 94.12 414 GLY A N 1
ATOM 3351 C CA . GLY A 1 414 ? 22.851 -10.255 -16.939 1.00 94.12 414 GLY A CA 1
ATOM 3352 C C . GLY A 1 414 ? 22.520 -11.146 -18.128 1.00 94.12 414 GLY A C 1
ATOM 3353 O O . GLY A 1 414 ? 21.744 -12.092 -18.000 1.00 94.12 414 GLY A O 1
ATOM 3354 N N . ILE A 1 415 ? 23.095 -10.847 -19.288 1.00 96.88 415 ILE A N 1
ATOM 3355 C CA . ILE A 1 415 ? 22.835 -11.561 -20.541 1.00 96.88 415 ILE A CA 1
ATOM 3356 C C . ILE A 1 415 ? 24.143 -12.178 -21.031 1.00 96.88 415 ILE A C 1
ATOM 3358 O O . ILE A 1 415 ? 25.168 -11.503 -21.057 1.00 96.88 415 ILE A O 1
ATOM 3362 N N . MET A 1 416 ? 24.129 -13.447 -21.444 1.00 97.25 416 MET A N 1
ATOM 3363 C CA . MET A 1 416 ? 25.287 -14.042 -22.117 1.00 97.25 416 MET A CA 1
ATOM 3364 C C . MET A 1 416 ? 25.550 -13.310 -23.436 1.00 97.25 416 MET A C 1
ATOM 3366 O O . MET A 1 416 ? 24.722 -13.366 -24.346 1.00 97.25 416 MET A O 1
ATOM 3370 N N . GLY A 1 417 ? 26.693 -12.643 -23.539 1.00 95.00 417 GLY A N 1
ATOM 3371 C CA . GLY A 1 417 ? 27.173 -12.009 -24.759 1.00 95.00 417 GLY A CA 1
ATOM 3372 C C . GLY A 1 417 ? 27.745 -13.014 -25.756 1.00 95.00 417 GLY A C 1
ATOM 3373 O O . GLY A 1 417 ? 27.790 -14.226 -25.516 1.00 95.00 417 GLY A O 1
ATOM 3374 N N . ARG A 1 418 ? 28.198 -12.512 -26.906 1.00 90.81 418 ARG A N 1
ATOM 3375 C CA . ARG A 1 418 ? 28.699 -13.347 -28.016 1.00 90.81 418 ARG A CA 1
ATOM 3376 C C . ARG A 1 418 ? 30.052 -13.985 -27.715 1.00 90.81 418 ARG A C 1
ATOM 3378 O O . ARG A 1 418 ? 30.402 -14.998 -28.312 1.00 90.81 418 ARG A O 1
ATOM 3385 N N . HIS A 1 419 ? 30.796 -13.410 -26.773 1.00 87.31 419 HIS A N 1
ATOM 3386 C CA . HIS A 1 419 ? 32.177 -13.783 -26.467 1.00 87.31 419 HIS A CA 1
ATOM 3387 C C . HIS A 1 419 ? 32.323 -14.548 -25.141 1.00 87.31 419 HIS A C 1
ATOM 3389 O O . HIS A 1 419 ? 33.390 -14.535 -24.530 1.00 87.31 419 HIS A O 1
ATOM 3395 N N . GLY A 1 420 ? 31.249 -15.194 -24.665 1.00 88.25 420 GLY A N 1
ATOM 3396 C CA . GLY A 1 420 ? 31.267 -15.979 -23.420 1.00 88.25 420 GLY A CA 1
ATOM 3397 C C . GLY A 1 420 ? 31.391 -15.133 -22.144 1.00 88.25 420 GLY A C 1
ATOM 3398 O O . GLY A 1 420 ? 31.756 -15.638 -21.080 1.00 88.25 420 GLY A O 1
ATOM 3399 N N . ARG A 1 421 ? 31.107 -13.833 -22.247 1.00 94.00 421 ARG A N 1
ATOM 3400 C CA . ARG A 1 421 ? 31.108 -12.863 -21.148 1.00 94.00 421 ARG A CA 1
ATOM 3401 C C . ARG A 1 421 ? 29.708 -12.298 -20.950 1.00 94.00 421 ARG A C 1
ATOM 3403 O O . ARG A 1 421 ? 28.872 -12.384 -21.842 1.00 94.00 421 ARG A O 1
ATOM 3410 N N . LEU A 1 422 ? 29.429 -11.775 -19.761 1.00 94.88 422 LEU A N 1
ATOM 3411 C CA . LEU A 1 422 ? 28.111 -11.248 -19.428 1.00 94.88 422 LEU A CA 1
ATOM 3412 C C . LEU A 1 422 ? 27.997 -9.771 -19.789 1.00 94.88 422 LEU A C 1
ATOM 3414 O O . LEU A 1 422 ? 28.676 -8.939 -19.191 1.00 94.88 422 LEU A O 1
ATOM 3418 N N . LEU A 1 423 ? 27.062 -9.468 -20.687 1.00 96.12 423 LEU A N 1
ATOM 3419 C CA . LEU A 1 423 ? 26.529 -8.129 -20.895 1.00 96.12 423 LEU A CA 1
ATOM 3420 C C . LEU A 1 423 ? 25.619 -7.774 -19.715 1.00 96.12 423 LEU A C 1
ATOM 3422 O O . LEU A 1 423 ? 24.572 -8.395 -19.508 1.00 96.12 423 LEU A O 1
ATOM 3426 N N . GLN A 1 424 ? 26.032 -6.793 -18.920 1.00 93.38 424 GLN A N 1
ATOM 3427 C CA . GLN A 1 424 ? 25.319 -6.346 -17.721 1.00 93.38 424 GLN A CA 1
ATOM 3428 C C . GLN A 1 424 ? 25.605 -4.870 -17.439 1.00 93.38 424 GLN A C 1
ATOM 3430 O O . GLN A 1 424 ? 26.554 -4.310 -17.981 1.00 93.38 424 GLN A O 1
ATOM 3435 N N . SER A 1 425 ? 24.794 -4.246 -16.585 1.00 89.81 425 SER A N 1
ATOM 3436 C CA . SER A 1 425 ? 25.110 -2.939 -16.007 1.00 89.81 425 SER A CA 1
ATOM 3437 C C . SER A 1 425 ? 25.226 -3.089 -14.499 1.00 89.81 425 SER A C 1
ATOM 3439 O O . SER A 1 425 ? 24.230 -3.416 -13.855 1.00 89.81 425 SER A O 1
ATOM 3441 N N . ASP A 1 426 ? 26.423 -2.917 -13.944 1.00 84.94 426 ASP A N 1
ATOM 3442 C CA . ASP A 1 426 ? 26.716 -3.138 -12.525 1.00 84.94 426 ASP A CA 1
ATOM 3443 C C . ASP A 1 426 ? 27.731 -2.125 -11.972 1.00 84.94 426 ASP A C 1
ATOM 3445 O O . ASP A 1 426 ? 28.403 -1.401 -12.708 1.00 84.94 426 ASP A O 1
ATOM 3449 N N . VAL A 1 427 ? 27.840 -2.038 -10.645 1.00 75.06 427 VAL A N 1
ATOM 3450 C CA . VAL A 1 427 ? 28.860 -1.201 -10.003 1.00 75.06 427 VAL A CA 1
ATOM 3451 C C . VAL A 1 427 ? 30.218 -1.919 -9.953 1.00 75.06 427 VAL A C 1
ATOM 3453 O O . VAL A 1 427 ? 30.281 -3.134 -9.747 1.00 75.06 427 VAL A O 1
ATOM 3456 N N . PRO A 1 428 ? 31.345 -1.199 -10.096 1.00 75.81 428 PRO A N 1
ATOM 3457 C CA . PRO A 1 428 ? 31.480 0.194 -10.538 1.00 75.81 428 PRO A CA 1
ATOM 3458 C C . PRO A 1 428 ? 31.567 0.345 -12.073 1.00 75.81 428 PRO A C 1
ATOM 3460 O O . PRO A 1 428 ? 31.819 1.445 -12.555 1.00 75.81 428 PRO A O 1
ATOM 3463 N N . LEU A 1 429 ? 31.432 -0.743 -12.840 1.00 83.31 429 LEU A N 1
ATOM 3464 C CA . LEU A 1 429 ? 31.817 -0.797 -14.257 1.00 83.31 429 LEU A CA 1
ATOM 3465 C C . LEU A 1 429 ? 30.795 -0.171 -15.216 1.00 83.31 429 LEU A C 1
ATOM 3467 O O . LEU A 1 429 ? 31.124 0.079 -16.374 1.00 83.31 429 LEU A O 1
ATOM 3471 N N . GLY A 1 430 ? 29.570 0.086 -14.760 1.00 88.50 430 GLY A N 1
ATOM 3472 C CA . GLY A 1 430 ? 28.487 0.509 -15.637 1.00 88.50 430 GLY A CA 1
ATOM 3473 C C . GLY A 1 430 ? 28.088 -0.595 -16.607 1.00 88.50 430 GLY A C 1
ATOM 3474 O O . GLY A 1 430 ? 28.201 -1.777 -16.289 1.00 88.50 430 GLY A O 1
ATOM 3475 N N . ILE A 1 431 ? 27.621 -0.215 -17.794 1.00 93.56 431 ILE A N 1
ATOM 3476 C CA . ILE A 1 431 ? 27.269 -1.143 -18.866 1.00 93.56 431 ILE A CA 1
ATOM 3477 C C . ILE A 1 431 ? 28.552 -1.723 -19.454 1.00 93.56 431 ILE A C 1
ATOM 3479 O O . ILE A 1 431 ? 29.344 -1.008 -20.075 1.00 93.56 431 ILE A O 1
ATOM 3483 N N . ASN A 1 432 ? 28.748 -3.023 -19.278 1.00 93.88 432 ASN A N 1
ATOM 3484 C CA . ASN A 1 432 ? 30.004 -3.683 -19.589 1.00 93.88 432 ASN A CA 1
ATOM 3485 C C . ASN A 1 432 ? 29.817 -5.127 -20.071 1.00 93.88 432 ASN A C 1
ATOM 3487 O O . ASN A 1 432 ? 28.730 -5.698 -19.997 1.00 93.88 432 ASN A O 1
ATOM 3491 N N . GLU A 1 433 ? 30.915 -5.700 -20.561 1.00 94.06 433 GLU A N 1
ATOM 3492 C CA . GLU A 1 433 ? 31.050 -7.117 -20.919 1.00 94.06 433 GLU A CA 1
ATOM 3493 C C . GLU A 1 433 ? 32.384 -7.671 -20.388 1.00 94.06 433 GLU A C 1
ATOM 3495 O O . GLU A 1 433 ? 33.062 -8.474 -21.024 1.00 94.06 433 GLU A O 1
ATOM 3500 N N . GLU A 1 434 ? 32.818 -7.188 -19.223 1.00 92.44 434 GLU A N 1
ATOM 3501 C CA . GLU A 1 434 ? 34.177 -7.431 -18.724 1.00 92.44 434 GLU A CA 1
ATOM 3502 C C . GLU A 1 434 ? 34.298 -8.768 -17.992 1.00 92.44 434 GLU A C 1
ATOM 3504 O O . GLU A 1 434 ? 35.371 -9.370 -17.951 1.00 92.44 434 GLU A O 1
ATOM 3509 N N . ARG A 1 435 ? 33.204 -9.270 -17.411 1.00 93.38 435 ARG A N 1
ATOM 3510 C CA . ARG A 1 435 ? 33.214 -10.449 -16.534 1.00 93.38 435 ARG A CA 1
ATOM 3511 C C . ARG A 1 435 ? 32.589 -11.664 -17.212 1.00 93.38 435 ARG A C 1
ATOM 3513 O O . ARG A 1 435 ? 31.542 -11.571 -17.850 1.00 93.38 435 ARG A O 1
ATOM 3520 N N . THR A 1 436 ? 33.205 -12.831 -17.034 1.00 93.81 436 THR A N 1
ATOM 3521 C CA . THR A 1 436 ? 32.548 -14.119 -17.311 1.00 93.81 436 THR A CA 1
ATOM 3522 C C . THR A 1 436 ? 31.437 -14.385 -16.293 1.00 93.81 436 THR A C 1
ATOM 3524 O O . THR A 1 436 ? 31.404 -13.772 -15.223 1.00 93.81 436 THR A O 1
ATOM 3527 N N . LEU A 1 437 ? 30.562 -15.359 -16.570 1.00 92.44 437 LEU A N 1
ATOM 3528 C CA . LEU A 1 437 ? 29.548 -15.804 -15.605 1.00 92.44 437 LEU A CA 1
ATOM 3529 C C . LEU A 1 437 ? 30.164 -16.155 -14.243 1.00 92.44 437 LEU A C 1
ATOM 3531 O O . LEU A 1 437 ? 29.674 -15.700 -13.214 1.00 92.44 437 LEU A O 1
ATOM 3535 N N . ALA A 1 438 ? 31.262 -16.914 -14.232 1.00 91.38 438 ALA A N 1
ATOM 3536 C CA . ALA A 1 438 ? 31.942 -17.307 -13.000 1.00 91.38 438 ALA A CA 1
ATOM 3537 C C . ALA A 1 438 ? 32.497 -16.095 -12.230 1.00 91.38 438 ALA A C 1
ATOM 3539 O O . ALA A 1 438 ? 32.350 -16.010 -11.009 1.00 91.38 438 ALA A O 1
ATOM 3540 N N . GLN A 1 439 ? 33.091 -15.128 -12.937 1.00 91.88 439 GLN A N 1
ATOM 3541 C CA . GLN A 1 439 ? 33.619 -13.904 -12.328 1.00 91.88 439 GLN A CA 1
ATOM 3542 C C . GLN A 1 439 ? 32.503 -13.030 -11.746 1.00 91.88 439 GLN A C 1
ATOM 3544 O O . GLN A 1 439 ? 32.635 -12.551 -10.620 1.00 91.88 439 GLN A O 1
ATOM 3549 N N . THR A 1 440 ? 31.388 -12.867 -12.463 1.00 90.00 440 THR A N 1
ATOM 3550 C CA . THR A 1 440 ? 30.212 -12.153 -11.950 1.00 90.00 440 THR A CA 1
ATOM 3551 C C . THR A 1 440 ? 29.594 -12.881 -10.761 1.00 90.00 440 THR A C 1
ATOM 3553 O O . THR A 1 440 ? 29.331 -12.249 -9.743 1.00 90.00 440 THR A O 1
ATOM 3556 N N . GLN A 1 441 ? 29.437 -14.207 -10.815 1.00 88.00 441 GLN A N 1
ATOM 3557 C CA . GLN A 1 441 ? 28.920 -14.992 -9.691 1.00 88.00 441 GLN A CA 1
ATOM 3558 C C . GLN A 1 441 ? 29.770 -14.783 -8.427 1.00 88.00 441 GLN A C 1
ATOM 3560 O O . GLN A 1 441 ? 29.230 -14.571 -7.340 1.00 88.00 441 GLN A O 1
ATOM 3565 N N . ALA A 1 442 ? 31.100 -14.788 -8.570 1.00 87.69 442 ALA A N 1
ATOM 3566 C CA . ALA A 1 442 ? 32.034 -14.548 -7.474 1.00 87.69 442 ALA A CA 1
ATOM 3567 C C . ALA A 1 442 ? 32.018 -13.094 -6.969 1.00 87.69 442 ALA A C 1
ATOM 3569 O O . ALA A 1 442 ? 32.272 -12.860 -5.786 1.00 87.69 442 ALA A O 1
ATOM 3570 N N . PHE A 1 443 ? 31.747 -12.120 -7.842 1.00 85.44 443 PHE A N 1
ATOM 3571 C CA . PHE A 1 443 ? 31.577 -10.715 -7.468 1.00 85.44 443 PHE A CA 1
ATOM 3572 C C . PHE A 1 443 ? 30.299 -10.515 -6.645 1.00 85.44 443 PHE A C 1
ATOM 3574 O O . PHE A 1 443 ? 30.380 -10.075 -5.501 1.00 85.44 443 PHE A O 1
ATOM 3581 N N . LEU A 1 444 ? 29.148 -10.939 -7.173 1.00 81.06 444 LEU A N 1
ATOM 3582 C CA . LEU A 1 444 ? 27.845 -10.792 -6.515 1.00 81.06 444 LEU A CA 1
ATOM 3583 C C . LEU A 1 444 ? 27.794 -11.527 -5.167 1.00 81.06 444 LEU A C 1
ATOM 3585 O O . LEU A 1 444 ? 27.277 -11.016 -4.176 1.00 81.06 444 LEU A O 1
ATOM 3589 N N . THR A 1 445 ? 28.395 -12.718 -5.090 1.00 79.38 445 THR A N 1
ATOM 3590 C CA . THR A 1 445 ? 28.429 -13.498 -3.842 1.00 79.38 445 THR A CA 1
ATOM 3591 C C . THR A 1 445 ? 29.263 -12.814 -2.755 1.00 79.38 445 THR A C 1
ATOM 3593 O O . THR A 1 445 ? 28.872 -12.845 -1.592 1.00 79.38 445 THR A O 1
ATOM 3596 N N . ARG A 1 446 ? 30.390 -12.178 -3.111 1.00 73.81 446 ARG A N 1
ATOM 3597 C CA . ARG A 1 446 ? 31.280 -11.502 -2.147 1.00 73.81 446 ARG A CA 1
ATOM 3598 C C . ARG A 1 446 ? 30.823 -10.093 -1.776 1.00 73.81 446 ARG A C 1
ATOM 3600 O O . ARG A 1 446 ? 31.013 -9.694 -0.635 1.00 73.81 446 ARG A O 1
ATOM 3607 N N . GLY A 1 447 ? 30.269 -9.347 -2.729 1.00 57.06 447 GLY A N 1
ATOM 3608 C CA . GLY A 1 447 ? 29.905 -7.940 -2.550 1.00 57.06 447 GLY A CA 1
ATOM 3609 C C . GLY A 1 447 ? 28.452 -7.703 -2.143 1.00 57.06 447 GLY A C 1
ATOM 3610 O O . GLY A 1 447 ? 28.167 -6.709 -1.486 1.00 57.06 447 GLY A O 1
ATOM 3611 N N . GLU A 1 448 ? 27.532 -8.602 -2.507 1.00 57.22 448 GLU A N 1
ATOM 3612 C CA . GLU A 1 448 ? 26.091 -8.325 -2.433 1.00 57.22 448 GLU A CA 1
ATOM 3613 C C . GLU A 1 448 ? 25.277 -9.438 -1.743 1.00 57.22 448 GLU A C 1
ATOM 3615 O O . GLU A 1 448 ? 24.059 -9.351 -1.643 1.00 57.22 448 GLU A O 1
ATOM 3620 N N . GLY A 1 449 ? 25.901 -10.493 -1.215 1.00 56.12 449 GLY A N 1
ATOM 3621 C CA . GLY A 1 449 ? 25.188 -11.508 -0.422 1.00 56.12 449 GLY A CA 1
ATOM 3622 C C . GLY A 1 449 ? 24.403 -12.544 -1.240 1.00 56.12 449 GLY A C 1
ATOM 3623 O O . GLY A 1 449 ? 23.462 -13.150 -0.727 1.00 56.12 449 GLY A O 1
ATOM 3624 N N . GLY A 1 450 ? 24.776 -12.769 -2.506 1.00 73.56 450 GLY A N 1
ATOM 3625 C CA . GLY A 1 450 ? 24.295 -13.892 -3.322 1.00 73.56 450 GLY A CA 1
ATOM 3626 C C . GLY A 1 450 ? 24.504 -13.670 -4.821 1.00 73.56 450 GLY A C 1
ATOM 3627 O O . GLY A 1 450 ? 24.557 -12.534 -5.267 1.00 73.56 450 GLY A O 1
ATOM 3628 N N . GLY A 1 451 ? 24.624 -14.739 -5.612 1.00 85.81 451 GLY A N 1
ATOM 3629 C CA . GLY A 1 451 ? 24.778 -14.646 -7.071 1.00 85.81 451 GLY A CA 1
ATOM 3630 C C . GLY A 1 451 ? 23.518 -15.025 -7.854 1.00 85.81 451 GLY A C 1
ATOM 3631 O O . GLY A 1 451 ? 22.432 -15.156 -7.285 1.00 85.81 451 GLY A O 1
ATOM 3632 N N . PHE A 1 452 ? 23.654 -15.216 -9.168 1.00 91.31 452 PHE A N 1
ATOM 3633 C CA . PHE A 1 452 ? 22.557 -15.687 -10.011 1.00 91.31 452 PHE A CA 1
ATOM 3634 C C . PHE A 1 452 ? 22.040 -17.047 -9.538 1.00 91.31 452 PHE A C 1
ATOM 3636 O O . PHE A 1 452 ? 22.797 -17.894 -9.057 1.00 91.31 452 PHE A O 1
ATOM 3643 N N . GLN A 1 453 ? 20.730 -17.240 -9.671 1.00 90.56 453 GLN A N 1
ATOM 3644 C CA . GLN A 1 453 ? 20.008 -18.426 -9.204 1.00 90.56 453 GLN A CA 1
ATOM 3645 C C . GLN A 1 453 ? 19.246 -19.121 -10.333 1.00 90.56 453 GLN A C 1
ATOM 3647 O O . GLN A 1 453 ? 18.962 -20.319 -10.239 1.00 90.56 453 GLN A O 1
ATOM 3652 N N . TRP A 1 454 ? 18.903 -18.371 -11.380 1.00 93.62 454 TRP A N 1
ATOM 3653 C CA . TRP A 1 454 ? 18.037 -18.816 -12.459 1.00 93.62 454 TRP A CA 1
ATOM 3654 C C . TRP A 1 454 ? 18.578 -18.400 -13.823 1.00 93.62 454 TRP A C 1
ATOM 3656 O O . TRP A 1 454 ? 19.308 -17.415 -13.934 1.00 93.62 454 TRP A O 1
ATOM 3666 N N . ILE A 1 455 ? 18.181 -19.148 -14.849 1.00 96.12 455 ILE A N 1
ATOM 3667 C CA . ILE A 1 455 ? 18.453 -18.866 -16.256 1.00 96.12 455 ILE A CA 1
ATOM 3668 C C . ILE A 1 455 ? 17.175 -18.923 -17.082 1.00 96.12 455 ILE A C 1
ATOM 3670 O O . ILE A 1 455 ? 16.314 -19.765 -16.826 1.00 96.12 455 ILE A O 1
ATOM 3674 N N . VAL A 1 456 ? 17.090 -18.093 -18.117 1.00 95.06 456 VAL A N 1
ATOM 3675 C CA . VAL A 1 456 ? 16.059 -18.159 -19.159 1.00 95.06 456 VAL A CA 1
ATOM 3676 C C . VAL A 1 456 ? 16.764 -18.239 -20.507 1.00 95.06 456 VAL A C 1
ATOM 3678 O O . VAL A 1 456 ? 17.559 -17.370 -20.864 1.00 95.06 456 VAL A O 1
ATOM 3681 N N . LEU A 1 457 ? 16.511 -19.314 -21.254 1.00 96.06 457 LEU A N 1
ATOM 3682 C CA . LEU A 1 457 ? 17.118 -19.499 -22.574 1.00 96.06 457 LEU A CA 1
ATOM 3683 C C . LEU A 1 457 ? 16.528 -18.500 -23.585 1.00 96.06 457 LEU A C 1
ATOM 3685 O O . LEU A 1 457 ? 15.337 -18.192 -23.487 1.00 96.06 457 LEU A O 1
ATOM 3689 N N . PRO A 1 458 ? 17.311 -18.033 -24.577 1.00 94.88 458 PRO A N 1
ATOM 3690 C CA . PRO A 1 458 ? 16.926 -16.931 -25.464 1.00 94.88 458 PRO A CA 1
ATOM 3691 C C . PRO A 1 458 ? 15.581 -17.144 -26.166 1.00 94.88 458 PRO A C 1
ATOM 3693 O O . PRO A 1 458 ? 14.811 -16.201 -26.311 1.00 94.88 458 PRO A O 1
ATOM 3696 N N . GLN A 1 459 ? 15.229 -18.380 -26.533 1.00 93.12 459 GLN A N 1
ATOM 3697 C CA . GLN A 1 459 ? 13.960 -18.659 -27.214 1.00 93.12 459 GLN A CA 1
ATOM 3698 C C . GLN A 1 459 ? 12.706 -18.381 -26.372 1.00 93.12 459 GLN A C 1
ATOM 3700 O O . GLN A 1 459 ? 11.613 -18.366 -26.923 1.00 93.12 459 GLN A O 1
ATOM 3705 N N . HIS A 1 460 ? 12.851 -18.219 -25.056 1.00 90.94 460 HIS A N 1
ATOM 3706 C CA . HIS A 1 460 ? 11.739 -18.019 -24.128 1.00 90.94 460 HIS A CA 1
ATOM 3707 C C . HIS A 1 460 ? 11.510 -16.549 -23.757 1.00 90.94 460 HIS A C 1
ATOM 3709 O O . HIS A 1 460 ? 10.543 -16.257 -23.059 1.00 90.94 460 HIS A O 1
ATOM 3715 N N . TRP A 1 461 ? 12.390 -15.637 -24.183 1.00 89.31 461 TRP A N 1
ATOM 3716 C CA . TRP A 1 461 ? 12.281 -14.216 -23.831 1.00 89.31 461 TRP A CA 1
ATOM 3717 C C . TRP A 1 461 ? 12.707 -13.253 -24.940 1.00 89.31 461 TRP A C 1
ATOM 3719 O O . TRP A 1 461 ? 12.223 -12.133 -24.985 1.00 89.31 461 TRP A O 1
ATOM 3729 N N . LEU A 1 462 ? 13.603 -13.673 -25.835 1.00 90.94 462 LEU A N 1
ATOM 3730 C CA . LEU A 1 462 ? 14.202 -12.807 -26.849 1.00 90.94 462 LEU A CA 1
ATOM 3731 C C . LEU A 1 462 ? 13.690 -13.108 -28.262 1.00 90.94 462 LEU A C 1
ATOM 3733 O O . LEU A 1 462 ? 13.916 -12.329 -29.184 1.00 90.94 462 LEU A O 1
ATOM 3737 N N . LYS A 1 463 ? 13.008 -14.237 -28.456 1.00 89.62 463 LYS A N 1
ATOM 3738 C CA . LYS A 1 463 ? 12.472 -14.613 -29.761 1.00 89.62 463 LYS A CA 1
ATOM 3739 C C . LYS A 1 463 ? 11.130 -13.906 -30.000 1.00 89.62 463 LYS A C 1
ATOM 3741 O O . LYS A 1 463 ? 10.251 -14.071 -29.158 1.00 89.62 463 LYS A O 1
ATOM 3746 N N . PRO A 1 464 ? 10.965 -13.153 -31.103 1.00 82.19 464 PRO A N 1
ATOM 3747 C CA . PRO A 1 464 ? 9.663 -12.605 -31.476 1.00 82.19 464 PRO A CA 1
ATOM 3748 C C . PRO A 1 464 ? 8.666 -13.725 -31.796 1.00 82.19 464 PRO A C 1
ATOM 3750 O O . PRO A 1 464 ? 9.082 -14.820 -32.199 1.00 82.19 464 PRO A O 1
ATOM 3753 N N . ASP A 1 465 ? 7.382 -13.431 -31.578 1.00 69.19 465 ASP A N 1
ATOM 3754 C CA . ASP A 1 465 ? 6.255 -14.340 -31.833 1.00 69.19 465 ASP A CA 1
ATOM 3755 C C . ASP A 1 465 ? 6.142 -14.755 -33.308 1.00 69.19 465 ASP A C 1
ATOM 3757 O O . ASP A 1 465 ? 6.365 -13.897 -34.199 1.00 69.19 465 ASP A O 1
#